Protein AF-0000000077108535 (afdb_homodimer)

InterPro domains:
  IPR032307 Putative PepSY TM-like protein [PF16357] (30-211)
  IPR032307 Putative PepSY TM-like protein [PTHR40115] (20-206)

Radius of gyration: 28.63 Å; Cα contacts (8 Å, |Δi|>4): 579; chains: 2; bounding box: 104×81×64 Å

Sequence (424 aa):
MTDNALTLVHRFRIPKLKKAVIYKFARAAHNYLSAFAFMALMFFSVTGLLLNHPEWLKTKATPISQEVSLPMESIEHVLAQDNPEEFLESALRKASNFSGEFANAEIFEDEAMLRFKGVKGDTTAHIDLNSGLARLETKRSNVSGFIRDLHRGKEAGKVWRFVIDVIAVFIMTLSLIGFFLFFTMRFRLVTSMKLVGASVVFFIGILTFFVSMTDNALTLVHRFRIPKLKKAVIYKFARAAHNYLSAFAFMALMFFSVTGLLLNHPEWLKTKATPISQEVSLPMESIEHVLAQDNPEEFLESALRKASNFSGEFANAEIFEDEAMLRFKGVKGDTTAHIDLNSGLARLETKRSNVSGFIRDLHRGKEAGKVWRFVIDVIAVFIMTLSLIGFFLFFTMRFRLVTSMKLVGASVVFFIGILTFFVS

Solvent-accessible surface area (backbone atoms only — not comparable to full-atom values): 22629 Å² total; per-residue (Å²): 134,82,75,70,77,67,78,80,71,74,71,83,68,72,53,69,67,58,46,53,52,50,48,53,50,44,50,48,51,48,65,68,51,40,52,46,47,31,54,51,45,42,52,49,23,51,42,51,42,46,66,70,37,52,78,80,37,71,56,94,66,75,67,49,76,48,77,45,76,42,62,55,75,50,48,62,50,23,68,70,40,97,55,33,64,60,48,48,49,53,52,47,57,73,68,45,90,75,54,44,41,87,69,51,70,50,78,57,95,56,35,34,39,39,34,20,47,31,42,71,8,35,24,41,35,42,30,33,63,81,73,22,43,28,40,36,39,35,35,57,41,36,62,49,48,36,46,46,19,68,69,63,15,79,50,25,41,71,65,40,35,50,51,50,42,52,49,23,53,49,48,35,52,48,31,51,45,49,53,52,48,54,54,65,39,81,62,53,56,63,58,44,49,50,48,41,50,50,34,50,51,50,53,50,47,49,48,56,69,43,56,102,135,80,74,73,80,66,79,79,72,75,71,84,68,72,54,71,68,57,47,52,52,50,48,53,50,44,51,48,52,48,66,68,51,41,54,47,47,31,52,51,45,41,53,48,23,52,44,51,43,46,66,70,38,52,80,82,38,71,55,94,66,73,65,48,75,48,77,45,75,42,62,53,74,51,47,63,49,24,70,70,40,97,55,31,62,61,49,50,50,52,51,46,57,73,69,44,90,74,56,44,41,87,68,51,69,48,77,56,95,56,36,34,39,40,36,20,46,32,42,70,8,36,24,42,35,41,31,33,62,82,73,22,43,27,42,35,38,35,35,57,40,35,64,51,49,35,46,46,18,66,68,62,16,78,51,26,40,72,64,40,37,49,50,50,45,52,49,23,53,50,47,34,51,49,30,52,42,49,52,52,45,52,56,64,37,81,57,53,54,64,58,45,48,52,47,41,48,50,33,49,51,50,53,51,47,48,49,55,69,42,55,101

pLDDT: mean 79.83, std 14.49, range [32.53, 96.44]

Structure (mmCIF, N/CA/C/O backbone):
data_AF-0000000077108535-model_v1
#
loop_
_entity.id
_entity.type
_entity.pdbx_description
1 polymer 'PepSY-associated TM helix domain protein'
#
loop_
_atom_site.group_PDB
_atom_site.id
_atom_site.type_symbol
_atom_site.label_atom_id
_atom_site.label_alt_id
_atom_site.label_comp_id
_atom_site.label_asym_id
_atom_site.label_entity_id
_atom_site.label_seq_id
_atom_site.pdbx_PDB_ins_code
_atom_site.Cartn_x
_atom_site.Cartn_y
_atom_site.Cartn_z
_atom_site.occupancy
_atom_site.B_iso_or_equiv
_atom_site.auth_seq_id
_atom_site.auth_comp_id
_atom_site.auth_asym_id
_atom_site.auth_atom_id
_atom_site.pdbx_PDB_model_num
ATOM 1 N N . MET A 1 1 ? -50.875 -22.188 -19.797 1 33.44 1 MET A N 1
ATOM 2 C CA . MET A 1 1 ? -49.781 -21.797 -20.703 1 33.44 1 MET A CA 1
ATOM 3 C C . MET A 1 1 ? -48.594 -21.297 -19.906 1 33.44 1 MET A C 1
ATOM 5 O O . MET A 1 1 ? -47.688 -20.688 -20.484 1 33.44 1 MET A O 1
ATOM 9 N N . THR A 1 2 ? -48.625 -21.328 -18.609 1 42.88 2 THR A N 1
ATOM 10 C CA . THR A 1 2 ? -47.75 -20.625 -17.688 1 42.88 2 THR A CA 1
ATOM 11 C C . THR A 1 2 ? -46.375 -21.281 -17.641 1 42.88 2 THR A C 1
ATOM 13 O O . THR A 1 2 ? -45.438 -20.75 -17.062 1 42.88 2 THR A O 1
ATOM 16 N N . ASP A 1 3 ? -46.25 -22.609 -17.922 1 40.69 3 ASP A N 1
ATOM 17 C CA . ASP A 1 3 ? -45.156 -23.453 -17.406 1 40.69 3 ASP A CA 1
ATOM 18 C C . ASP A 1 3 ? -43.844 -23.156 -18.125 1 40.69 3 ASP A C 1
ATOM 20 O O . ASP A 1 3 ? -42.781 -23.547 -17.656 1 40.69 3 ASP A O 1
ATOM 24 N N . ASN A 1 4 ? -43.844 -22.859 -19.422 1 41.59 4 ASN A N 1
ATOM 25 C CA . ASN A 1 4 ? -42.688 -23.203 -20.234 1 41.59 4 ASN A CA 1
ATOM 26 C C . ASN A 1 4 ? -41.531 -22.219 -20.031 1 41.59 4 ASN A C 1
ATOM 28 O O . ASN A 1 4 ? -40.625 -22.156 -20.859 1 41.59 4 ASN A O 1
ATOM 32 N N . ALA A 1 5 ? -41.688 -21.109 -19.328 1 41.31 5 ALA A N 1
ATOM 33 C CA . ALA A 1 5 ? -40.5 -20.266 -19.359 1 41.31 5 ALA A CA 1
ATOM 34 C C . ALA A 1 5 ? -39.281 -20.984 -18.75 1 41.31 5 ALA A C 1
ATOM 36 O O . ALA A 1 5 ? -39.094 -20.969 -17.531 1 41.31 5 ALA A O 1
ATOM 37 N N . LEU A 1 6 ? -39.125 -22.312 -19.047 1 40.59 6 LEU A N 1
ATOM 38 C CA . LEU A 1 6 ? -37.875 -22.922 -18.641 1 40.59 6 LEU A CA 1
ATOM 39 C C . LEU A 1 6 ? -36.688 -21.984 -18.938 1 40.59 6 LEU A C 1
ATOM 41 O O . LEU A 1 6 ? -36.594 -21.406 -20.016 1 40.59 6 LEU A O 1
ATOM 45 N N . THR A 1 7 ? -36.094 -21.359 -17.969 1 41.84 7 THR A N 1
ATOM 46 C CA . THR A 1 7 ? -34.906 -20.5 -17.859 1 41.84 7 THR A CA 1
ATOM 47 C C . THR A 1 7 ? -33.75 -21.078 -18.641 1 41.84 7 THR A C 1
ATOM 49 O O . THR A 1 7 ? -33.312 -22.203 -18.406 1 41.84 7 THR A O 1
ATOM 52 N N . LEU A 1 8 ? -33.594 -20.891 -19.953 1 38.62 8 LEU A N 1
ATOM 53 C CA . LEU A 1 8 ? -32.406 -21.125 -20.812 1 38.62 8 LEU A CA 1
ATOM 54 C C . LEU A 1 8 ? -31.141 -20.703 -20.094 1 38.62 8 LEU A C 1
ATOM 56 O O . LEU A 1 8 ? -30.781 -19.531 -20.078 1 38.62 8 LEU A O 1
ATOM 60 N N . VAL A 1 9 ? -30.859 -21.156 -18.906 1 38.28 9 VAL A N 1
ATOM 61 C CA . VAL A 1 9 ? -29.5 -20.969 -18.438 1 38.28 9 VAL A CA 1
ATOM 62 C C . VAL A 1 9 ? -28.516 -21.562 -19.453 1 38.28 9 VAL A C 1
ATOM 64 O O . VAL A 1 9 ? -28.438 -22.781 -19.609 1 38.28 9 VAL A O 1
ATOM 67 N N . HIS A 1 10 ? -28.359 -21.172 -20.672 1 40.94 10 HIS A N 1
ATOM 68 C CA . HIS A 1 10 ? -27.266 -21.547 -21.547 1 40.94 10 HIS A CA 1
ATOM 69 C C . HIS A 1 10 ? -25.938 -21.609 -20.797 1 40.94 10 HIS A C 1
ATOM 71 O O . HIS A 1 10 ? -25.469 -20.594 -20.281 1 40.94 10 HIS A O 1
ATOM 77 N N . ARG A 1 11 ? -25.719 -22.641 -20.078 1 46.88 11 ARG A N 1
ATOM 78 C CA . ARG A 1 11 ? -24.391 -22.906 -19.5 1 46.88 11 ARG A CA 1
ATOM 79 C C . ARG A 1 11 ? -23.297 -22.609 -20.5 1 46.88 11 ARG A C 1
ATOM 81 O O . ARG A 1 11 ? -23.281 -23.172 -21.609 1 46.88 11 ARG A O 1
ATOM 88 N N . PHE A 1 12 ? -22.797 -21.484 -20.609 1 47.44 12 PHE A N 1
ATOM 89 C CA . PHE A 1 12 ? -21.625 -21.141 -21.406 1 47.44 12 PHE A CA 1
ATOM 90 C C . PHE A 1 12 ? -20.578 -22.25 -21.312 1 47.44 12 PHE A C 1
ATOM 92 O O . PHE A 1 12 ? -19.828 -22.328 -20.344 1 47.44 12 PHE A O 1
ATOM 99 N N . ARG A 1 13 ? -20.891 -23.422 -21.75 1 51.03 13 ARG A N 1
ATOM 100 C CA . ARG A 1 13 ? -19.938 -24.531 -21.812 1 51.03 13 ARG A CA 1
ATOM 101 C C . ARG A 1 13 ? -18.844 -24.25 -22.844 1 51.03 13 ARG A C 1
ATOM 103 O O . ARG A 1 13 ? -19.109 -24.125 -24.031 1 51.03 13 ARG A O 1
ATOM 110 N N . ILE A 1 14 ? -17.766 -23.625 -22.422 1 57.06 14 ILE A N 1
ATOM 111 C CA . ILE A 1 14 ? -16.609 -23.547 -23.281 1 57.06 14 ILE A CA 1
ATOM 112 C C . ILE A 1 14 ? -16.266 -24.922 -23.828 1 57.06 14 ILE A C 1
ATOM 114 O O . ILE A 1 14 ? -16.125 -25.891 -23.062 1 57.06 14 ILE A O 1
ATOM 118 N N . PRO A 1 15 ? -16.312 -25.125 -25.141 1 65.5 15 PRO A N 1
ATOM 119 C CA . PRO A 1 15 ? -15.984 -26.438 -25.719 1 65.5 15 PRO A CA 1
ATOM 120 C C . PRO A 1 15 ? -14.648 -26.984 -25.203 1 65.5 15 PRO A C 1
ATOM 122 O O . PRO A 1 15 ? -13.742 -26.203 -24.906 1 65.5 15 PRO A O 1
ATOM 125 N N . LYS A 1 16 ? -14.539 -28.234 -24.922 1 65.62 16 LYS A N 1
ATOM 126 C CA . LYS A 1 16 ? -13.414 -28.969 -24.344 1 65.62 16 LYS A CA 1
ATOM 127 C C . LYS A 1 16 ? -12.094 -28.531 -24.969 1 65.62 16 LYS A C 1
ATOM 129 O O . LYS A 1 16 ? -11.094 -28.359 -24.266 1 65.62 16 LYS A O 1
ATOM 134 N N . LEU A 1 17 ? -12.055 -28.375 -26.266 1 69.69 17 LEU A N 1
ATOM 135 C CA . LEU A 1 17 ? -10.828 -28 -26.953 1 69.69 17 LEU A CA 1
ATOM 136 C C . LEU A 1 17 ? -10.398 -26.578 -26.562 1 69.69 17 LEU A C 1
ATOM 138 O O . LEU A 1 17 ? -9.211 -26.328 -26.375 1 69.69 17 LEU A O 1
ATOM 142 N N . LYS A 1 18 ? -11.359 -25.766 -26.453 1 75.19 18 LYS A N 1
ATOM 143 C CA . LYS A 1 18 ? -11.07 -24.375 -26.078 1 75.19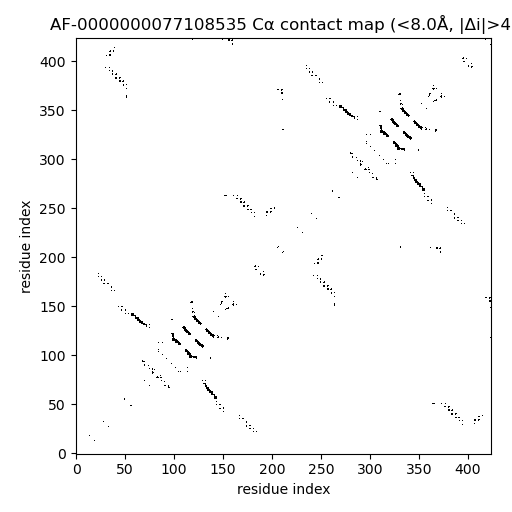 18 LYS A CA 1
ATOM 144 C C . LYS A 1 18 ? -10.578 -24.297 -24.625 1 75.19 18 LYS A C 1
ATOM 146 O O . LYS A 1 18 ? -9.664 -23.531 -24.328 1 75.19 18 LYS A O 1
ATOM 151 N N . LYS A 1 19 ? -11.055 -25.266 -23.938 1 78.75 19 LYS A N 1
ATOM 152 C CA . LYS A 1 19 ? -10.648 -25.281 -22.547 1 78.75 19 LYS A CA 1
ATOM 153 C C . LYS A 1 19 ? -9.188 -25.703 -22.406 1 78.75 19 LYS A C 1
ATOM 155 O O . LYS A 1 19 ? -8.445 -25.125 -21.594 1 78.75 19 LYS A O 1
ATOM 160 N N . ALA A 1 20 ? -8.852 -26.703 -23.25 1 85.81 20 ALA A N 1
ATOM 161 C CA . ALA A 1 20 ? -7.477 -27.188 -23.219 1 85.81 20 ALA A CA 1
ATOM 162 C C . ALA A 1 20 ? -6.496 -26.109 -23.672 1 85.81 20 ALA A C 1
ATOM 164 O O . ALA A 1 20 ? -5.414 -25.969 -23.094 1 85.81 20 ALA A O 1
ATOM 165 N N . VAL A 1 21 ? -6.875 -25.422 -24.656 1 86.62 21 VAL A N 1
ATOM 166 C CA . VAL A 1 21 ? -6.02 -24.359 -25.188 1 86.62 21 VAL A CA 1
ATOM 167 C C . VAL A 1 21 ? -5.902 -23.234 -24.172 1 86.62 21 VAL A C 1
ATOM 169 O O . VAL A 1 21 ? -4.809 -22.703 -23.922 1 86.62 21 VAL A O 1
ATOM 172 N N . ILE A 1 22 ? -6.957 -22.844 -23.547 1 87.62 22 ILE A N 1
ATOM 173 C CA . ILE A 1 22 ? -6.98 -21.781 -22.562 1 87.62 22 ILE A CA 1
ATOM 174 C C . ILE A 1 22 ? -6.121 -22.172 -21.359 1 87.62 22 ILE A C 1
ATOM 176 O O . ILE A 1 22 ? -5.371 -21.359 -20.828 1 87.62 22 ILE A O 1
ATOM 180 N N . TYR A 1 23 ? -6.199 -23.391 -20.984 1 88.44 23 TYR A N 1
ATOM 181 C CA . TYR A 1 23 ? -5.41 -23.891 -19.875 1 88.44 23 TYR A CA 1
ATOM 182 C C . TYR A 1 23 ? -3.92 -23.812 -20.172 1 88.44 23 TYR A C 1
ATOM 184 O O . TYR A 1 23 ? -3.133 -23.359 -19.344 1 88.44 23 TYR A O 1
ATOM 192 N N . LYS A 1 24 ? -3.615 -24.234 -21.359 1 89.5 24 LYS A N 1
ATOM 193 C CA . LYS A 1 24 ? -2.213 -24.219 -21.766 1 89.5 24 LYS A CA 1
ATOM 194 C C . LYS A 1 24 ? -1.669 -22.797 -21.781 1 89.5 24 LYS A C 1
ATOM 196 O O . LYS A 1 24 ? -0.544 -22.547 -21.344 1 89.5 24 LYS A O 1
ATOM 201 N N . PHE A 1 25 ? -2.471 -21.906 -22.25 1 89.75 25 PHE A N 1
ATOM 202 C CA . PHE A 1 25 ? -2.064 -20.5 -22.297 1 89.75 25 PHE A CA 1
ATOM 203 C C . PHE A 1 25 ? -1.948 -19.922 -20.891 1 89.75 25 PHE A C 1
ATOM 205 O O . PHE A 1 25 ? -0.993 -19.219 -20.594 1 89.75 25 PHE A O 1
ATOM 212 N N . ALA A 1 26 ? -2.898 -20.234 -20.109 1 91.31 26 ALA A N 1
ATOM 213 C CA . ALA A 1 26 ? -2.906 -19.75 -18.734 1 91.31 26 ALA A CA 1
ATOM 214 C C . ALA A 1 26 ? -1.688 -20.25 -17.953 1 91.31 26 ALA A C 1
ATOM 216 O O . ALA A 1 26 ? -1.039 -19.484 -17.25 1 91.31 26 ALA A O 1
ATOM 217 N N . ARG A 1 27 ? -1.409 -21.484 -18.172 1 89.75 27 ARG A N 1
ATOM 218 C CA . ARG A 1 27 ? -0.268 -22.078 -17.484 1 89.75 27 ARG A CA 1
ATOM 219 C C . ARG A 1 27 ? 1.042 -21.453 -17.953 1 89.75 27 ARG A C 1
ATOM 221 O O . ARG A 1 27 ? 1.922 -21.156 -17.141 1 89.75 27 ARG A O 1
ATOM 228 N N . ALA A 1 28 ? 1.134 -21.234 -19.203 1 88.31 28 ALA A N 1
ATOM 229 C CA . ALA A 1 28 ? 2.334 -20.625 -19.766 1 88.31 28 ALA A CA 1
ATOM 230 C C . ALA A 1 28 ? 2.502 -19.188 -19.266 1 88.31 28 ALA A C 1
ATOM 232 O O . ALA A 1 28 ? 3.598 -18.781 -18.875 1 88.31 28 ALA A O 1
ATOM 233 N N . ALA A 1 29 ? 1.419 -18.469 -19.344 1 90.19 29 ALA A N 1
ATOM 234 C CA . ALA A 1 29 ? 1.452 -17.078 -18.875 1 90.19 29 ALA A CA 1
ATOM 235 C C . ALA A 1 29 ? 1.844 -17 -17.406 1 90.19 29 ALA A C 1
ATOM 237 O O . ALA A 1 29 ? 2.701 -16.203 -17.031 1 90.19 29 ALA A O 1
ATOM 238 N N . HIS A 1 30 ? 1.247 -17.859 -16.656 1 92.25 30 HIS A N 1
ATOM 239 C CA . HIS A 1 30 ? 1.539 -17.859 -15.234 1 92.25 30 HIS A CA 1
ATOM 240 C C . HIS A 1 30 ? 2.982 -18.281 -14.961 1 92.25 30 HIS A C 1
ATOM 242 O O . HIS A 1 30 ? 3.678 -17.641 -14.172 1 92.25 30 HIS A O 1
ATOM 248 N N . ASN A 1 31 ? 3.422 -19.234 -15.688 1 86.38 31 ASN A N 1
ATOM 249 C CA . ASN A 1 31 ? 4.758 -19.766 -15.453 1 86.38 31 ASN A CA 1
ATOM 250 C C . ASN A 1 31 ? 5.84 -18.781 -15.883 1 86.38 31 ASN A C 1
ATOM 252 O O . ASN A 1 31 ? 6.855 -18.641 -15.203 1 86.38 31 ASN A O 1
ATOM 256 N N . TYR A 1 32 ? 5.629 -18.047 -16.938 1 84.94 32 TYR A N 1
ATOM 257 C CA . TYR A 1 32 ? 6.688 -17.234 -17.516 1 84.94 32 TYR A CA 1
ATOM 258 C C . TYR A 1 32 ? 6.664 -15.828 -16.938 1 84.94 32 TYR A C 1
ATOM 260 O O . TYR A 1 32 ? 7.703 -15.164 -16.859 1 84.94 32 TYR A O 1
ATOM 268 N N . LEU A 1 33 ? 5.562 -15.406 -16.547 1 88.69 33 LEU A N 1
ATOM 269 C CA . LEU A 1 33 ? 5.438 -14 -16.172 1 88.69 33 LEU A CA 1
ATOM 270 C C . LEU A 1 33 ? 5.559 -13.844 -14.656 1 88.69 33 LEU A C 1
ATOM 272 O O . LEU A 1 33 ? 5.781 -12.734 -14.164 1 88.69 33 LEU A O 1
ATOM 276 N N . SER A 1 34 ? 5.516 -14.922 -13.922 1 91.12 34 SER A N 1
ATOM 277 C CA . SER A 1 34 ? 5.41 -14.805 -12.477 1 91.12 34 SER A CA 1
ATOM 278 C C . SER A 1 34 ? 6.738 -14.383 -11.852 1 91.12 34 SER A C 1
ATOM 280 O O . SER A 1 34 ? 6.777 -13.891 -10.727 1 91.12 34 SER A O 1
ATOM 282 N N . ALA A 1 35 ? 7.859 -14.578 -12.594 1 86 35 ALA A N 1
ATOM 283 C CA . ALA A 1 35 ? 9.148 -14.172 -12.047 1 86 35 ALA A CA 1
ATOM 284 C C . ALA A 1 35 ? 9.164 -12.68 -11.734 1 86 35 ALA A C 1
ATOM 286 O O . ALA A 1 35 ? 9.641 -12.266 -10.68 1 86 35 ALA A O 1
ATOM 287 N N . PHE A 1 36 ? 8.68 -11.898 -12.57 1 86.94 36 PHE A N 1
ATOM 288 C CA . PHE A 1 36 ? 8.594 -10.453 -12.375 1 86.94 36 PHE A CA 1
ATOM 289 C C . PHE A 1 36 ? 7.66 -10.117 -11.219 1 86.94 36 PHE A C 1
ATOM 291 O O . PHE A 1 36 ? 7.977 -9.273 -10.383 1 86.94 36 PHE A O 1
ATOM 298 N N . ALA A 1 37 ? 6.562 -10.805 -11.195 1 92.19 37 ALA A N 1
ATOM 299 C CA . ALA A 1 37 ? 5.574 -10.547 -10.156 1 92.19 37 ALA A CA 1
ATOM 300 C C . ALA A 1 37 ? 6.125 -10.898 -8.773 1 92.19 37 ALA A C 1
ATOM 302 O O . ALA A 1 37 ? 5.852 -10.203 -7.793 1 92.19 37 ALA A O 1
ATOM 303 N N . PHE A 1 38 ? 6.914 -11.984 -8.734 1 92.81 38 PHE A N 1
ATOM 304 C CA . PHE A 1 38 ? 7.465 -12.398 -7.453 1 92.81 38 PHE A CA 1
ATOM 305 C C . PHE A 1 38 ? 8.398 -11.336 -6.891 1 92.81 38 PHE A C 1
ATOM 307 O O . PHE A 1 38 ? 8.359 -11.039 -5.691 1 92.81 38 PHE A O 1
ATOM 314 N N . MET A 1 39 ? 9.148 -10.742 -7.742 1 89.25 39 MET A N 1
ATOM 315 C CA . MET A 1 39 ? 10.047 -9.68 -7.297 1 89.25 39 MET A CA 1
ATOM 316 C C . MET A 1 39 ? 9.266 -8.492 -6.75 1 89.25 39 MET A C 1
ATOM 318 O O . MET A 1 39 ? 9.562 -7.988 -5.668 1 89.25 39 MET A O 1
ATOM 322 N N . ALA A 1 40 ? 8.336 -8.133 -7.484 1 92.5 40 ALA A N 1
ATOM 323 C CA . ALA A 1 40 ? 7.492 -7.023 -7.055 1 92.5 40 ALA A CA 1
ATOM 324 C C . ALA A 1 40 ? 6.766 -7.352 -5.754 1 92.5 40 ALA A C 1
ATOM 326 O O . ALA A 1 40 ? 6.703 -6.52 -4.844 1 92.5 40 ALA A O 1
ATOM 327 N N . LEU A 1 41 ? 6.223 -8.555 -5.707 1 96.44 41 LEU A N 1
ATOM 328 C CA . LEU A 1 41 ? 5.469 -8.969 -4.527 1 96.44 41 LEU A CA 1
ATOM 329 C C . LEU A 1 41 ? 6.367 -9.008 -3.297 1 96.44 41 LEU A C 1
ATOM 331 O O . LEU A 1 41 ? 5.945 -8.633 -2.201 1 96.44 41 LEU A O 1
ATOM 335 N N . MET A 1 42 ? 7.57 -9.5 -3.471 1 93.75 42 MET A N 1
ATOM 336 C CA . MET A 1 42 ? 8.508 -9.523 -2.348 1 93.75 42 MET A CA 1
ATOM 337 C C . MET A 1 42 ? 8.828 -8.102 -1.885 1 93.75 42 MET A C 1
ATOM 339 O O . MET A 1 42 ? 8.836 -7.824 -0.684 1 93.75 42 MET A O 1
ATOM 343 N N . PHE A 1 43 ? 9.062 -7.234 -2.842 1 93.25 43 PHE A N 1
ATOM 344 C CA . PHE A 1 43 ? 9.344 -5.836 -2.531 1 93.25 43 PHE A CA 1
ATOM 345 C C . PHE A 1 43 ? 8.164 -5.199 -1.797 1 93.25 43 PHE A C 1
ATOM 347 O O . PHE A 1 43 ? 8.336 -4.637 -0.714 1 93.25 43 PHE A O 1
ATOM 354 N N . PHE A 1 44 ? 6.949 -5.316 -2.236 1 96 44 PHE A N 1
ATOM 355 C CA . PHE A 1 44 ? 5.793 -4.609 -1.703 1 96 44 PHE A CA 1
ATOM 356 C C . PHE A 1 44 ? 5.293 -5.27 -0.424 1 96 44 PHE A C 1
ATOM 358 O O . PHE A 1 44 ? 4.766 -4.598 0.464 1 96 44 PHE A O 1
ATOM 365 N N . SER A 1 45 ? 5.43 -6.562 -0.307 1 96.31 45 SER A N 1
ATOM 366 C CA . SER A 1 45 ? 5.039 -7.211 0.942 1 96.31 45 SER A CA 1
ATOM 367 C C . SER A 1 45 ? 5.973 -6.816 2.082 1 96.31 45 SER A C 1
ATOM 369 O O . SER A 1 45 ? 5.52 -6.539 3.195 1 96.31 45 SER A O 1
ATOM 371 N N . VAL A 1 46 ? 7.258 -6.77 1.805 1 94.25 46 VAL A N 1
ATOM 372 C CA . VAL A 1 46 ? 8.219 -6.387 2.83 1 94.25 46 VAL A CA 1
ATOM 373 C C . VAL A 1 46 ? 8.016 -4.918 3.205 1 94.25 46 VAL A C 1
ATOM 375 O O . VAL A 1 46 ? 7.957 -4.578 4.387 1 94.25 46 VAL A O 1
ATOM 378 N N . THR A 1 47 ? 7.902 -4.07 2.25 1 95 47 THR A N 1
ATOM 379 C CA . THR A 1 47 ? 7.738 -2.65 2.549 1 95 47 THR A CA 1
ATOM 380 C C . THR A 1 47 ? 6.398 -2.395 3.23 1 95 47 THR A C 1
ATOM 382 O O . THR A 1 47 ? 6.301 -1.555 4.129 1 95 47 THR A O 1
ATOM 385 N N . GLY A 1 48 ? 5.332 -3.113 2.793 1 95.75 48 GLY A N 1
ATOM 386 C CA . GLY A 1 48 ? 4.059 -2.994 3.48 1 95.75 48 GLY A CA 1
ATOM 387 C C . GLY A 1 48 ? 4.125 -3.408 4.938 1 95.75 48 GLY A C 1
ATOM 388 O O . GLY A 1 48 ? 3.547 -2.748 5.805 1 95.75 48 GLY A O 1
ATOM 389 N N . LEU A 1 49 ? 4.824 -4.504 5.172 1 95.06 49 LEU A N 1
ATOM 390 C CA . LEU A 1 49 ? 5.02 -4.969 6.539 1 95.06 49 L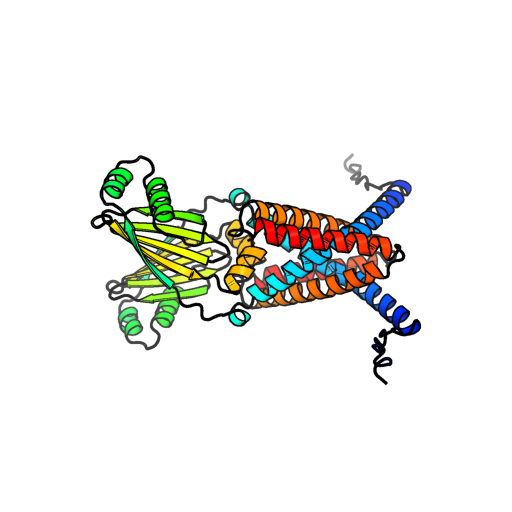EU A CA 1
ATOM 391 C C . LEU A 1 49 ? 5.77 -3.934 7.367 1 95.06 49 LEU A C 1
ATOM 393 O O . LEU A 1 49 ? 5.383 -3.641 8.5 1 95.06 49 LEU A O 1
ATOM 397 N N . LEU A 1 50 ? 6.801 -3.395 6.84 1 93.69 50 LEU A N 1
ATOM 398 C CA . LEU A 1 50 ? 7.602 -2.385 7.523 1 93.69 50 LEU A CA 1
ATOM 399 C C . LEU A 1 50 ? 6.773 -1.136 7.805 1 93.69 50 LEU A C 1
ATOM 401 O O . LEU A 1 50 ? 6.887 -0.544 8.883 1 93.69 50 LEU A O 1
ATOM 405 N N . LEU A 1 51 ? 5.953 -0.703 6.879 1 93.56 51 LEU A N 1
ATOM 406 C CA . LEU A 1 51 ? 5.152 0.507 7.023 1 93.56 51 LEU A CA 1
ATOM 407 C C . LEU A 1 51 ? 4.066 0.317 8.078 1 93.56 51 LEU A C 1
ATOM 409 O O . LEU A 1 51 ? 3.566 1.292 8.648 1 93.56 51 LEU A O 1
ATOM 413 N N . ASN A 1 52 ? 3.693 -0.947 8.258 1 91 52 ASN A N 1
ATOM 414 C CA . ASN A 1 52 ? 2.732 -1.26 9.305 1 91 52 ASN A CA 1
ATOM 415 C C . ASN A 1 52 ? 3.375 -1.198 10.688 1 91 52 ASN A C 1
ATOM 417 O O . ASN A 1 52 ? 2.674 -1.168 11.703 1 91 52 ASN A O 1
ATOM 421 N N . HIS A 1 53 ? 4.703 -1.166 10.734 1 89.19 53 HIS A N 1
ATOM 422 C CA . HIS A 1 53 ? 5.473 -1.105 11.969 1 89.19 53 HIS A CA 1
ATOM 423 C C . HIS A 1 53 ? 6.523 -0.005 11.914 1 89.19 53 HIS A C 1
ATOM 425 O O . HIS A 1 53 ? 7.727 -0.286 11.945 1 89.19 53 HIS A O 1
ATOM 431 N N . PRO A 1 54 ? 6.02 1.244 11.906 1 82.69 54 PRO A N 1
ATOM 432 C CA . PRO A 1 54 ? 6.965 2.354 11.758 1 82.69 54 PRO A CA 1
ATOM 433 C C . PRO A 1 54 ? 8.016 2.391 12.867 1 82.69 54 PRO A C 1
ATOM 435 O O . PRO A 1 54 ? 9.109 2.93 12.664 1 82.69 54 PRO A O 1
ATOM 438 N N . GLU A 1 55 ? 7.684 1.798 13.977 1 80.38 55 GLU A N 1
ATOM 439 C CA . GLU A 1 55 ? 8.609 1.783 15.109 1 80.38 55 GLU A CA 1
ATOM 440 C C . GLU A 1 55 ? 9.883 1.001 14.773 1 80.38 55 GLU A C 1
ATOM 442 O O . GLU A 1 55 ? 10.922 1.191 15.406 1 80.38 55 GLU A O 1
ATOM 447 N N . TRP A 1 56 ? 9.773 0.119 13.836 1 85.94 56 TRP A N 1
ATOM 448 C CA . TRP A 1 56 ? 10.945 -0.651 13.414 1 85.94 56 TRP A CA 1
ATOM 449 C C . TRP A 1 56 ? 11.906 0.216 12.609 1 85.94 56 TRP A C 1
ATOM 451 O O . TRP A 1 56 ? 13.078 -0.141 12.438 1 85.94 56 TRP A O 1
ATOM 461 N N . LEU A 1 57 ? 11.383 1.376 12.055 1 80.06 57 LEU A N 1
ATOM 462 C CA . LEU A 1 57 ? 12.133 2.176 11.094 1 80.06 57 LEU A CA 1
ATOM 463 C C . LEU A 1 57 ? 12.578 3.498 11.711 1 80.06 57 LEU A C 1
ATOM 465 O O . LEU A 1 57 ? 13.258 4.293 11.07 1 80.06 57 LEU A O 1
ATOM 469 N N . LYS A 1 58 ? 12.086 3.863 12.812 1 69.88 58 LYS A N 1
ATOM 470 C CA . LYS A 1 58 ? 12.375 5.133 13.469 1 69.88 58 LYS A CA 1
ATOM 471 C C . LYS A 1 58 ? 13.875 5.379 13.562 1 69.88 58 LYS A C 1
ATOM 473 O O . LYS A 1 58 ? 14.625 4.516 14.031 1 69.88 58 LYS A O 1
ATOM 478 N N . THR A 1 59 ? 14.211 6.316 12.578 1 65.38 59 THR A N 1
ATOM 479 C CA . THR A 1 59 ? 15.555 6.859 12.734 1 65.38 59 THR A CA 1
ATOM 480 C C . THR A 1 59 ? 15.5 8.297 13.242 1 65.38 59 THR A C 1
ATOM 482 O O . THR A 1 59 ? 14.547 9.023 12.961 1 65.38 59 THR A O 1
ATOM 485 N N . LYS A 1 60 ? 16.062 8.719 14.305 1 56 60 LYS A N 1
ATOM 486 C CA . LYS 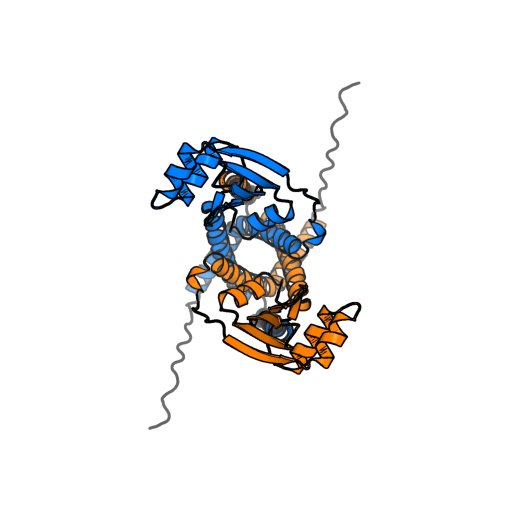A 1 60 ? 16.156 10.055 14.891 1 56 60 LYS A CA 1
ATOM 487 C C . LYS A 1 60 ? 16.703 11.062 13.883 1 56 60 LYS A C 1
ATOM 489 O O . LYS A 1 60 ? 17.922 11.18 13.719 1 56 60 LYS A O 1
ATOM 494 N N . ALA A 1 61 ? 15.945 11.406 12.727 1 61.12 61 ALA A N 1
ATOM 495 C CA . ALA A 1 61 ? 16.562 12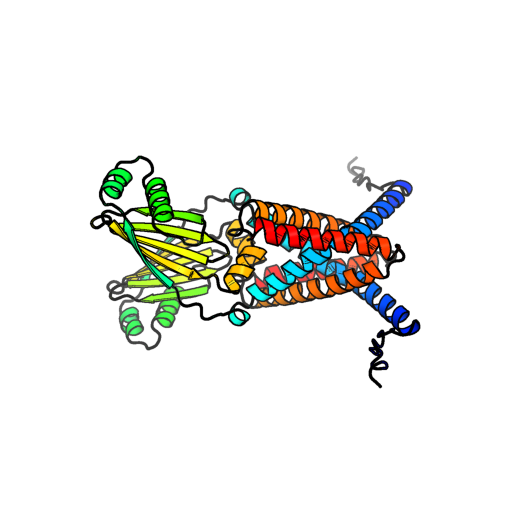.414 11.875 1 61.12 61 ALA A CA 1
ATOM 496 C C . ALA A 1 61 ? 16.281 13.82 12.398 1 61.12 61 ALA A C 1
ATOM 498 O O . ALA A 1 61 ? 15.141 14.18 12.656 1 61.12 61 ALA A O 1
ATOM 499 N N . THR A 1 62 ? 17.141 14.609 12.844 1 67.38 62 THR A N 1
ATOM 500 C CA . THR A 1 62 ? 17.062 16 13.266 1 67.38 62 THR A CA 1
ATOM 501 C C . THR A 1 62 ? 17.016 16.938 12.055 1 67.38 62 THR A C 1
ATOM 503 O O . THR A 1 62 ? 17.844 16.812 11.141 1 67.38 62 THR A O 1
ATOM 506 N N . PRO A 1 63 ? 15.867 17.766 11.953 1 78.19 63 PRO A N 1
ATOM 507 C CA . PRO A 1 63 ? 15.828 18.703 10.836 1 78.19 63 PRO A CA 1
ATOM 508 C C . PRO A 1 63 ? 17.047 19.609 10.781 1 78.19 63 PRO A C 1
ATOM 510 O O . PRO A 1 63 ? 17.578 20.016 11.828 1 78.19 63 PRO A O 1
ATOM 513 N N . ILE A 1 64 ? 17.594 19.844 9.477 1 81.56 64 ILE A N 1
ATOM 514 C CA . ILE A 1 64 ? 18.688 20.781 9.234 1 81.56 64 ILE A CA 1
ATOM 515 C C . ILE A 1 64 ? 18.109 22.125 8.789 1 81.56 64 ILE A C 1
ATOM 517 O O . ILE A 1 64 ? 17.25 22.188 7.91 1 81.56 64 ILE A O 1
ATOM 521 N N . SER A 1 65 ? 18.375 23.172 9.422 1 90.56 65 SER A N 1
ATOM 522 C CA . SER A 1 65 ? 17.891 24.516 9.094 1 90.56 65 SER A CA 1
ATOM 523 C C . SER A 1 65 ? 18.969 25.344 8.406 1 90.56 65 SER A C 1
ATOM 525 O O . SER A 1 65 ? 20.141 25.281 8.781 1 90.56 65 SER A O 1
ATOM 527 N N . GLN A 1 66 ? 18.625 25.984 7.227 1 91.56 66 GLN A N 1
ATOM 528 C CA . GLN A 1 66 ? 19.5 26.922 6.523 1 91.56 66 GLN A CA 1
ATOM 529 C C . GLN A 1 66 ? 18.781 28.25 6.254 1 91.56 66 GLN A C 1
ATOM 531 O O . GLN A 1 66 ? 17.578 28.266 6.031 1 91.56 66 GLN A O 1
ATOM 536 N N . GLU A 1 67 ? 19.516 29.344 6.336 1 94.12 67 GLU A N 1
ATOM 537 C CA . GLU A 1 67 ? 18.969 30.672 6.039 1 94.12 67 GLU A CA 1
ATOM 538 C C . GLU A 1 67 ? 19.594 31.25 4.773 1 94.12 67 GLU A C 1
ATOM 540 O O . GLU A 1 67 ? 20.797 31.156 4.57 1 94.12 67 GLU A O 1
ATOM 545 N N . VAL A 1 68 ? 18.734 31.719 3.939 1 92.81 68 VAL A N 1
ATOM 546 C CA . VAL A 1 68 ? 19.219 32.406 2.738 1 92.81 68 VAL A CA 1
ATOM 547 C C . VAL A 1 68 ? 18.5 33.75 2.586 1 92.81 68 VAL A C 1
ATOM 549 O O . VAL A 1 68 ? 17.406 33.938 3.113 1 92.81 68 VAL A O 1
ATOM 552 N N . SER A 1 69 ? 19.141 34.656 1.928 1 91.88 69 SER A N 1
ATOM 553 C CA . SER A 1 69 ? 18.547 35.969 1.665 1 91.88 69 SER A CA 1
ATOM 554 C C . SER A 1 69 ? 18.141 36.125 0.199 1 91.88 69 SER A C 1
ATOM 556 O O . SER A 1 69 ? 18.953 35.844 -0.696 1 91.88 69 SER A O 1
ATOM 558 N N . LEU A 1 70 ? 16.906 36.406 0.056 1 89.56 70 LEU A N 1
ATOM 559 C CA . LEU A 1 70 ? 16.406 36.688 -1.285 1 89.56 70 LEU A CA 1
ATOM 560 C C . LEU A 1 70 ? 16.438 38.188 -1.575 1 89.56 70 LEU A C 1
ATOM 562 O O . LEU A 1 70 ? 16.078 39 -0.719 1 89.56 70 LEU A O 1
ATOM 566 N N . PRO A 1 71 ? 16.891 38.5 -2.764 1 82 71 PRO A N 1
ATOM 567 C CA . PRO A 1 71 ? 16.906 39.938 -3.078 1 82 71 PRO A CA 1
ATOM 568 C C . PRO A 1 71 ? 15.508 40.562 -3.041 1 82 71 PRO A C 1
ATOM 570 O O . PRO A 1 71 ? 14.555 39.969 -3.582 1 82 71 PRO A O 1
ATOM 573 N N . MET A 1 72 ? 15.406 41.688 -2.336 1 72.5 72 MET A N 1
ATOM 574 C CA . MET A 1 72 ? 14.125 42.375 -2.125 1 72.5 72 MET A CA 1
ATOM 575 C C . MET A 1 72 ? 13.492 42.75 -3.455 1 72.5 72 MET A C 1
ATOM 577 O O . MET A 1 72 ? 12.266 42.719 -3.594 1 72.5 72 MET A O 1
ATOM 581 N N . GLU A 1 73 ? 14.211 43.156 -4.34 1 72.25 73 GLU A N 1
ATOM 582 C CA . GLU A 1 73 ? 13.703 43.5 -5.668 1 72.25 73 GLU A CA 1
ATOM 583 C C . GLU A 1 73 ? 12.93 42.312 -6.27 1 72.25 73 GLU A C 1
ATOM 585 O O . GLU A 1 73 ? 11.914 42.5 -6.93 1 72.25 73 GLU A O 1
ATOM 590 N N . SER A 1 74 ? 13.305 41.219 -5.781 1 66.06 74 SER A N 1
ATOM 591 C CA . SER A 1 74 ? 12.688 40 -6.289 1 66.06 74 SER A CA 1
ATOM 592 C C . SER A 1 74 ? 11.344 39.75 -5.617 1 66.06 74 SER A C 1
ATOM 594 O O . SER A 1 74 ? 10.383 39.344 -6.277 1 66.06 74 SER A O 1
ATOM 596 N N . ILE A 1 75 ? 11.266 40.094 -4.332 1 72.62 75 ILE A N 1
ATOM 597 C CA . ILE A 1 75 ? 10.047 39.781 -3.586 1 72.62 75 ILE A CA 1
ATOM 598 C C . ILE A 1 75 ? 8.922 40.719 -4.047 1 72.62 75 ILE A C 1
ATOM 600 O O . ILE A 1 75 ? 7.797 40.281 -4.277 1 72.62 75 ILE A O 1
ATOM 604 N N . GLU A 1 76 ? 9.266 42 -4.188 1 73.81 76 GLU A N 1
ATOM 605 C CA . GLU A 1 76 ? 8.273 42.969 -4.672 1 73.81 76 GLU A CA 1
ATOM 606 C C . GLU A 1 76 ? 7.77 42.562 -6.062 1 73.81 76 GLU A C 1
ATOM 608 O O . GLU A 1 76 ? 6.57 42.656 -6.34 1 73.81 76 GLU A O 1
ATOM 613 N N . HIS A 1 77 ? 8.695 42.156 -6.75 1 70.56 77 HIS A N 1
ATOM 614 C CA . HIS A 1 77 ? 8.367 41.75 -8.109 1 70.56 77 HIS A CA 1
ATOM 615 C C . HIS A 1 77 ? 7.508 40.469 -8.102 1 70.56 77 HIS A C 1
ATOM 617 O O . HIS A 1 77 ? 6.547 40.375 -8.859 1 70.56 77 HIS A O 1
ATOM 623 N N . VAL A 1 78 ? 7.879 39.594 -7.246 1 70.19 78 VAL A N 1
ATOM 624 C CA . VAL A 1 78 ? 7.234 38.281 -7.207 1 70.19 78 VAL A CA 1
ATOM 625 C C . VAL A 1 78 ? 5.781 38.438 -6.762 1 70.19 78 VAL A C 1
ATOM 627 O O . VAL A 1 78 ? 4.883 37.844 -7.34 1 70.19 78 VAL A O 1
ATOM 630 N N . LEU A 1 79 ? 5.57 39.406 -5.816 1 73.69 79 LEU A N 1
ATOM 631 C CA . LEU A 1 79 ? 4.227 39.562 -5.277 1 73.69 79 LEU A CA 1
ATOM 632 C C . LEU A 1 79 ? 3.311 40.25 -6.285 1 73.69 79 LEU A C 1
ATOM 634 O O . LEU A 1 79 ? 2.086 40.125 -6.199 1 73.69 79 LEU A O 1
ATOM 638 N N . ALA A 1 80 ? 3.977 40.875 -7.277 1 75.31 80 ALA A N 1
ATOM 639 C CA . ALA A 1 8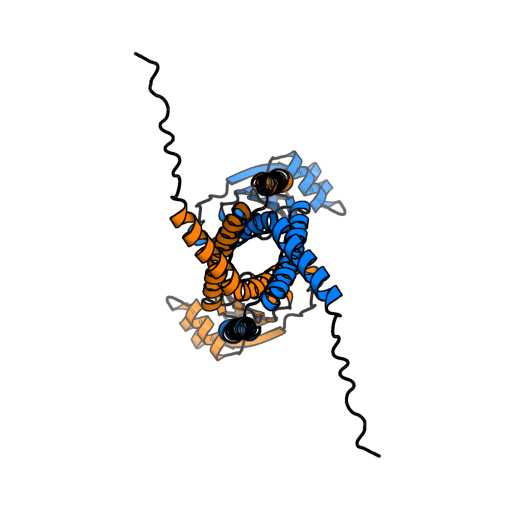0 ? 3.221 41.594 -8.312 1 75.31 80 ALA A CA 1
ATOM 640 C C . ALA A 1 80 ? 2.828 40.656 -9.445 1 75.31 80 ALA A C 1
ATOM 642 O O . ALA A 1 80 ? 2.002 41 -10.289 1 75.31 80 ALA A O 1
ATOM 643 N N . GLN A 1 81 ? 3.338 39.5 -9.328 1 73.69 81 GLN A N 1
ATOM 644 C CA . GLN A 1 81 ? 3.096 38.562 -10.406 1 73.69 81 GLN A CA 1
ATOM 645 C C . GLN A 1 81 ? 1.788 37.812 -10.18 1 73.69 81 GLN A C 1
ATOM 647 O O . GLN A 1 81 ? 1.271 37.75 -9.062 1 73.69 81 GLN A O 1
ATOM 652 N N . ASP A 1 82 ? 1.229 37.219 -11.297 1 74.62 82 ASP A N 1
ATOM 653 C CA . ASP A 1 82 ? -0.013 36.438 -11.242 1 74.62 82 ASP A CA 1
ATOM 654 C C . ASP A 1 82 ? 0.175 35.156 -10.453 1 74.62 82 ASP A C 1
ATOM 656 O O . ASP A 1 82 ? -0.746 34.688 -9.773 1 74.62 82 ASP A O 1
ATOM 660 N N . ASN A 1 83 ? 1.488 34.625 -10.555 1 80.81 83 ASN A N 1
ATOM 661 C CA . ASN A 1 83 ? 1.813 33.375 -9.867 1 80.81 83 ASN A CA 1
ATOM 662 C C . ASN A 1 83 ? 3.018 33.531 -8.945 1 80.81 83 ASN A C 1
ATOM 664 O O . ASN A 1 83 ? 4.086 33 -9.211 1 80.81 83 ASN A O 1
ATOM 668 N N . PRO A 1 84 ? 2.828 34.25 -7.93 1 84 84 PRO A N 1
ATOM 669 C CA . PRO A 1 84 ? 3.965 34.562 -7.055 1 84 84 PRO A CA 1
ATOM 670 C C . PRO A 1 84 ? 4.648 33.312 -6.523 1 84 84 PRO A C 1
ATOM 672 O O . PRO A 1 84 ? 5.859 33.312 -6.277 1 84 84 PRO A O 1
ATOM 675 N N . GLU A 1 85 ? 3.914 32.219 -6.379 1 86.19 85 GLU A N 1
ATOM 676 C CA . GLU A 1 85 ? 4.484 30.969 -5.84 1 86.19 85 GLU A CA 1
ATOM 677 C C . GLU A 1 85 ? 5.582 30.438 -6.75 1 86.19 85 GLU A C 1
ATOM 679 O O . GLU A 1 85 ? 6.605 29.938 -6.27 1 86.19 85 GLU A O 1
ATOM 684 N N . GLU A 1 86 ? 5.344 30.531 -8.031 1 84.06 86 GLU A N 1
ATOM 685 C CA . GLU A 1 86 ? 6.328 30.031 -8.984 1 84.06 86 GLU A CA 1
ATOM 686 C C . GLU A 1 86 ? 7.613 30.859 -8.93 1 84.06 86 GLU A C 1
ATOM 688 O O . GLU A 1 86 ? 8.711 30.297 -9 1 84.06 86 GLU A O 1
ATOM 693 N N . PHE A 1 87 ? 7.414 32.125 -8.859 1 81.38 87 PHE A N 1
ATOM 694 C CA . PHE A 1 87 ? 8.57 33 -8.836 1 81.38 87 PHE A CA 1
ATOM 695 C C . PHE A 1 87 ? 9.359 32.844 -7.543 1 81.38 87 PHE A C 1
ATOM 697 O O . PHE A 1 87 ? 10.586 32.875 -7.547 1 81.38 87 PHE A O 1
ATOM 704 N N . LEU A 1 88 ? 8.672 32.625 -6.449 1 89.31 88 LEU A N 1
ATOM 705 C CA . LEU A 1 88 ? 9.336 32.406 -5.172 1 89.31 88 LEU A CA 1
ATOM 706 C C . LEU A 1 88 ? 10.109 31.078 -5.203 1 89.31 88 LEU A C 1
ATOM 708 O O . LEU A 1 88 ? 11.227 31 -4.688 1 89.31 88 LEU A O 1
ATOM 712 N N . GLU A 1 89 ? 9.461 30.078 -5.73 1 90.62 89 GLU A N 1
ATOM 713 C CA . GLU A 1 89 ? 10.164 28.797 -5.867 1 90.62 89 GLU A CA 1
ATOM 714 C C . GLU A 1 89 ? 11.461 28.969 -6.652 1 90.62 89 GLU A C 1
ATOM 716 O O . GLU A 1 89 ? 12.516 28.484 -6.242 1 90.62 89 GLU A O 1
ATOM 721 N N . SER A 1 90 ? 11.344 29.625 -7.82 1 87.5 90 SER A N 1
ATOM 722 C CA . SER A 1 90 ? 12.516 29.844 -8.672 1 87.5 90 SER A CA 1
ATOM 723 C C . SER A 1 90 ? 13.609 30.609 -7.93 1 87.5 90 SER A C 1
ATOM 725 O O . SER A 1 90 ? 14.789 30.266 -8.031 1 87.5 90 SER A O 1
ATOM 727 N N . ALA A 1 91 ? 13.242 31.594 -7.234 1 86.75 91 ALA A N 1
ATOM 728 C CA . ALA A 1 91 ? 14.195 32.406 -6.469 1 86.75 91 ALA A CA 1
ATOM 729 C C . ALA A 1 91 ? 14.891 31.547 -5.406 1 86.75 91 ALA A C 1
ATOM 731 O O . ALA A 1 91 ? 16.109 31.672 -5.199 1 86.75 91 ALA A O 1
ATOM 732 N N . LEU A 1 92 ? 14.148 30.703 -4.734 1 91.69 92 LEU A N 1
ATOM 733 C CA . LEU A 1 92 ? 14.703 29.828 -3.703 1 91.69 92 LEU A CA 1
ATOM 734 C C . LEU A 1 92 ? 15.688 28.828 -4.305 1 91.69 92 LEU A C 1
ATOM 736 O O . LEU A 1 92 ? 16.766 28.594 -3.742 1 91.69 92 LEU A O 1
ATOM 740 N N . ARG A 1 93 ? 15.281 28.297 -5.387 1 90.94 93 ARG A N 1
ATOM 741 C CA . ARG A 1 93 ? 16.125 27.297 -6.031 1 90.94 93 ARG A CA 1
ATOM 742 C C . ARG A 1 93 ? 17.438 27.906 -6.508 1 90.94 93 ARG A C 1
ATOM 744 O O . ARG A 1 93 ? 18.469 27.234 -6.523 1 90.94 93 ARG A O 1
ATOM 751 N N . LYS A 1 94 ? 17.344 29.172 -6.879 1 87.94 94 LYS A N 1
ATOM 752 C CA . LYS A 1 94 ? 18.547 29.891 -7.281 1 87.94 94 LYS A CA 1
ATOM 753 C C . LYS A 1 94 ? 19.438 30.188 -6.078 1 87.94 94 LYS A C 1
ATOM 755 O O . LYS A 1 94 ? 20.656 30.203 -6.188 1 87.94 94 LYS A O 1
ATOM 760 N N . ALA A 1 95 ? 18.859 30.375 -4.977 1 88.62 95 ALA A N 1
ATOM 761 C CA . ALA A 1 95 ? 19.578 30.844 -3.795 1 88.62 95 ALA A CA 1
ATOM 762 C C . ALA A 1 95 ? 20.141 29.672 -2.994 1 88.62 95 ALA A C 1
ATOM 764 O O . ALA A 1 95 ? 21.062 29.844 -2.193 1 88.62 95 ALA A O 1
ATOM 765 N N . SER A 1 96 ? 19.562 28.438 -3.111 1 90.19 96 SER A N 1
ATOM 766 C CA . SER A 1 96 ? 19.984 27.328 -2.262 1 90.19 96 SER A CA 1
ATOM 767 C C . SER A 1 96 ? 19.656 25.984 -2.9 1 90.19 96 SER A C 1
ATOM 769 O O . SER A 1 96 ? 18.734 25.891 -3.721 1 90.19 96 SER A O 1
ATOM 771 N N . ASN A 1 97 ? 20.469 25 -2.49 1 88.31 97 ASN A N 1
ATOM 772 C CA . ASN A 1 97 ? 20.188 23.625 -2.857 1 88.31 97 ASN A CA 1
ATOM 773 C C . ASN A 1 97 ? 19.453 22.891 -1.742 1 88.31 97 ASN A C 1
ATOM 775 O O . ASN A 1 97 ? 19.891 22.891 -0.591 1 88.31 97 ASN A O 1
ATOM 779 N N . PHE A 1 98 ? 18.297 22.5 -2.076 1 86.69 98 PHE A N 1
ATOM 780 C CA . PHE A 1 98 ? 17.516 21.75 -1.094 1 86.69 98 PHE A CA 1
ATOM 781 C C . PHE A 1 98 ? 16.688 20.672 -1.772 1 86.69 98 PHE A C 1
ATOM 783 O O . PHE A 1 98 ? 16.531 20.672 -2.994 1 86.69 98 PHE A O 1
ATOM 790 N N . SER A 1 99 ? 16.219 19.672 -1.06 1 80.94 99 SER A N 1
ATOM 791 C CA . SER A 1 99 ? 15.523 18.5 -1.581 1 80.94 99 SER A CA 1
ATOM 792 C C . SER A 1 99 ? 14.031 18.781 -1.713 1 80.94 99 SER A C 1
ATOM 794 O O . SER A 1 99 ? 13.484 19.625 -1.017 1 80.94 99 SER A O 1
ATOM 796 N N . GLY A 1 100 ? 13.414 17.984 -2.697 1 81.25 100 GLY A N 1
ATOM 797 C CA . GLY A 1 100 ? 11.961 17.969 -2.797 1 81.25 100 GLY A CA 1
ATOM 798 C C . GLY A 1 100 ? 11.438 18.75 -3.992 1 81.25 100 GLY A C 1
ATOM 799 O O . GLY A 1 100 ? 12.109 19.641 -4.504 1 81.25 100 GLY A O 1
ATOM 800 N N . GLU A 1 101 ? 10.336 18.312 -4.391 1 81 101 GLU A N 1
ATOM 801 C CA . GLU A 1 101 ? 9.602 19.031 -5.434 1 81 101 GLU A CA 1
ATOM 802 C C . GLU A 1 101 ? 8.516 19.922 -4.832 1 81 101 GLU A C 1
ATOM 804 O O . GLU A 1 101 ? 7.965 19.609 -3.773 1 81 101 GLU A O 1
ATOM 809 N N . PHE A 1 102 ? 8.25 21.062 -5.594 1 86.44 102 PHE A N 1
ATOM 810 C CA . PHE A 1 102 ? 7.242 22 -5.109 1 86.44 102 PHE A CA 1
ATOM 811 C C . PHE A 1 102 ? 5.914 21.297 -4.871 1 86.44 102 PHE A C 1
ATOM 813 O O . PHE A 1 102 ? 5.406 20.594 -5.754 1 86.44 102 PHE A O 1
ATOM 820 N N . ALA A 1 103 ? 5.422 21.391 -3.725 1 83.38 103 ALA A N 1
ATOM 821 C CA . ALA A 1 103 ? 4.145 20.781 -3.361 1 83.38 103 ALA A CA 1
ATOM 822 C C . ALA A 1 103 ? 3.039 21.828 -3.289 1 83.38 103 ALA A C 1
ATOM 824 O O . ALA A 1 103 ? 2.047 21.75 -4.016 1 83.38 103 ALA A O 1
ATOM 825 N N . ASN A 1 104 ? 3.223 22.766 -2.41 1 84.06 104 ASN A N 1
ATOM 826 C CA . ASN A 1 104 ? 2.277 23.875 -2.277 1 84.06 104 ASN A CA 1
ATOM 827 C C . ASN A 1 104 ? 2.916 25.078 -1.604 1 84.06 104 ASN A C 1
ATOM 829 O O . ASN A 1 104 ? 4.066 25.016 -1.167 1 84.06 104 ASN A O 1
ATOM 833 N N . ALA A 1 105 ? 2.068 26.25 -1.723 1 88.81 105 ALA A N 1
ATOM 834 C CA . ALA A 1 105 ? 2.527 27.5 -1.109 1 88.81 105 ALA A CA 1
ATOM 835 C C . ALA A 1 105 ? 1.368 28.25 -0.457 1 88.81 105 ALA A C 1
ATOM 837 O O . ALA A 1 105 ? 0.223 28.141 -0.902 1 88.81 105 ALA A O 1
ATOM 838 N N . GLU A 1 106 ? 1.64 28.797 0.669 1 87.19 106 GLU A N 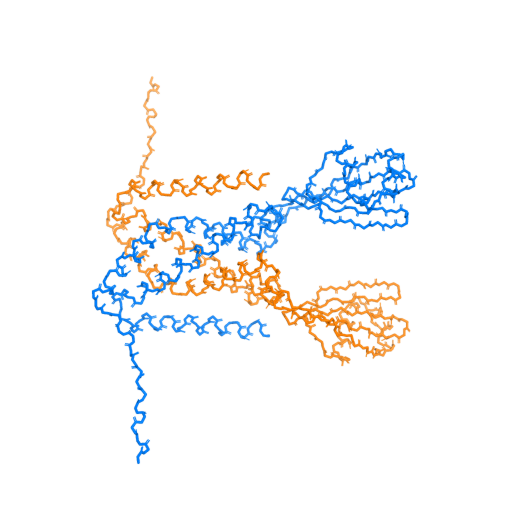1
ATOM 839 C CA . GLU A 1 106 ? 0.731 29.734 1.322 1 87.19 106 GLU A CA 1
ATOM 840 C C . GLU A 1 106 ? 1.371 31.109 1.469 1 87.19 106 GLU A C 1
ATOM 842 O O . GLU A 1 106 ? 2.438 31.25 2.07 1 87.19 106 GLU A O 1
ATOM 847 N N . ILE A 1 107 ? 0.698 32.062 0.848 1 84.69 107 ILE A N 1
ATOM 848 C CA . ILE A 1 107 ? 1.224 33.438 0.913 1 84.69 107 ILE A CA 1
ATOM 849 C C . ILE A 1 107 ? 0.336 34.281 1.816 1 84.69 107 ILE A C 1
ATOM 851 O O . ILE A 1 107 ? -0.871 34.375 1.589 1 84.69 107 ILE A O 1
ATOM 855 N N . PHE A 1 108 ? 0.994 34.719 2.82 1 82.75 108 PHE A N 1
ATOM 856 C CA . PHE A 1 108 ? 0.329 35.625 3.738 1 82.75 108 PHE A CA 1
ATOM 857 C C . PHE A 1 108 ? 0.79 37.062 3.502 1 82.75 108 PHE A C 1
ATOM 859 O O . PHE A 1 108 ? 1.474 37.344 2.516 1 82.75 108 PHE A O 1
ATOM 866 N N . GLU A 1 109 ? 0.331 38.031 4.34 1 82.5 109 GLU A N 1
ATOM 867 C CA . GLU A 1 109 ? 0.654 39.438 4.176 1 82.5 109 GLU A CA 1
ATOM 868 C C . GLU A 1 109 ? 2.156 39.688 4.301 1 82.5 109 GLU A C 1
ATOM 870 O O . GLU A 1 109 ? 2.754 40.344 3.457 1 82.5 109 GLU A O 1
ATOM 875 N N . ASP A 1 110 ? 2.73 39.031 5.273 1 88.19 110 ASP A N 1
ATOM 876 C CA . ASP A 1 110 ? 4.125 39.375 5.539 1 88.19 110 ASP A CA 1
ATOM 877 C C . ASP A 1 110 ? 5.023 38.125 5.402 1 88.19 110 ASP A C 1
ATOM 879 O O . ASP A 1 110 ? 6.234 38.219 5.617 1 88.19 110 ASP A O 1
ATOM 883 N N . GLU A 1 111 ? 4.383 36.969 5.102 1 91.06 111 GLU A N 1
ATOM 884 C CA . GLU A 1 111 ? 5.18 35.75 5.055 1 91.06 111 GLU A CA 1
ATOM 885 C C . GLU A 1 111 ? 4.656 34.781 3.994 1 91.06 111 GLU A C 1
ATOM 887 O O . GLU A 1 111 ? 3.463 34.781 3.689 1 91.06 111 GLU A O 1
ATOM 892 N N . ALA A 1 112 ? 5.586 34.156 3.391 1 92.88 112 ALA A N 1
ATOM 893 C CA . ALA A 1 112 ? 5.223 33.062 2.48 1 92.88 112 ALA A CA 1
ATOM 894 C C . ALA A 1 112 ? 5.812 31.75 2.947 1 92.88 112 ALA A C 1
ATOM 896 O O . ALA A 1 112 ? 6.949 31.703 3.426 1 92.88 112 ALA A O 1
ATOM 897 N N . MET A 1 113 ? 4.969 30.75 2.887 1 94 113 MET A N 1
ATOM 898 C CA . MET A 1 113 ? 5.41 29.391 3.207 1 94 113 MET A CA 1
ATOM 899 C C . MET A 1 113 ? 5.309 28.484 1.986 1 94 113 MET A C 1
ATOM 901 O O . MET A 1 113 ? 4.238 28.359 1.394 1 94 113 MET A O 1
ATOM 905 N N . LEU A 1 114 ? 6.441 27.953 1.585 1 92.94 114 LEU A N 1
ATOM 906 C CA . LEU A 1 114 ? 6.465 26.984 0.491 1 92.94 114 LEU A CA 1
ATOM 907 C C . LEU A 1 114 ? 6.867 25.609 0.994 1 92.94 114 LEU A C 1
ATOM 909 O O . LEU A 1 114 ? 7.777 25.484 1.816 1 92.94 114 LEU A O 1
ATOM 913 N N . ARG A 1 115 ? 6.188 24.609 0.483 1 92.06 115 ARG A N 1
ATOM 914 C CA . ARG A 1 115 ? 6.477 23.234 0.861 1 92.06 115 ARG A CA 1
ATOM 915 C C . ARG A 1 115 ? 6.949 22.422 -0.342 1 92.06 115 ARG A C 1
ATOM 917 O O . ARG A 1 115 ? 6.375 22.531 -1.428 1 92.06 115 ARG A O 1
ATOM 924 N N . PHE A 1 116 ? 8.062 21.719 -0.119 1 86.12 116 PHE A N 1
ATOM 925 C CA . PHE A 1 116 ? 8.648 20.812 -1.104 1 86.12 116 PHE A CA 1
ATOM 926 C C . PHE A 1 116 ? 8.656 19.375 -0.579 1 86.12 116 PHE A C 1
ATOM 928 O O . PHE A 1 116 ? 9.055 19.141 0.563 1 86.12 116 PHE A O 1
ATOM 935 N N . LYS A 1 117 ? 8.148 18.469 -1.363 1 81.69 117 LYS A N 1
ATOM 936 C CA . LYS A 1 117 ? 8.094 17.062 -0.955 1 81.69 117 LYS A CA 1
ATOM 937 C C . LYS A 1 117 ? 8.914 16.188 -1.892 1 81.69 117 LYS A C 1
ATOM 939 O O . LYS A 1 117 ? 8.938 16.406 -3.104 1 81.69 117 LYS A O 1
ATOM 944 N N . GLY A 1 118 ? 9.656 15.219 -1.269 1 74.81 118 GLY A N 1
ATOM 945 C CA . GLY A 1 118 ? 10.461 14.312 -2.074 1 74.81 118 GLY A CA 1
ATOM 946 C C . GLY A 1 118 ? 10.883 13.062 -1.33 1 74.81 118 GLY A C 1
ATOM 947 O O . GLY A 1 118 ? 10.734 12.977 -0.109 1 74.81 118 GLY A O 1
ATOM 948 N N . VAL A 1 119 ? 11.438 12.148 -1.964 1 69.81 119 VAL A N 1
ATOM 949 C CA . VAL A 1 119 ? 11.875 10.859 -1.436 1 69.81 119 VAL A CA 1
ATOM 950 C C . VAL A 1 119 ? 13.078 11.062 -0.519 1 69.81 119 VAL A C 1
ATOM 952 O O . VAL A 1 119 ? 13.195 10.398 0.516 1 69.81 119 VAL A O 1
ATOM 955 N N . LYS A 1 120 ? 13.82 12.047 -0.945 1 72 120 LYS A N 1
ATOM 956 C CA . LYS A 1 120 ? 15.047 12.273 -0.192 1 72 120 LYS A CA 1
ATOM 957 C C . LYS A 1 120 ? 14.789 13.125 1.047 1 72 120 LYS A C 1
ATOM 959 O O . LYS A 1 120 ? 15.617 13.18 1.956 1 72 120 LYS A O 1
ATOM 964 N N . GLY A 1 121 ? 13.672 13.766 1.03 1 77.5 121 GLY A N 1
ATOM 965 C CA . GLY A 1 121 ? 13.359 14.625 2.162 1 77.5 121 GLY A CA 1
ATOM 966 C C . GLY A 1 121 ? 12.383 15.727 1.82 1 77.5 121 GLY A C 1
ATOM 967 O O . GLY A 1 121 ? 12.133 16 0.645 1 77.5 121 GLY A O 1
ATOM 968 N N . ASP A 1 122 ? 11.812 16.219 2.918 1 83.94 122 ASP A N 1
ATOM 969 C CA . ASP A 1 122 ? 10.891 17.359 2.807 1 83.94 122 ASP A CA 1
ATOM 970 C C . ASP A 1 122 ? 11.562 18.656 3.244 1 83.94 122 ASP A C 1
ATOM 972 O O . ASP A 1 122 ? 12.344 18.656 4.195 1 83.94 122 ASP A O 1
ATOM 976 N N . THR A 1 123 ? 11.234 19.703 2.424 1 88.81 123 THR A N 1
ATOM 977 C CA . THR A 1 123 ? 11.758 21.016 2.795 1 88.81 123 THR A CA 1
ATOM 978 C C . THR A 1 123 ? 10.617 22.031 2.955 1 88.81 123 THR A C 1
ATOM 980 O O . THR A 1 123 ? 9.703 22.078 2.131 1 88.81 123 THR A O 1
ATOM 983 N N . THR A 1 124 ? 10.602 22.703 4.105 1 93.25 124 THR A N 1
ATOM 984 C CA . THR A 1 124 ? 9.695 23.828 4.305 1 93.25 124 THR A CA 1
ATOM 985 C C . THR A 1 124 ? 10.461 25.141 4.328 1 93.25 124 THR A C 1
ATOM 987 O O . THR A 1 124 ? 11.406 25.312 5.105 1 93.25 124 THR A O 1
ATOM 990 N N . ALA A 1 125 ? 10.016 26.078 3.449 1 94.5 125 ALA A N 1
ATOM 991 C CA . ALA A 1 125 ? 10.648 27.391 3.393 1 94.5 125 ALA A CA 1
ATOM 992 C C . ALA A 1 125 ? 9.734 28.469 3.979 1 94.5 125 ALA A C 1
ATOM 994 O O . ALA A 1 125 ? 8.594 28.625 3.547 1 94.5 125 ALA A O 1
ATOM 995 N N . HIS A 1 126 ? 10.258 29.156 4.902 1 95 126 HIS A N 1
ATOM 996 C CA . HIS A 1 126 ? 9.602 30.344 5.441 1 95 126 HIS A CA 1
ATOM 997 C C . HIS A 1 126 ? 10.281 31.625 4.969 1 95 126 HIS A C 1
ATOM 999 O O . HIS A 1 126 ? 11.445 31.859 5.297 1 95 126 HIS A O 1
ATOM 1005 N N . ILE A 1 127 ? 9.477 32.406 4.25 1 92.94 127 ILE A N 1
ATOM 1006 C CA . ILE A 1 127 ? 10.062 33.594 3.668 1 92.94 127 ILE A CA 1
ATOM 1007 C C . ILE A 1 127 ? 9.445 34.844 4.312 1 92.94 127 ILE A C 1
ATOM 1009 O O . ILE A 1 127 ? 8.227 35.031 4.27 1 92.94 127 ILE A O 1
ATOM 1013 N N . ASP A 1 128 ? 10.234 35.656 4.863 1 93.06 128 ASP A N 1
ATOM 1014 C CA . ASP A 1 128 ? 9.812 36.969 5.281 1 93.06 128 ASP A CA 1
ATOM 1015 C C . ASP A 1 128 ? 9.75 37.938 4.09 1 93.06 128 ASP A C 1
ATOM 1017 O O . ASP A 1 128 ? 10.781 38.281 3.514 1 93.06 128 ASP A O 1
ATOM 1021 N N . LEU A 1 129 ? 8.578 38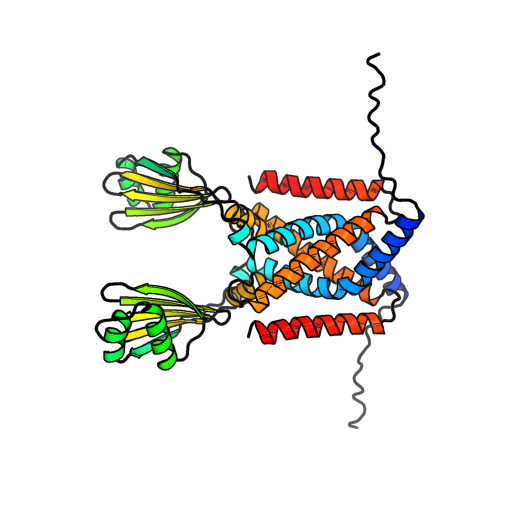.406 3.852 1 89.31 129 LEU A N 1
ATOM 1022 C CA . LEU A 1 129 ? 8.383 39.156 2.631 1 89.31 129 LEU A CA 1
ATOM 1023 C C . LEU A 1 129 ? 8.859 40.594 2.811 1 89.31 129 LEU A C 1
ATOM 1025 O O . LEU A 1 129 ? 9.023 41.344 1.832 1 89.31 129 LEU A O 1
ATOM 1029 N N . ASN A 1 130 ? 9.109 40.969 3.971 1 87.56 130 ASN A N 1
ATOM 1030 C CA . ASN A 1 130 ? 9.586 42.312 4.234 1 87.56 130 ASN A CA 1
ATOM 1031 C C . ASN A 1 130 ? 11.109 42.406 4.16 1 87.56 130 ASN A C 1
ATOM 1033 O O . ASN A 1 130 ? 11.656 43.406 3.707 1 87.56 130 ASN A O 1
ATOM 1037 N N . SER A 1 131 ? 11.797 41.406 4.551 1 88.56 131 SER A N 1
ATOM 1038 C CA . SER A 1 131 ? 13.258 41.438 4.617 1 88.56 131 SER A CA 1
ATOM 1039 C C . SER A 1 131 ? 13.883 40.625 3.5 1 88.56 131 SER A C 1
ATOM 1041 O O . SER A 1 131 ? 15.055 40.781 3.172 1 88.56 131 SER A O 1
ATOM 1043 N N . GLY A 1 132 ? 13.133 39.594 3.043 1 89.5 132 GLY A N 1
ATOM 1044 C CA . GLY A 1 132 ? 13.672 38.688 2.049 1 89.5 132 GLY A CA 1
ATOM 1045 C C . GLY A 1 132 ? 14.406 37.5 2.658 1 89.5 132 GLY A C 1
ATOM 1046 O O . GLY A 1 132 ? 14.953 36.688 1.937 1 89.5 132 GLY A O 1
ATOM 1047 N N . LEU A 1 133 ? 14.375 37.469 3.975 1 93 133 LEU A N 1
ATOM 1048 C CA . LEU A 1 133 ? 15.023 36.344 4.656 1 93 133 LEU A CA 1
ATOM 1049 C C . LEU A 1 133 ? 14.18 35.094 4.547 1 93 133 LEU A C 1
ATOM 1051 O O . LEU A 1 133 ? 12.977 35.094 4.816 1 93 133 LEU A O 1
ATOM 1055 N N . ALA A 1 134 ? 14.859 34.062 4.066 1 94.62 134 ALA A N 1
ATOM 1056 C CA . ALA A 1 134 ? 14.188 32.75 3.932 1 94.62 134 ALA A CA 1
ATOM 1057 C C . ALA A 1 134 ? 14.852 31.703 4.805 1 94.62 134 ALA A C 1
ATOM 1059 O O . ALA A 1 134 ? 16.078 31.516 4.746 1 94.62 134 ALA A O 1
ATOM 1060 N N . ARG A 1 135 ? 14.07 31.062 5.637 1 95.44 135 ARG A N 1
ATOM 1061 C CA . ARG A 1 135 ? 14.531 29.953 6.453 1 95.44 135 ARG A CA 1
ATOM 1062 C C . ARG A 1 135 ? 14.047 28.625 5.883 1 95.44 135 ARG A C 1
ATOM 1064 O O . ARG A 1 135 ? 12.844 28.359 5.836 1 95.44 135 ARG A O 1
ATOM 1071 N N . LEU A 1 136 ? 15.039 27.797 5.461 1 94.19 136 LEU A N 1
ATOM 1072 C CA . LEU A 1 136 ? 14.734 26.484 4.91 1 94.19 136 LEU A CA 1
ATOM 1073 C C . LEU A 1 136 ? 14.953 25.391 5.957 1 94.19 136 LEU A C 1
ATOM 1075 O O . LEU A 1 136 ? 16.047 25.266 6.504 1 94.19 136 LEU A O 1
ATOM 1079 N N . GLU A 1 137 ? 13.977 24.703 6.289 1 91.62 137 GLU A N 1
ATOM 1080 C CA . GLU A 1 137 ? 14.062 23.531 7.168 1 91.62 137 GLU A CA 1
ATOM 1081 C C . GLU A 1 137 ? 13.875 22.234 6.387 1 91.62 137 GLU A C 1
ATOM 1083 O O . GLU A 1 137 ? 12.797 21.969 5.863 1 91.62 137 GLU A O 1
ATOM 1088 N N . THR A 1 138 ? 15.047 21.547 6.328 1 86.25 138 THR A N 1
ATOM 1089 C CA . THR A 1 138 ? 15.008 20.297 5.586 1 86.25 138 THR A CA 1
ATOM 1090 C C . THR A 1 138 ? 15.031 19.094 6.539 1 86.25 138 THR A C 1
ATOM 1092 O O . THR A 1 138 ? 15.891 19.016 7.414 1 86.25 138 THR A O 1
ATOM 1095 N N . LYS A 1 139 ? 13.984 18.375 6.473 1 79.06 139 LYS A N 1
ATOM 1096 C CA . LYS A 1 139 ? 13.922 17.109 7.199 1 79.06 139 LYS A CA 1
ATOM 1097 C C . LYS A 1 139 ? 14.234 15.93 6.281 1 79.06 139 LYS A C 1
ATOM 1099 O O . LYS A 1 139 ? 13.453 15.609 5.383 1 79.06 139 LYS A O 1
ATOM 1104 N N . ARG A 1 140 ? 15.508 15.414 6.379 1 73 140 ARG A N 1
ATOM 1105 C CA . ARG A 1 140 ? 15.891 14.258 5.578 1 73 140 ARG A CA 1
ATOM 1106 C C . ARG A 1 140 ? 14.93 13.094 5.801 1 73 140 ARG A C 1
ATOM 1108 O O . ARG A 1 140 ? 14.453 12.883 6.918 1 73 140 ARG A O 1
ATOM 1115 N N . SER A 1 141 ? 14.539 12.633 4.629 1 67.81 141 SER A N 1
ATOM 1116 C CA . SER A 1 141 ? 13.68 11.469 4.766 1 67.81 141 SER A CA 1
ATOM 1117 C C . SER A 1 141 ? 14.359 10.375 5.582 1 67.81 141 SER A C 1
ATOM 1119 O O . SER A 1 141 ? 15.555 10.125 5.422 1 67.81 141 SER A O 1
ATOM 1121 N N . ASN A 1 142 ? 13.703 10.047 6.539 1 75.38 142 ASN A N 1
ATOM 1122 C CA . ASN A 1 142 ? 14.188 8.875 7.27 1 75.38 142 ASN A CA 1
ATOM 1123 C C . ASN A 1 142 ? 13.797 7.578 6.566 1 75.38 142 ASN A C 1
ATOM 1125 O O . ASN A 1 142 ? 13.164 7.602 5.508 1 75.38 142 ASN A O 1
ATOM 1129 N N . VAL A 1 143 ? 14.273 6.562 6.902 1 78.62 143 VAL A N 1
ATOM 1130 C CA . VAL A 1 143 ? 14.078 5.242 6.312 1 78.62 143 VAL A CA 1
ATOM 1131 C C . VAL A 1 143 ? 12.586 4.977 6.129 1 78.62 143 VAL A C 1
ATOM 1133 O O . VAL A 1 143 ? 12.164 4.465 5.086 1 78.62 143 VAL A O 1
ATOM 1136 N N . SER A 1 144 ? 11.828 5.508 7.016 1 82.56 144 SER A N 1
ATOM 1137 C CA . SER A 1 144 ? 10.391 5.305 6.949 1 82.56 144 SER A CA 1
ATOM 1138 C C . SER A 1 144 ? 9.773 6.062 5.777 1 82.56 144 SER A C 1
ATOM 1140 O O . SER A 1 144 ? 8.93 5.527 5.062 1 82.56 144 SER A O 1
ATOM 1142 N N . GLY A 1 145 ? 10.203 7.289 5.629 1 81.25 145 GLY A N 1
ATOM 1143 C CA . GLY A 1 145 ? 9.711 8.086 4.516 1 81.25 145 GLY A CA 1
ATOM 1144 C C . GLY A 1 145 ? 10.102 7.527 3.162 1 81.25 145 GLY A C 1
ATOM 1145 O O . GLY A 1 145 ? 9.297 7.516 2.232 1 81.25 145 GLY A O 1
ATOM 1146 N N . PHE A 1 146 ? 11.344 7.078 3.131 1 81.31 146 PHE A N 1
ATOM 1147 C CA . PHE A 1 146 ? 11.844 6.504 1.887 1 81.31 146 PHE A CA 1
ATOM 1148 C C . PHE A 1 146 ? 11.047 5.266 1.501 1 81.31 146 PHE A C 1
ATOM 1150 O O . PHE A 1 146 ? 10.609 5.133 0.354 1 81.31 146 PHE A O 1
ATOM 1157 N N . ILE A 1 147 ? 10.773 4.383 2.439 1 87.38 147 ILE A N 1
ATOM 1158 C CA . ILE A 1 147 ? 10.016 3.154 2.219 1 87.38 147 ILE A CA 1
ATOM 1159 C C . ILE A 1 147 ? 8.578 3.494 1.844 1 87.38 147 ILE A C 1
ATOM 1161 O O . ILE A 1 147 ? 8 2.877 0.945 1 87.38 147 ILE A O 1
ATOM 1165 N N . ARG A 1 148 ? 8.117 4.461 2.498 1 89.19 148 ARG A N 1
ATOM 1166 C CA . ARG A 1 148 ? 6.758 4.918 2.227 1 89.19 148 ARG A CA 1
ATOM 1167 C C . ARG A 1 148 ? 6.625 5.422 0.794 1 89.19 148 ARG A C 1
ATOM 1169 O O . ARG A 1 148 ? 5.68 5.062 0.088 1 89.19 148 ARG A O 1
ATOM 1176 N N . ASP A 1 149 ? 7.531 6.195 0.401 1 83.62 149 ASP A N 1
ATOM 1177 C CA . ASP A 1 149 ? 7.484 6.777 -0.938 1 83.62 149 ASP A CA 1
ATOM 1178 C C . ASP A 1 149 ? 7.625 5.695 -2.008 1 83.62 149 ASP A C 1
ATOM 1180 O O . ASP A 1 149 ? 6.984 5.77 -3.061 1 83.62 149 ASP A O 1
ATOM 1184 N N . LEU A 1 150 ? 8.391 4.734 -1.744 1 86.38 150 LEU A N 1
ATOM 1185 C CA . LEU A 1 150 ? 8.578 3.643 -2.693 1 86.38 150 LEU A CA 1
ATOM 1186 C C . LEU A 1 150 ? 7.336 2.766 -2.77 1 86.38 150 LEU A C 1
ATOM 1188 O O . LEU A 1 150 ? 6.934 2.348 -3.857 1 86.38 150 LEU A O 1
ATOM 1192 N N . HIS A 1 151 ? 6.785 2.564 -1.639 1 93.19 151 HIS A N 1
ATOM 1193 C CA . HIS A 1 151 ? 5.625 1.681 -1.592 1 93.19 151 HIS A CA 1
ATOM 1194 C C . HIS A 1 151 ? 4.391 2.361 -2.172 1 93.19 151 HIS A C 1
ATOM 1196 O O . HIS A 1 151 ? 3.65 1.755 -2.949 1 93.19 151 HIS A O 1
ATOM 1202 N N . ARG A 1 152 ? 4.215 3.596 -1.868 1 90.75 152 ARG A N 1
ATOM 1203 C CA . ARG A 1 152 ? 2.99 4.293 -2.24 1 90.75 152 ARG A CA 1
ATOM 1204 C C . ARG A 1 152 ? 3.154 5.012 -3.576 1 90.75 152 ARG A C 1
ATOM 1206 O O . ARG A 1 152 ? 2.17 5.27 -4.273 1 90.75 152 ARG A O 1
ATOM 1213 N N . GLY A 1 153 ? 4.301 5.484 -3.797 1 81.94 153 GLY A N 1
ATOM 1214 C CA . GLY A 1 153 ? 4.617 6.105 -5.074 1 81.94 153 GLY A CA 1
ATOM 1215 C C . GLY A 1 153 ? 4.203 7.562 -5.148 1 81.94 153 GLY A C 1
ATOM 1216 O O . GLY A 1 153 ? 4.531 8.258 -6.113 1 81.94 153 GLY A O 1
ATOM 1217 N N . LYS A 1 154 ? 3.521 8.062 -4.156 1 77.62 154 LYS A N 1
ATOM 1218 C CA . LYS A 1 154 ? 2.928 9.398 -4.223 1 77.62 154 LYS A CA 1
ATOM 1219 C C . LYS A 1 154 ? 4.004 10.469 -4.352 1 77.62 154 LYS A C 1
ATOM 1221 O O . LYS A 1 154 ? 3.861 11.406 -5.145 1 77.62 154 LYS A O 1
ATOM 1226 N N . GLU A 1 155 ? 5.043 10.359 -3.59 1 72.94 155 GLU A N 1
ATOM 1227 C CA . GLU A 1 155 ? 6.086 11.375 -3.568 1 72.94 155 GLU A CA 1
ATOM 1228 C C . GLU A 1 155 ? 7.309 10.938 -4.371 1 72.94 155 GLU A C 1
ATOM 1230 O O . GLU A 1 155 ? 8.352 11.602 -4.344 1 72.94 155 GLU A O 1
ATOM 1235 N N . ALA A 1 156 ? 7.238 9.742 -5.016 1 70.81 156 ALA A N 1
ATOM 1236 C CA . ALA A 1 156 ? 8.391 9.172 -5.703 1 70.81 156 ALA A CA 1
ATOM 1237 C C . ALA A 1 156 ? 8.43 9.609 -7.168 1 70.81 156 ALA A C 1
ATOM 1239 O O . ALA A 1 156 ? 9.336 9.227 -7.91 1 70.81 156 ALA A O 1
ATOM 1240 N N . GLY A 1 157 ? 7.441 10.438 -7.605 1 70.62 157 GLY A N 1
ATOM 1241 C CA . GLY A 1 157 ? 7.441 10.922 -8.977 1 70.62 157 GLY A CA 1
ATOM 1242 C C . GLY A 1 157 ? 6.398 10.25 -9.852 1 70.62 157 GLY A C 1
ATOM 1243 O O . GLY A 1 157 ? 5.863 9.203 -9.484 1 70.62 157 GLY A O 1
ATOM 1244 N N . LYS A 1 158 ? 6.273 10.805 -11.039 1 75.75 158 LYS A N 1
ATOM 1245 C CA . LYS A 1 158 ? 5.215 10.344 -11.938 1 75.75 158 LYS A CA 1
ATOM 1246 C C . LYS A 1 158 ? 5.562 9 -12.562 1 75.75 158 LYS A C 1
ATOM 1248 O O . LYS A 1 158 ? 4.684 8.156 -12.758 1 75.75 158 LYS A O 1
ATOM 1253 N N . VAL A 1 159 ? 6.719 8.789 -12.906 1 78.69 159 VAL A N 1
ATOM 1254 C CA . VAL A 1 159 ? 7.148 7.555 -13.555 1 78.69 159 VAL A CA 1
ATOM 1255 C C . VAL A 1 159 ? 6.977 6.379 -12.594 1 78.69 159 VAL A C 1
ATOM 1257 O O . VAL A 1 159 ? 6.426 5.34 -12.969 1 78.69 159 VAL A O 1
ATOM 1260 N N . TRP A 1 160 ? 7.441 6.57 -11.367 1 84.88 160 TRP A N 1
ATOM 1261 C CA . TRP A 1 160 ? 7.309 5.492 -10.391 1 84.88 160 TRP A CA 1
ATOM 1262 C C . TRP A 1 160 ? 5.84 5.191 -10.109 1 84.88 160 TRP A C 1
ATOM 1264 O O . TRP A 1 160 ? 5.457 4.027 -9.961 1 84.88 160 TRP A O 1
ATOM 1274 N N . ARG A 1 161 ? 5.102 6.176 -10.125 1 85.31 161 ARG A N 1
ATOM 1275 C CA . ARG A 1 161 ? 3.666 5.98 -9.953 1 85.31 161 ARG A CA 1
ATOM 1276 C C . ARG A 1 161 ? 3.084 5.145 -11.086 1 85.31 161 ARG A C 1
ATOM 1278 O O . ARG A 1 161 ? 2.236 4.277 -10.852 1 85.31 161 ARG A O 1
ATOM 1285 N N . PHE A 1 162 ? 3.498 5.438 -12.234 1 86.88 162 PHE A N 1
ATOM 1286 C CA . PHE A 1 162 ? 3.062 4.68 -13.398 1 86.88 162 PHE A CA 1
ATOM 1287 C C . PHE A 1 162 ? 3.52 3.229 -13.305 1 86.88 162 PHE A C 1
ATOM 1289 O O . PHE A 1 162 ? 2.764 2.311 -13.625 1 86.88 162 PHE A O 1
ATOM 1296 N N . VAL A 1 163 ? 4.77 3.039 -12.859 1 89.06 163 VAL A N 1
ATOM 1297 C CA . VAL A 1 163 ? 5.305 1.694 -12.68 1 89.06 163 VAL A CA 1
ATOM 1298 C C . VAL A 1 163 ? 4.445 0.917 -11.688 1 89.06 163 VAL A C 1
ATOM 1300 O O . VAL A 1 163 ? 4.117 -0.249 -11.922 1 89.06 163 VAL A O 1
ATOM 1303 N N . ILE A 1 164 ? 4.07 1.564 -10.633 1 92.94 164 ILE A N 1
ATOM 1304 C CA . ILE A 1 164 ? 3.246 0.918 -9.617 1 92.94 164 ILE A CA 1
ATOM 1305 C C . ILE A 1 164 ? 1.893 0.541 -10.211 1 92.94 164 ILE A C 1
ATOM 1307 O O . ILE A 1 164 ? 1.359 -0.534 -9.922 1 92.94 164 ILE A O 1
ATOM 1311 N N . ASP A 1 165 ? 1.347 1.374 -11.062 1 92.44 165 ASP A N 1
ATOM 1312 C CA . ASP A 1 165 ? 0.096 1.058 -11.75 1 92.44 165 ASP A CA 1
ATOM 1313 C C . ASP A 1 165 ? 0.232 -0.212 -12.586 1 92.44 165 ASP A C 1
ATOM 1315 O O . ASP A 1 165 ? -0.638 -1.085 -12.547 1 92.44 165 ASP A O 1
ATOM 1319 N N . VAL A 1 166 ? 1.255 -0.292 -13.32 1 93 166 VAL A N 1
ATOM 1320 C CA . VAL A 1 166 ? 1.504 -1.44 -14.188 1 93 166 VAL A CA 1
ATOM 1321 C C . VAL A 1 166 ? 1.646 -2.703 -13.336 1 93 166 VAL A C 1
ATOM 1323 O O . VAL A 1 166 ? 1.086 -3.75 -13.672 1 93 166 VAL A O 1
ATOM 1326 N N . ILE A 1 167 ? 2.398 -2.566 -12.25 1 94.44 167 ILE A N 1
ATOM 1327 C CA . ILE A 1 167 ? 2.604 -3.695 -11.344 1 94.44 167 ILE A CA 1
ATOM 1328 C C . ILE A 1 167 ? 1.263 -4.145 -10.773 1 94.44 167 ILE A C 1
ATOM 1330 O O . ILE A 1 167 ? 0.98 -5.344 -10.703 1 94.44 167 ILE A O 1
ATOM 1334 N N . ALA A 1 168 ? 0.441 -3.197 -10.359 1 96.38 168 ALA A N 1
ATOM 1335 C CA . ALA A 1 168 ? -0.859 -3.531 -9.789 1 96.38 168 ALA A CA 1
ATOM 1336 C C . ALA A 1 168 ? -1.72 -4.297 -10.789 1 96.38 168 ALA A C 1
ATOM 1338 O O . ALA A 1 168 ? -2.318 -5.32 -10.445 1 96.38 168 ALA A O 1
ATOM 1339 N N . VAL A 1 169 ? -1.802 -3.852 -12.008 1 95 169 VAL A N 1
ATOM 1340 C CA . VAL A 1 169 ? -2.586 -4.504 -13.047 1 95 169 VAL A CA 1
ATOM 1341 C C . VAL A 1 169 ? -2.002 -5.883 -13.352 1 95 169 VAL A C 1
ATOM 1343 O O . VAL A 1 169 ? -2.742 -6.852 -13.539 1 95 169 VAL A O 1
ATOM 1346 N N . PHE A 1 170 ? -0.697 -5.902 -13.375 1 95.06 170 PHE A N 1
ATOM 1347 C CA . PHE A 1 170 ? 0.022 -7.141 -13.648 1 95.06 170 PHE A CA 1
ATOM 1348 C C . PHE A 1 170 ? -0.286 -8.188 -12.586 1 95.06 170 PHE A C 1
ATOM 1350 O O . PHE A 1 170 ? -0.636 -9.328 -12.906 1 95.06 170 PHE A O 1
ATOM 1357 N N . ILE A 1 171 ? -0.198 -7.789 -11.328 1 96.19 171 ILE A N 1
ATOM 1358 C CA . ILE A 1 171 ? -0.464 -8.695 -10.219 1 96.19 171 ILE A CA 1
ATOM 1359 C C . ILE A 1 171 ? -1.934 -9.109 -10.234 1 96.19 171 ILE A C 1
ATOM 1361 O O . ILE A 1 171 ? -2.258 -10.273 -9.992 1 96.19 171 ILE A O 1
ATOM 1365 N N . MET A 1 172 ? -2.803 -8.234 -10.516 1 95.25 172 MET A N 1
ATOM 1366 C CA . MET A 1 172 ? -4.227 -8.539 -10.617 1 95.25 172 MET A CA 1
ATOM 1367 C C . MET A 1 172 ? -4.48 -9.594 -11.688 1 95.25 172 MET A C 1
ATOM 1369 O O . MET A 1 172 ? -5.18 -10.578 -11.438 1 95.25 172 MET A O 1
ATOM 1373 N N . THR A 1 173 ? -3.902 -9.422 -12.836 1 95.12 173 THR A N 1
ATOM 1374 C CA . THR A 1 173 ? -4.086 -10.336 -13.961 1 95.12 173 THR A CA 1
ATOM 1375 C C . THR A 1 173 ? -3.535 -11.719 -13.633 1 95.12 173 THR A C 1
ATOM 1377 O O . THR A 1 173 ? -4.219 -12.727 -13.828 1 95.12 173 THR A O 1
ATOM 1380 N N . LEU A 1 174 ? -2.328 -11.75 -13.094 1 95.88 174 LEU A N 1
ATOM 1381 C CA . LEU A 1 174 ? -1.708 -13.039 -12.789 1 95.88 174 LEU A CA 1
ATOM 1382 C C . LEU A 1 174 ? -2.439 -13.734 -11.648 1 95.88 174 LEU A C 1
ATOM 1384 O O . LEU A 1 174 ? -2.496 -14.969 -11.602 1 95.88 174 LEU A O 1
ATOM 1388 N N . SER A 1 175 ? -3 -12.93 -10.734 1 94.44 175 SER A N 1
ATOM 1389 C CA . SER A 1 175 ? -3.805 -13.516 -9.664 1 94.44 175 SER A CA 1
ATOM 1390 C C . SER A 1 175 ? -5.078 -14.148 -10.219 1 94.44 175 SER A C 1
ATOM 1392 O O . SER A 1 175 ? -5.484 -15.219 -9.773 1 94.44 175 SER A O 1
ATOM 1394 N N . LEU A 1 176 ? -5.688 -13.508 -11.164 1 93.25 176 LEU A N 1
ATOM 1395 C CA . LEU A 1 176 ? -6.867 -14.055 -11.82 1 93.25 176 LEU A CA 1
ATOM 1396 C C . LEU A 1 176 ? -6.52 -15.336 -12.578 1 93.25 176 LEU A C 1
ATOM 1398 O O . LEU A 1 176 ? -7.258 -16.312 -12.523 1 93.25 176 LEU A O 1
ATOM 1402 N N . ILE A 1 177 ? -5.441 -15.312 -13.289 1 93.5 177 ILE A N 1
ATOM 1403 C CA . ILE A 1 177 ? -4.969 -16.484 -14.031 1 93.5 177 ILE A CA 1
ATOM 1404 C C . ILE A 1 177 ? -4.672 -17.625 -13.055 1 93.5 177 ILE A C 1
ATOM 1406 O O . ILE A 1 177 ? -5.09 -18.766 -13.281 1 93.5 177 ILE A O 1
ATOM 1410 N N . GLY A 1 178 ? -3.916 -17.297 -11.977 1 91 178 GLY A N 1
ATOM 1411 C CA . GLY A 1 178 ? -3.643 -18.297 -10.953 1 91 178 GLY A CA 1
ATOM 1412 C C . GLY A 1 178 ? -4.902 -18.875 -10.344 1 91 178 GLY A C 1
ATOM 1413 O O . GLY A 1 178 ? -4.977 -20.078 -10.094 1 91 178 GLY A O 1
ATOM 1414 N N . PHE A 1 179 ? -5.793 -17.969 -10.062 1 87.5 179 PHE A N 1
ATOM 1415 C CA . PHE A 1 179 ? -7.066 -18.406 -9.5 1 87.5 179 PHE A CA 1
ATOM 1416 C C . PHE A 1 179 ? -7.789 -19.344 -10.469 1 87.5 179 PHE A C 1
ATOM 1418 O O . PHE A 1 179 ? -8.359 -20.344 -10.047 1 87.5 179 PHE A O 1
ATOM 1425 N N . PHE A 1 180 ? -7.824 -19.109 -11.742 1 88.62 180 PHE A N 1
ATOM 1426 C CA . PHE A 1 180 ? -8.391 -19.969 -12.773 1 88.62 180 PHE A CA 1
ATOM 1427 C C . PHE A 1 180 ? -7.695 -21.328 -12.781 1 88.62 180 PHE A C 1
ATOM 1429 O O . PHE A 1 180 ? -8.359 -22.359 -12.805 1 88.62 180 PHE A O 1
ATOM 1436 N N . LEU A 1 181 ? -6.367 -21.297 -12.789 1 89.25 181 LEU A N 1
ATOM 1437 C CA . LEU A 1 181 ? -5.602 -22.547 -12.805 1 89.25 181 LEU A CA 1
ATOM 1438 C C . LEU A 1 181 ? -5.879 -23.375 -11.555 1 89.25 181 LEU A C 1
ATOM 1440 O O . LEU A 1 181 ? -5.871 -24.609 -11.602 1 89.25 181 LEU A O 1
ATOM 1444 N N . PHE A 1 182 ? -6.043 -22.672 -10.5 1 85.19 182 PHE A N 1
ATOM 1445 C CA . PHE A 1 182 ? -6.352 -23.328 -9.234 1 85.19 182 PHE A CA 1
ATOM 1446 C C . PHE A 1 182 ? -7.609 -24.172 -9.352 1 85.19 182 PHE A C 1
ATOM 1448 O O . PHE A 1 182 ? -7.691 -25.25 -8.766 1 85.19 182 PHE A O 1
ATOM 1455 N N . PHE A 1 183 ? -8.539 -23.781 -10.117 1 80.06 183 PHE A N 1
ATOM 1456 C CA . PHE A 1 183 ? -9.812 -24.484 -10.258 1 80.06 183 PHE A CA 1
ATOM 1457 C C . PHE A 1 183 ? -9.695 -25.609 -11.281 1 80.06 183 PHE A C 1
ATOM 1459 O O . PHE A 1 183 ? -10.516 -26.531 -11.289 1 80.06 183 PHE A O 1
ATOM 1466 N N . THR A 1 184 ? -8.719 -25.469 -12.164 1 73.94 184 THR A N 1
ATOM 1467 C CA . THR A 1 184 ? -8.641 -26.453 -13.234 1 73.94 184 THR A CA 1
ATOM 1468 C C . THR A 1 184 ? -7.719 -27.609 -12.844 1 73.94 184 THR A C 1
ATOM 1470 O O . THR A 1 184 ? -7.695 -28.641 -13.508 1 73.94 184 THR A O 1
ATOM 1473 N N . MET A 1 185 ? -6.766 -27.156 -11.859 1 61.28 185 MET A N 1
ATOM 1474 C CA . MET A 1 185 ? -5.875 -28.234 -11.461 1 61.28 185 MET A CA 1
ATOM 1475 C C . MET A 1 185 ? -6.676 -29.438 -10.969 1 61.28 185 MET A C 1
ATOM 1477 O O . MET A 1 185 ? -7.816 -29.297 -10.531 1 61.28 185 MET A O 1
ATOM 1481 N N . ARG A 1 186 ? -6.188 -30.531 -11.367 1 53.47 186 ARG A N 1
ATOM 1482 C CA . ARG A 1 186 ? -6.801 -31.828 -11.062 1 53.47 186 ARG A CA 1
ATOM 1483 C C . ARG A 1 186 ? -7.246 -31.891 -9.602 1 53.47 186 ARG A C 1
ATOM 1485 O O . ARG A 1 186 ? -7.711 -32.938 -9.141 1 53.47 186 ARG A O 1
ATOM 1492 N N . PHE A 1 187 ? -6.766 -31.172 -8.734 1 52.12 187 PHE A N 1
ATOM 1493 C CA . PHE A 1 187 ? -7.461 -31.531 -7.504 1 52.12 187 PHE A CA 1
ATOM 1494 C C . PHE A 1 187 ? -8.969 -31.391 -7.672 1 52.12 187 PHE A C 1
ATOM 1496 O O . PHE A 1 187 ? -9.438 -30.688 -8.57 1 52.12 187 PHE A O 1
ATOM 1503 N N . ARG A 1 188 ? -9.664 -32.219 -6.98 1 59.53 188 ARG A N 1
ATOM 1504 C CA . ARG A 1 188 ? -11.117 -32.281 -6.949 1 59.53 188 ARG A CA 1
ATOM 1505 C C . ARG A 1 188 ? -11.727 -30.906 -6.715 1 59.53 188 ARG A C 1
ATOM 1507 O O . ARG A 1 188 ? -11.328 -30.203 -5.789 1 59.53 188 ARG A O 1
ATOM 1514 N N . LEU A 1 189 ? -12.219 -30.344 -7.797 1 62.09 189 LEU A N 1
ATOM 1515 C CA . LEU A 1 189 ? -13.047 -29.141 -7.781 1 62.09 189 LEU A CA 1
ATOM 1516 C C . LEU A 1 189 ? -13.609 -28.875 -6.383 1 62.09 189 LEU A C 1
ATOM 1518 O O . LEU A 1 189 ? -13.648 -27.734 -5.93 1 62.09 189 LEU A O 1
ATOM 1522 N N . VAL A 1 190 ? -13.781 -30.031 -5.812 1 63.75 190 VAL A N 1
ATOM 1523 C CA . VAL A 1 190 ? -14.422 -29.922 -4.508 1 63.75 190 VAL A CA 1
ATOM 1524 C C . VAL A 1 190 ? -13.438 -29.344 -3.496 1 63.75 190 VAL A C 1
ATOM 1526 O O . VAL A 1 190 ? -13.805 -28.469 -2.697 1 63.75 190 VAL A O 1
ATOM 1529 N N . THR A 1 191 ? -12.195 -29.797 -3.592 1 68.38 191 THR A N 1
ATOM 1530 C CA . THR A 1 191 ? -11.203 -29.297 -2.645 1 68.38 191 THR A CA 1
ATOM 1531 C C . THR A 1 191 ? -10.906 -27.828 -2.898 1 68.38 191 THR A C 1
ATOM 1533 O O . THR A 1 191 ? -10.828 -27.031 -1.959 1 68.38 191 THR A O 1
ATOM 1536 N N . SER A 1 192 ? -10.711 -27.531 -4.23 1 69.56 192 SER A N 1
ATOM 1537 C CA . SER A 1 192 ? -10.469 -26.141 -4.578 1 69.56 192 SER A CA 1
ATOM 1538 C C . SER A 1 192 ? -11.602 -25.234 -4.105 1 69.56 192 SER A C 1
ATOM 1540 O O . SER A 1 192 ? -11.367 -24.156 -3.549 1 69.56 192 SER A O 1
ATOM 1542 N N . MET A 1 193 ? -12.797 -25.688 -4.25 1 68.88 193 MET A N 1
ATOM 1543 C CA . MET A 1 193 ? -13.969 -24.891 -3.879 1 68.88 193 MET A CA 1
ATOM 1544 C C . MET A 1 193 ? -14.047 -24.719 -2.367 1 68.88 193 MET A C 1
ATOM 1546 O O . MET A 1 193 ? -14.406 -23.641 -1.884 1 68.88 193 MET A O 1
ATOM 1550 N N . LYS A 1 194 ? -13.719 -25.703 -1.695 1 69.31 194 LYS A N 1
ATOM 1551 C CA . LYS A 1 194 ? -13.727 -25.609 -0.239 1 69.31 194 LYS A CA 1
ATOM 1552 C C . LYS A 1 194 ? -12.688 -24.594 0.248 1 69.31 194 LYS A C 1
ATOM 1554 O O . LYS A 1 194 ? -12.961 -23.797 1.155 1 69.31 194 LYS A O 1
ATOM 1559 N N . LEU A 1 195 ? -11.617 -24.625 -0.406 1 71.12 195 LEU A N 1
ATOM 1560 C CA . LEU A 1 195 ? -10.547 -23.719 0.021 1 71.12 195 LEU A CA 1
ATOM 1561 C C . LEU A 1 195 ? -10.867 -22.281 -0.34 1 71.12 195 LEU A C 1
ATOM 1563 O O . LEU A 1 195 ? -10.641 -21.375 0.461 1 71.12 195 LEU A O 1
ATOM 1567 N N . VAL A 1 196 ? -11.359 -22.109 -1.523 1 70.81 196 VAL A N 1
ATOM 1568 C CA . VAL A 1 196 ? -11.75 -20.766 -1.942 1 70.81 196 VAL A CA 1
ATOM 1569 C C . VAL A 1 196 ? -12.867 -20.25 -1.045 1 70.81 196 VAL A C 1
ATOM 1571 O O . VAL A 1 196 ? -12.836 -19.109 -0.597 1 70.81 196 VAL A O 1
ATOM 1574 N N . GLY A 1 197 ? -13.867 -21.094 -0.882 1 70.88 197 GLY A N 1
ATOM 1575 C CA . GLY A 1 197 ? -14.945 -20.703 0.015 1 70.88 197 GLY A CA 1
ATOM 1576 C C . GLY A 1 197 ? -14.461 -20.328 1.399 1 70.88 197 GLY A C 1
ATOM 1577 O O . GLY A 1 197 ? -14.898 -19.312 1.952 1 70.88 197 GLY A O 1
ATOM 1578 N N . ALA A 1 198 ? -13.633 -21.047 1.874 1 71.69 198 ALA A N 1
ATOM 1579 C CA . ALA A 1 198 ? -13.062 -20.75 3.186 1 71.69 198 ALA A CA 1
ATOM 1580 C C . ALA A 1 198 ? -12.312 -19.422 3.17 1 71.69 198 ALA A C 1
ATOM 1582 O O . ALA A 1 198 ? -12.414 -18.641 4.113 1 71.69 198 ALA A O 1
ATOM 1583 N N . SER A 1 199 ? -11.633 -19.188 2.086 1 72.88 199 SER A N 1
ATOM 1584 C CA . SER A 1 199 ? -10.859 -17.953 1.974 1 72.88 199 SER A CA 1
ATOM 1585 C C . SER A 1 199 ? -11.773 -16.734 1.895 1 72.88 199 SER A C 1
ATOM 1587 O O . SER A 1 199 ? -11.508 -15.719 2.535 1 72.88 199 SER A O 1
ATOM 1589 N N . VAL A 1 200 ? -12.781 -16.906 1.144 1 72.81 200 VAL A N 1
ATOM 1590 C CA . VAL A 1 200 ? -13.719 -15.805 0.967 1 72.81 200 VAL A CA 1
ATOM 1591 C C . VAL A 1 200 ? -14.422 -15.5 2.291 1 72.81 200 VAL A C 1
ATOM 1593 O O . VAL A 1 200 ? -14.508 -14.344 2.703 1 72.81 200 VAL A O 1
ATOM 1596 N N . VAL A 1 201 ? -14.891 -16.516 2.902 1 69.88 201 VAL A N 1
ATOM 1597 C CA . VAL A 1 201 ? -15.57 -16.359 4.184 1 69.88 201 VAL A CA 1
ATOM 1598 C C . VAL A 1 201 ? -14.617 -15.734 5.199 1 69.88 201 VAL A C 1
ATOM 1600 O O . VAL A 1 201 ? -15.008 -14.844 5.953 1 69.88 201 VAL A O 1
ATOM 1603 N N . PHE A 1 202 ? -13.516 -16.203 5.184 1 70.56 202 PHE A N 1
ATOM 1604 C CA . PHE A 1 202 ? -12.5 -15.688 6.098 1 70.56 202 PHE A CA 1
ATOM 1605 C C . PHE A 1 202 ? -12.234 -14.211 5.832 1 70.56 202 PHE A C 1
ATOM 1607 O O . PHE A 1 202 ? -12.258 -13.398 6.754 1 70.56 202 PHE A O 1
ATOM 1614 N N . PHE A 1 203 ? -12.047 -13.867 4.57 1 69 203 PHE A N 1
ATOM 1615 C CA . PHE A 1 203 ? -11.711 -12.492 4.199 1 69 203 PHE A CA 1
ATOM 1616 C C . PHE A 1 203 ? -12.883 -11.555 4.473 1 69 203 PHE A C 1
ATOM 1618 O O . PHE A 1 203 ? -12.703 -10.484 5.051 1 69 203 PHE A O 1
ATOM 1625 N N . ILE A 1 204 ? -14.055 -11.961 4.094 1 67.38 204 ILE A N 1
ATOM 1626 C CA . ILE A 1 204 ? -15.242 -11.141 4.316 1 67.38 204 ILE A CA 1
ATOM 1627 C C . ILE A 1 204 ? -15.523 -11.039 5.812 1 67.38 204 ILE A C 1
ATOM 1629 O O . ILE A 1 204 ? -15.898 -9.977 6.309 1 67.38 204 ILE A O 1
ATOM 1633 N N . GLY A 1 205 ? -15.391 -12.172 6.484 1 69.44 205 GLY A N 1
ATOM 1634 C CA . GLY A 1 205 ? -15.586 -12.164 7.926 1 69.44 205 GLY A CA 1
ATOM 1635 C C . GLY A 1 205 ? -14.672 -11.18 8.641 1 69.44 205 GLY A C 1
ATOM 1636 O O . GLY A 1 205 ? -15.133 -10.406 9.492 1 69.44 205 GLY A O 1
ATOM 1637 N N . ILE A 1 206 ? -13.508 -11.18 8.273 1 69.88 206 ILE A N 1
ATOM 1638 C CA . ILE A 1 206 ? -12.531 -10.305 8.906 1 69.88 206 ILE A CA 1
ATOM 1639 C C . ILE A 1 206 ? -12.852 -8.852 8.57 1 69.88 206 ILE A C 1
ATOM 1641 O O . ILE A 1 206 ? -12.789 -7.977 9.438 1 69.88 206 ILE A O 1
ATOM 1645 N N . LEU A 1 207 ? -13.234 -8.586 7.316 1 66.75 207 LEU A N 1
ATOM 1646 C CA . LEU A 1 207 ? -13.555 -7.234 6.883 1 66.75 207 LEU A CA 1
ATOM 1647 C C . LEU A 1 207 ? -14.789 -6.707 7.617 1 66.75 207 LEU A C 1
ATOM 1649 O O . LEU A 1 207 ? -14.805 -5.551 8.055 1 66.75 207 LEU A O 1
ATOM 1653 N N . THR A 1 208 ? -15.773 -7.52 7.77 1 63.69 208 THR A N 1
ATOM 1654 C CA . THR A 1 208 ? -17.031 -7.102 8.391 1 63.69 208 THR A CA 1
ATOM 1655 C C . THR A 1 208 ? -16.875 -6.957 9.898 1 63.69 208 THR A C 1
ATOM 1657 O O . THR A 1 208 ? -17.391 -6.02 10.5 1 63.69 208 THR A O 1
ATOM 1660 N N . PHE A 1 209 ? -16.141 -7.855 10.484 1 63.16 209 PHE A N 1
ATOM 1661 C CA . PHE A 1 209 ? -16.062 -7.879 11.938 1 63.16 209 PHE A CA 1
ATOM 1662 C C . PHE A 1 209 ? -15.039 -6.871 12.445 1 63.16 209 PHE A C 1
ATOM 1664 O O . PHE A 1 209 ? -15.211 -6.297 13.523 1 63.16 209 PHE A O 1
ATOM 1671 N N . PHE A 1 210 ? -14.031 -6.652 11.656 1 59.09 210 PHE A N 1
ATOM 1672 C CA . PHE A 1 210 ? -12.953 -5.883 12.266 1 59.09 210 PHE A CA 1
ATOM 1673 C C . PHE A 1 210 ? -12.828 -4.512 11.617 1 59.09 210 PHE A C 1
ATOM 1675 O O . PHE A 1 210 ? -12.133 -3.635 12.125 1 59.09 210 PHE A O 1
ATOM 1682 N N . VAL A 1 211 ? -13.352 -4.258 10.453 1 57.25 211 VAL A N 1
ATOM 1683 C CA . VAL A 1 211 ? -13.281 -2.945 9.82 1 57.25 211 VAL A CA 1
ATOM 1684 C C . VAL A 1 211 ? -14.602 -2.207 10 1 57.25 211 VAL A C 1
ATOM 1686 O O . VAL A 1 211 ? -14.633 -0.976 10.062 1 57.25 211 VAL A O 1
ATOM 1689 N N . SER A 1 212 ? -15.773 -2.824 10.391 1 48.69 212 SER A N 1
ATOM 1690 C CA . SER A 1 212 ? -17.047 -2.135 10.594 1 48.69 212 SER A CA 1
ATOM 1691 C C . SER A 1 212 ? -17.031 -1.31 11.875 1 48.69 212 SER A C 1
ATOM 1693 O O . SER A 1 212 ? -16.359 -1.663 12.836 1 48.69 212 SER A O 1
ATOM 1695 N N . MET B 1 1 ? 55.031 -22.672 -1.174 1 32.53 1 MET B N 1
ATOM 1696 C CA . MET B 1 1 ? 53.938 -23.5 -0.725 1 32.53 1 MET B CA 1
ATOM 1697 C C . MET B 1 1 ? 52.594 -22.75 -0.819 1 32.53 1 MET B C 1
ATOM 1699 O O . MET B 1 1 ? 51.688 -23 -0.044 1 32.53 1 MET B O 1
ATOM 1703 N N . THR B 1 2 ? 52.531 -21.719 -1.649 1 41.5 2 THR B N 1
ATOM 1704 C CA . THR B 1 2 ? 51.562 -20.656 -1.751 1 41.5 2 THR B CA 1
ATOM 1705 C C . THR B 1 2 ? 50.25 -21.172 -2.348 1 41.5 2 THR B C 1
ATOM 1707 O O . THR B 1 2 ? 49.219 -20.5 -2.301 1 41.5 2 THR B O 1
ATOM 1710 N N . ASP B 1 3 ? 50.281 -22.25 -3.207 1 37.81 3 ASP B N 1
ATOM 1711 C CA . ASP B 1 3 ? 49.281 -22.438 -4.238 1 37.81 3 ASP B CA 1
ATOM 1712 C C . ASP B 1 3 ? 47.969 -22.922 -3.633 1 37.81 3 ASP B C 1
ATOM 1714 O O . ASP B 1 3 ? 46.906 -22.719 -4.203 1 37.81 3 ASP B O 1
ATOM 1718 N N . ASN B 1 4 ? 47.938 -23.875 -2.65 1 33.44 4 ASN B N 1
ATOM 1719 C CA . ASN B 1 4 ? 46.812 -24.781 -2.492 1 33.44 4 ASN B CA 1
ATOM 1720 C C . ASN B 1 4 ? 45.656 -24.109 -1.743 1 33.44 4 ASN B C 1
ATOM 1722 O O . ASN B 1 4 ? 44.812 -24.797 -1.163 1 33.44 4 ASN B O 1
ATOM 1726 N N . ALA B 1 5 ? 45.688 -22.828 -1.326 1 41.69 5 ALA B N 1
ATOM 1727 C CA . ALA B 1 5 ? 44.469 -22.359 -0.69 1 41.69 5 ALA B CA 1
ATOM 1728 C C . ALA B 1 5 ? 43.281 -22.484 -1.641 1 41.69 5 ALA B C 1
ATOM 1730 O O . ALA B 1 5 ? 42.969 -21.547 -2.373 1 41.69 5 ALA B O 1
ATOM 1731 N N . LEU B 1 6 ? 43.312 -23.562 -2.541 1 37 6 LEU B N 1
ATOM 1732 C CA . LEU B 1 6 ? 42.094 -23.734 -3.354 1 37 6 LEU B CA 1
ATOM 1733 C C . LEU B 1 6 ? 40.844 -23.641 -2.494 1 37 6 LEU B C 1
ATOM 1735 O O . LEU B 1 6 ? 40.812 -24.156 -1.378 1 37 6 LEU B O 1
ATOM 1739 N N . THR B 1 7 ? 39.969 -22.672 -2.676 1 41.5 7 THR B N 1
ATOM 1740 C CA . THR B 1 7 ? 38.688 -22.203 -2.141 1 41.5 7 THR B CA 1
ATOM 1741 C C . THR B 1 7 ? 37.688 -23.359 -2.094 1 41.5 7 THR B C 1
ATOM 1743 O O . THR B 1 7 ? 37.375 -23.969 -3.123 1 41.5 7 THR B O 1
ATOM 1746 N N . LEU B 1 8 ? 37.625 -24.219 -1.126 1 38.72 8 LEU B N 1
ATOM 1747 C CA . LEU B 1 8 ? 36.594 -25.188 -0.779 1 38.72 8 LEU B CA 1
ATOM 1748 C C . LEU B 1 8 ? 35.219 -24.562 -0.879 1 38.72 8 LEU B C 1
ATOM 1750 O O . LEU B 1 8 ? 34.75 -23.906 0.058 1 38.72 8 LEU B O 1
ATOM 1754 N N . VAL B 1 9 ? 34.844 -23.953 -1.968 1 38.62 9 VAL B N 1
ATOM 1755 C CA . VAL B 1 9 ? 33.438 -23.672 -2.115 1 38.62 9 VAL B CA 1
ATOM 1756 C C . VAL B 1 9 ? 32.625 -24.953 -1.965 1 38.62 9 VAL B C 1
ATOM 1758 O O . VAL B 1 9 ? 32.656 -25.828 -2.832 1 38.62 9 VAL B O 1
ATOM 1761 N N . HIS B 1 10 ? 32.531 -25.672 -0.897 1 41.66 10 HIS B N 1
ATOM 1762 C CA . HIS B 1 10 ? 31.578 -26.75 -0.653 1 41.66 10 HIS B CA 1
ATOM 1763 C C . HIS B 1 10 ? 30.203 -26.391 -1.196 1 41.66 10 HIS B C 1
ATOM 1765 O O . HIS B 1 10 ? 29.578 -25.422 -0.736 1 41.66 10 HIS B O 1
ATOM 1771 N N . ARG B 1 11 ? 29.969 -26.562 -2.453 1 46.94 11 ARG B N 1
ATOM 1772 C CA . ARG B 1 11 ? 28.641 -26.469 -3.055 1 46.94 11 ARG B CA 1
ATOM 1773 C C . ARG B 1 11 ? 27.594 -27.203 -2.205 1 46.94 11 ARG B C 1
ATOM 1775 O O . ARG B 1 11 ? 27.75 -28.391 -1.922 1 46.94 11 ARG B O 1
ATOM 1782 N N . PHE B 1 12 ? 26.984 -26.609 -1.271 1 46.91 12 PHE B N 1
ATOM 1783 C CA . PHE B 1 12 ? 25.859 -27.172 -0.54 1 46.91 12 PHE B CA 1
ATOM 1784 C C . PHE B 1 12 ? 24.922 -27.922 -1.479 1 46.91 12 PHE B C 1
ATOM 1786 O O . PHE B 1 12 ? 24.109 -27.312 -2.184 1 46.91 12 PHE B O 1
ATOM 1793 N N . ARG B 1 13 ? 25.375 -28.969 -2.084 1 51.78 13 ARG B N 1
ATOM 1794 C CA . ARG B 1 13 ? 24.547 -29.828 -2.926 1 51.78 13 ARG B CA 1
ATOM 1795 C C . ARG B 1 13 ? 23.484 -30.547 -2.096 1 51.78 13 ARG B C 1
ATOM 1797 O O . ARG B 1 13 ? 23.812 -31.359 -1.222 1 51.78 13 ARG B O 1
ATOM 1804 N N . ILE B 1 14 ? 22.328 -29.969 -1.922 1 57.84 14 ILE B N 1
ATOM 1805 C CA . ILE B 1 14 ? 21.219 -30.719 -1.337 1 57.84 14 ILE B CA 1
ATOM 1806 C C . ILE B 1 14 ? 21.078 -32.062 -2.037 1 57.84 14 ILE B C 1
ATOM 1808 O O . ILE B 1 14 ? 21.016 -32.125 -3.268 1 57.84 14 ILE B O 1
ATOM 1812 N N . PRO B 1 15 ? 21.219 -33.188 -1.303 1 66.44 15 PRO B N 1
ATOM 1813 C CA . PRO B 1 15 ? 21.094 -34.5 -1.931 1 66.44 15 PRO B CA 1
ATOM 1814 C C . PRO B 1 15 ? 19.812 -34.625 -2.752 1 66.44 15 PRO B C 1
ATOM 1816 O O . PRO B 1 15 ? 18.797 -34 -2.424 1 66.44 15 PRO B O 1
ATOM 1819 N N . LYS B 1 16 ? 19.828 -35.281 -3.871 1 67.31 16 LYS B N 1
ATOM 1820 C CA . LYS B 1 16 ? 18.766 -35.438 -4.863 1 67.31 16 LYS B CA 1
ATOM 1821 C C . LYS B 1 16 ? 17.438 -35.812 -4.195 1 67.31 16 LYS B C 1
ATOM 1823 O O . LYS B 1 16 ? 16.391 -35.281 -4.578 1 67.31 16 LYS B O 1
ATOM 1828 N N . LEU B 1 17 ? 17.453 -36.688 -3.234 1 70.38 17 LEU B N 1
ATOM 1829 C CA . LEU B 1 17 ? 16.219 -37.094 -2.562 1 70.38 17 LEU B CA 1
ATOM 1830 C C . LEU B 1 17 ? 15.609 -35.969 -1.773 1 70.38 17 LEU B C 1
ATOM 1832 O O . LEU B 1 17 ? 14.391 -35.781 -1.769 1 70.38 17 LEU B O 1
ATOM 1836 N N . LYS B 1 18 ? 16.438 -35.219 -1.136 1 75.38 18 LYS B N 1
ATOM 1837 C CA . LYS B 1 18 ? 15.969 -34.062 -0.365 1 75.38 18 LYS B CA 1
ATOM 1838 C C . LYS B 1 18 ? 15.391 -33 -1.279 1 75.38 18 LYS B C 1
ATOM 1840 O O . LYS B 1 18 ? 14.375 -32.375 -0.955 1 75.38 18 LYS B O 1
ATOM 1845 N N . LYS B 1 19 ? 15.977 -33.031 -2.42 1 78.88 19 LYS B N 1
ATOM 1846 C CA . LYS B 1 19 ? 15.492 -32.031 -3.381 1 78.88 19 LYS B CA 1
ATOM 1847 C C . LYS B 1 19 ? 14.094 -32.375 -3.879 1 78.88 19 LYS B C 1
ATOM 1849 O O . LYS B 1 19 ? 13.242 -31.5 -4.023 1 78.88 19 LYS B O 1
ATOM 1854 N N . ALA B 1 20 ? 13.93 -33.719 -4.094 1 85.94 20 ALA B N 1
ATOM 1855 C CA . ALA B 1 20 ? 12.633 -34.156 -4.566 1 85.94 20 ALA B CA 1
ATOM 1856 C C . ALA B 1 20 ? 11.547 -33.938 -3.514 1 85.94 20 ALA B C 1
ATOM 1858 O O . ALA B 1 20 ? 10.422 -33.562 -3.844 1 85.94 20 ALA B O 1
ATOM 1859 N N . VAL B 1 21 ? 11.891 -34.188 -2.318 1 86.56 21 VAL B N 1
ATOM 1860 C CA . VAL B 1 21 ? 10.938 -34.031 -1.225 1 86.56 21 VAL B CA 1
ATOM 1861 C C . VAL B 1 21 ? 10.617 -32.531 -1.042 1 86.56 21 VAL B C 1
ATOM 1863 O O . VAL B 1 21 ? 9.453 -32.156 -0.871 1 86.56 21 VAL B O 1
ATOM 1866 N N . ILE B 1 22 ? 11.562 -31.688 -1.086 1 87.62 22 ILE B N 1
ATOM 1867 C CA . ILE B 1 22 ? 11.391 -30.25 -0.934 1 87.62 22 ILE B CA 1
ATOM 1868 C C . ILE B 1 22 ? 10.523 -29.719 -2.068 1 87.62 22 ILE B C 1
ATOM 1870 O O . ILE B 1 22 ? 9.641 -28.875 -1.845 1 87.62 22 ILE B O 1
ATOM 1874 N N . TYR B 1 23 ? 10.734 -30.219 -3.225 1 88.5 23 TYR B N 1
ATOM 1875 C CA . TYR B 1 23 ? 9.953 -29.797 -4.383 1 88.5 23 TYR B CA 1
ATOM 1876 C C . TYR B 1 23 ? 8.484 -30.172 -4.207 1 88.5 23 TYR B C 1
ATOM 1878 O O . TYR B 1 23 ? 7.594 -29.344 -4.465 1 88.5 23 TYR B O 1
ATOM 1886 N N . LYS B 1 24 ? 8.312 -31.375 -3.779 1 89.44 24 LYS B N 1
ATOM 1887 C CA . LYS B 1 24 ? 6.945 -31.844 -3.578 1 89.44 24 LYS B CA 1
ATOM 1888 C C . LYS B 1 24 ? 6.219 -31.016 -2.525 1 89.44 24 LYS B C 1
ATOM 1890 O O . LYS B 1 24 ? 5.051 -30.672 -2.697 1 89.44 24 LYS B O 1
ATOM 1895 N N . PHE B 1 25 ? 6.918 -30.688 -1.503 1 89.75 25 PHE B N 1
ATOM 1896 C CA . PHE B 1 25 ? 6.332 -29.875 -0.442 1 89.75 25 PHE B CA 1
ATOM 1897 C C . PHE B 1 25 ? 6.062 -28.469 -0.929 1 89.75 25 PHE B C 1
ATOM 1899 O O . PHE B 1 25 ? 5.008 -27.891 -0.643 1 89.75 25 PHE B O 1
ATOM 1906 N N . ALA B 1 26 ? 7 -27.938 -1.619 1 91.31 26 ALA B N 1
ATOM 1907 C CA . ALA B 1 26 ? 6.863 -26.578 -2.145 1 91.31 26 ALA B CA 1
ATOM 1908 C C . ALA B 1 26 ? 5.676 -26.484 -3.1 1 91.31 26 ALA B C 1
ATOM 1910 O O . ALA B 1 26 ? 4.891 -25.531 -3.029 1 91.31 26 ALA B O 1
ATOM 1911 N N . ARG B 1 27 ? 5.574 -27.469 -3.914 1 89.62 27 ARG B N 1
ATOM 1912 C CA . ARG B 1 27 ? 4.484 -27.484 -4.887 1 89.62 27 ARG B CA 1
ATOM 1913 C C . ARG B 1 27 ? 3.135 -27.609 -4.191 1 89.62 27 ARG B C 1
ATOM 1915 O O . ARG B 1 27 ? 2.178 -26.922 -4.555 1 89.62 27 ARG B O 1
ATOM 1922 N N . ALA B 1 28 ? 3.094 -28.422 -3.209 1 88.38 28 ALA B N 1
ATOM 1923 C CA . ALA B 1 28 ? 1.857 -28.609 -2.455 1 88.38 28 ALA B CA 1
ATOM 1924 C C . ALA B 1 28 ? 1.473 -27.328 -1.708 1 88.38 28 ALA B C 1
ATOM 1926 O O . ALA B 1 28 ? 0.313 -26.906 -1.736 1 88.38 28 ALA B O 1
ATOM 1927 N N . ALA B 1 29 ? 2.445 -26.781 -1.051 1 90.31 29 ALA B N 1
ATOM 1928 C CA . ALA B 1 29 ? 2.201 -25.547 -0.31 1 90.31 29 ALA B CA 1
ATOM 1929 C C . ALA B 1 29 ? 1.718 -24.438 -1.238 1 90.31 29 ALA B C 1
ATOM 1931 O O . ALA B 1 29 ? 0.744 -23.734 -0.934 1 90.31 29 ALA B O 1
ATOM 1932 N N . HIS B 1 30 ? 2.375 -24.359 -2.346 1 92.25 30 HIS B N 1
ATOM 1933 C CA . HIS B 1 30 ? 2.002 -23.312 -3.303 1 92.25 30 HIS B CA 1
ATOM 1934 C C . HIS B 1 30 ? 0.612 -23.562 -3.875 1 92.25 30 HIS B C 1
ATOM 1936 O O . HIS B 1 30 ? -0.205 -22.641 -3.957 1 92.25 30 HIS B O 1
ATOM 1942 N N . ASN B 1 31 ? 0.343 -24.781 -4.148 1 86.25 31 ASN B N 1
ATOM 1943 C CA . ASN B 1 31 ? -0.922 -25.125 -4.789 1 86.25 31 ASN B CA 1
ATOM 1944 C C . ASN B 1 31 ? -2.098 -24.953 -3.83 1 86.25 31 ASN B C 1
ATOM 1946 O O . ASN B 1 31 ? -3.168 -24.484 -4.227 1 86.25 31 ASN B O 1
ATOM 1950 N N . TYR B 1 32 ? -1.929 -25.25 -2.576 1 84.94 32 TYR B N 1
ATOM 1951 C CA . TYR B 1 32 ? -3.053 -25.297 -1.648 1 84.94 32 TYR B CA 1
ATOM 1952 C C . TYR B 1 32 ? -3.244 -23.953 -0.951 1 84.94 32 TYR B C 1
ATOM 1954 O O . TYR B 1 32 ? -4.363 -23.594 -0.577 1 84.94 32 TYR B O 1
ATOM 1962 N N . LEU B 1 33 ? -2.23 -23.25 -0.826 1 88.75 33 LEU B N 1
ATOM 1963 C CA . LEU B 1 33 ? -2.312 -22.047 -0.011 1 88.75 33 LEU B CA 1
ATOM 1964 C C . LEU B 1 33 ? -2.537 -20.812 -0.884 1 88.75 33 LEU B C 1
ATOM 1966 O O . LEU B 1 33 ? -2.928 -19.75 -0.385 1 88.75 33 LEU B O 1
ATOM 1970 N N . SER B 1 34 ? -2.396 -20.953 -2.17 1 91.12 34 SER B N 1
ATOM 1971 C CA . SER B 1 34 ? -2.389 -19.766 -3.025 1 91.12 34 SER B CA 1
ATOM 1972 C C . SER B 1 34 ? -3.795 -19.203 -3.195 1 91.12 34 SER B C 1
ATOM 1974 O O . SER B 1 34 ? -3.957 -18.031 -3.561 1 91.12 34 SER B O 1
ATOM 1976 N N . ALA B 1 35 ? -4.848 -20.016 -2.936 1 86 35 ALA B N 1
ATOM 1977 C CA . ALA B 1 35 ? -6.211 -19.5 -3.062 1 86 35 ALA B CA 1
ATOM 1978 C C . ALA B 1 35 ? -6.434 -18.312 -2.139 1 86 35 ALA B C 1
ATOM 1980 O O . ALA B 1 35 ? -7.016 -17.297 -2.547 1 86 35 ALA B O 1
ATOM 1981 N N . PHE B 1 36 ? -6.004 -18.375 -0.966 1 86.94 36 PHE B N 1
ATOM 1982 C CA . PHE B 1 36 ? -6.113 -17.281 0 1 86.94 36 PHE B CA 1
ATOM 1983 C C . PHE B 1 36 ? -5.297 -16.078 -0.446 1 86.94 36 PHE B C 1
ATOM 1985 O O . PHE B 1 36 ? -5.77 -14.945 -0.375 1 86.94 36 PHE B O 1
ATOM 1992 N N . ALA B 1 37 ? -4.129 -16.375 -0.917 1 92.12 37 ALA B N 1
ATOM 1993 C CA . ALA B 1 37 ? -3.244 -15.289 -1.351 1 92.12 37 ALA B CA 1
ATOM 1994 C C . ALA B 1 37 ? -3.828 -14.547 -2.551 1 92.12 37 ALA B C 1
ATOM 1996 O O . ALA B 1 37 ? -3.709 -13.328 -2.652 1 92.12 37 ALA B O 1
ATOM 1997 N N . PHE B 1 38 ? -4.469 -15.312 -3.438 1 92.69 38 PHE B N 1
ATOM 1998 C CA . PHE B 1 38 ? -5.043 -14.688 -4.625 1 92.69 38 PHE B CA 1
ATOM 1999 C C . PHE B 1 38 ? -6.137 -13.703 -4.242 1 92.69 38 PHE B C 1
ATOM 2001 O O . PHE B 1 38 ? -6.215 -12.602 -4.797 1 92.69 38 PHE B O 1
ATOM 2008 N N . MET B 1 39 ? -6.91 -14.055 -3.287 1 89.19 39 MET B N 1
ATOM 2009 C CA . MET B 1 39 ? -7.965 -13.156 -2.832 1 89.19 39 MET B CA 1
ATOM 2010 C C . MET B 1 39 ? -7.375 -11.883 -2.244 1 89.19 39 MET B C 1
ATOM 2012 O O . MET B 1 39 ? -7.805 -10.781 -2.584 1 89.19 39 MET B O 1
ATOM 2016 N N . ALA B 1 40 ? -6.453 -12.078 -1.438 1 92.44 40 ALA B N 1
ATOM 2017 C CA . ALA B 1 40 ? -5.789 -10.93 -0.826 1 92.44 40 ALA B CA 1
ATOM 2018 C C . ALA B 1 40 ? -5.109 -10.062 -1.882 1 92.44 40 ALA B C 1
ATOM 2020 O O . ALA B 1 40 ? -5.211 -8.836 -1.845 1 92.44 40 ALA B O 1
ATOM 2021 N N . LEU B 1 41 ? -4.418 -10.734 -2.793 1 96.38 41 LEU B N 1
ATOM 2022 C CA . LEU B 1 41 ? -3.693 -10.008 -3.826 1 96.38 41 LEU B CA 1
ATOM 2023 C C . LEU B 1 41 ? -4.656 -9.227 -4.719 1 96.38 41 LEU B C 1
ATOM 2025 O O . LEU B 1 41 ? -4.355 -8.102 -5.133 1 96.38 41 LEU B O 1
ATOM 2029 N N . MET B 1 42 ? -5.777 -9.828 -5.051 1 93.62 42 MET B N 1
ATOM 2030 C CA . MET B 1 42 ? -6.77 -9.117 -5.852 1 93.62 42 MET B CA 1
ATOM 2031 C C . MET B 1 42 ? -7.297 -7.895 -5.105 1 93.62 42 MET B C 1
ATOM 2033 O O . MET B 1 42 ? -7.422 -6.816 -5.688 1 93.62 42 MET B O 1
ATOM 2037 N N . PHE B 1 43 ? -7.578 -8.086 -3.842 1 93 43 PHE B N 1
ATOM 2038 C CA . PHE B 1 43 ? -8.055 -6.988 -3.01 1 93 43 PHE B CA 1
ATOM 2039 C C . PHE B 1 43 ? -7.016 -5.875 -2.939 1 93 43 PHE B C 1
ATOM 2041 O O . PHE B 1 43 ? -7.32 -4.715 -3.234 1 93 43 PHE B O 1
ATOM 2048 N N . PHE B 1 44 ? -5.773 -6.121 -2.658 1 95.94 44 PHE B N 1
ATOM 2049 C CA . PHE B 1 44 ? -4.75 -5.113 -2.406 1 95.94 44 PHE B CA 1
ATOM 2050 C C . PHE B 1 44 ? -4.246 -4.512 -3.713 1 95.94 44 PHE B C 1
ATOM 2052 O O . PHE B 1 44 ? -3.859 -3.342 -3.756 1 95.94 44 PHE B O 1
ATOM 2059 N N . SER B 1 45 ? -4.23 -5.277 -4.773 1 96.25 45 SER B N 1
ATOM 2060 C CA . SER B 1 45 ? -3.834 -4.703 -6.059 1 96.25 45 SER B CA 1
ATOM 2061 C C . SER B 1 45 ? -4.875 -3.709 -6.562 1 96.25 45 SER B C 1
ATOM 2063 O O . SER B 1 45 ? -4.527 -2.635 -7.051 1 96.25 45 SER B O 1
ATOM 2065 N N . VAL B 1 46 ? -6.137 -4.055 -6.418 1 94.12 46 VAL B N 1
ATOM 2066 C CA . VAL B 1 46 ? -7.199 -3.156 -6.855 1 94.12 46 VAL B CA 1
ATOM 2067 C C . VAL B 1 46 ? -7.211 -1.902 -5.984 1 94.12 46 VAL B C 1
ATOM 2069 O O . VAL B 1 46 ? -7.266 -0.782 -6.496 1 94.12 46 VAL B O 1
ATOM 2072 N N . THR B 1 47 ? -7.145 -2.061 -4.715 1 94.81 47 THR B N 1
ATOM 2073 C CA . THR B 1 47 ? -7.184 -0.899 -3.83 1 94.81 47 THR B CA 1
ATOM 2074 C C . THR B 1 47 ? -5.93 -0.046 -4.008 1 94.81 47 THR B C 1
ATOM 2076 O O . THR B 1 47 ? -5.996 1.184 -3.953 1 94.81 47 THR B O 1
ATOM 2079 N N . GLY B 1 48 ? -4.762 -0.693 -4.195 1 95.62 48 GLY B N 1
ATOM 2080 C CA . GLY B 1 48 ? -3.557 0.067 -4.484 1 95.62 48 GLY B CA 1
ATOM 2081 C C . GLY B 1 48 ? -3.658 0.89 -5.754 1 95.62 48 GLY B C 1
ATOM 2082 O O . GLY B 1 48 ? -3.225 2.043 -5.793 1 95.62 48 GLY B O 1
ATOM 2083 N N . LEU B 1 49 ? -4.223 0.266 -6.77 1 94.94 49 LEU B N 1
ATOM 2084 C CA . LEU B 1 49 ? -4.438 0.968 -8.031 1 94.94 49 LEU B CA 1
ATOM 2085 C C . LEU B 1 49 ? -5.363 2.164 -7.836 1 94.94 49 LEU B C 1
ATOM 2087 O O . LEU B 1 49 ? -5.09 3.256 -8.336 1 94.94 49 LEU B O 1
ATOM 2091 N N . LEU B 1 50 ? -6.414 1.973 -7.137 1 93.5 50 LEU B N 1
ATOM 2092 C CA . LEU B 1 50 ? -7.379 3.035 -6.871 1 93.5 50 LEU B CA 1
ATOM 2093 C C . LEU B 1 50 ? -6.738 4.164 -6.07 1 93.5 50 LEU B C 1
ATOM 2095 O O . LEU B 1 50 ? -6.992 5.34 -6.336 1 93.5 50 LEU B O 1
ATOM 2099 N N . LEU B 1 51 ? -5.93 3.854 -5.094 1 93.44 51 LEU B N 1
ATOM 2100 C CA . LEU B 1 51 ? -5.301 4.848 -4.23 1 93.44 51 LEU B CA 1
ATOM 2101 C C . LEU B 1 51 ? -4.27 5.664 -5.004 1 93.44 51 LEU B C 1
ATOM 2103 O O . LEU B 1 51 ? -3.936 6.785 -4.609 1 93.44 51 LEU B O 1
ATOM 2107 N N . ASN B 1 52 ? -3.752 5.031 -6.047 1 91.06 52 ASN B N 1
ATOM 2108 C CA . ASN B 1 52 ? -2.824 5.75 -6.918 1 91.06 52 ASN B CA 1
ATOM 2109 C C . ASN B 1 52 ? -3.555 6.746 -7.812 1 91.06 52 ASN B C 1
ATOM 2111 O O . ASN B 1 52 ? -2.928 7.625 -8.414 1 91.06 52 ASN B O 1
ATOM 2115 N N . HIS B 1 53 ? -4.875 6.613 -7.898 1 89.19 53 HIS B N 1
ATOM 2116 C CA . HIS B 1 53 ? -5.719 7.48 -8.711 1 89.19 53 HIS B CA 1
ATOM 2117 C C . HIS B 1 53 ? -6.898 8.016 -7.91 1 89.19 53 HIS B C 1
ATOM 2119 O O . HIS B 1 53 ? -8.055 7.695 -8.211 1 89.19 53 HIS B O 1
ATOM 2125 N N . PRO B 1 54 ? -6.555 8.883 -6.938 1 82.81 54 PRO B N 1
ATOM 2126 C CA . PRO B 1 54 ? -7.621 9.359 -6.059 1 82.81 54 PRO B CA 1
ATOM 2127 C C . PRO B 1 54 ? -8.734 10.086 -6.816 1 82.81 54 PRO B C 1
ATOM 2129 O O . PRO B 1 54 ? -9.875 10.141 -6.344 1 82.81 54 PRO B O 1
ATOM 2132 N N . GLU B 1 55 ? -8.391 10.586 -7.965 1 80.38 55 GLU B N 1
ATOM 2133 C CA . GLU B 1 55 ? -9.375 11.312 -8.766 1 80.38 55 GLU B CA 1
ATOM 2134 C C . GLU B 1 55 ? -10.508 10.391 -9.211 1 80.38 55 GLU B C 1
ATOM 2136 O O . GLU B 1 55 ? -11.602 10.859 -9.539 1 80.38 55 GLU B O 1
ATOM 2141 N N . TRP B 1 56 ? -10.242 9.117 -9.266 1 85.81 56 TRP B N 1
ATOM 2142 C CA . TRP B 1 56 ? -11.273 8.156 -9.641 1 85.81 56 TRP B CA 1
ATOM 2143 C C . TRP B 1 56 ? -12.289 7.988 -8.516 1 85.81 56 TRP B C 1
ATOM 2145 O O . TRP B 1 56 ? -13.391 7.48 -8.742 1 85.81 56 TRP B O 1
ATOM 2155 N N . LEU B 1 57 ? -11.883 8.375 -7.25 1 79.81 57 LEU B N 1
ATOM 2156 C CA . LEU B 1 57 ? -12.672 8.078 -6.062 1 79.81 57 LEU B CA 1
ATOM 2157 C C . LEU B 1 57 ? -13.32 9.336 -5.504 1 79.81 57 LEU B C 1
ATOM 2159 O O . LEU B 1 57 ? -14.07 9.281 -4.523 1 79.81 57 LEU B O 1
ATOM 2163 N N . LYS B 1 58 ? -12.953 10.461 -5.926 1 69.75 58 LYS B N 1
ATOM 2164 C CA . LYS B 1 58 ? -13.438 11.742 -5.422 1 69.75 58 LYS B CA 1
ATOM 2165 C C . LYS B 1 58 ? -14.969 11.773 -5.383 1 69.75 58 LYS B C 1
ATOM 2167 O O . LYS B 1 58 ? -15.625 11.469 -6.379 1 69.75 58 LYS B O 1
ATOM 2172 N N . THR B 1 59 ? -15.352 11.57 -4.055 1 65.19 59 THR B N 1
ATOM 2173 C CA . THR B 1 59 ? -16.766 11.859 -3.824 1 65.19 59 THR B CA 1
ATOM 2174 C C . THR B 1 59 ? -16.938 13.172 -3.074 1 65.19 59 THR B C 1
ATOM 2176 O O . THR B 1 59 ? -16.062 13.562 -2.285 1 65.19 59 THR B O 1
ATOM 2179 N N . LYS B 1 60 ? -17.594 14.195 -3.504 1 56.31 60 LYS B N 1
ATOM 2180 C CA . LYS B 1 60 ? -17.891 15.484 -2.885 1 56.31 60 LYS B CA 1
ATOM 2181 C C . LYS B 1 60 ? -18.516 15.297 -1.506 1 56.31 60 LYS B C 1
ATOM 2183 O O . LYS B 1 60 ? -19.734 15.094 -1.391 1 56.31 60 LYS B O 1
ATOM 2188 N N . ALA B 1 61 ? -17.75 14.734 -0.463 1 60.69 61 ALA B N 1
ATOM 2189 C CA . ALA B 1 61 ? -18.453 14.648 0.814 1 60.69 61 ALA B CA 1
ATOM 2190 C C . ALA B 1 61 ? -18.406 15.977 1.558 1 60.69 61 ALA B C 1
ATOM 2192 O O . ALA B 1 61 ? -17.344 16.562 1.737 1 60.69 61 ALA B O 1
ATOM 2193 N N . THR B 1 62 ? -19.391 16.719 1.79 1 67.31 62 THR B N 1
ATOM 2194 C CA . THR B 1 62 ? -19.531 17.953 2.576 1 67.31 62 THR B CA 1
ATOM 2195 C C . THR B 1 62 ? -19.547 17.625 4.066 1 67.31 62 THR B C 1
ATOM 2197 O O . THR B 1 62 ? -20.281 16.75 4.516 1 67.31 62 THR B O 1
ATOM 2200 N N . PRO B 1 63 ? -18.516 18.219 4.832 1 77.44 63 PRO B N 1
ATOM 2201 C CA . PRO B 1 63 ? -18.531 17.984 6.277 1 77.44 63 PRO B CA 1
ATOM 2202 C C . PRO B 1 63 ? -19.859 18.375 6.914 1 77.44 63 PRO B C 1
ATOM 2204 O O . PRO B 1 63 ? -20.5 19.344 6.5 1 77.44 63 PRO B O 1
ATOM 2207 N N . ILE B 1 64 ? -20.359 17.469 7.898 1 81.19 64 ILE B N 1
ATOM 2208 C CA . ILE B 1 64 ? -21.547 17.75 8.695 1 81.19 64 ILE B CA 1
ATOM 2209 C C . ILE B 1 64 ? -21.141 18.375 10.031 1 81.19 64 ILE B C 1
ATOM 2211 O O . ILE B 1 64 ? -20.234 17.875 10.703 1 81.19 64 ILE B O 1
ATOM 2215 N N . SER B 1 65 ? -21.562 19.5 10.383 1 90.12 65 SER B N 1
ATOM 2216 C CA . SER B 1 65 ? -21.25 20.188 11.625 1 90.12 65 SER B CA 1
ATOM 2217 C C . SER B 1 65 ? -22.391 20.062 12.633 1 90.12 65 SER B C 1
ATOM 2219 O O . SER B 1 65 ? -23.562 20.141 12.273 1 90.12 65 SER B O 1
ATOM 2221 N N . GLN B 1 66 ? -22.062 19.641 13.914 1 91.31 66 GLN B N 1
ATOM 2222 C CA . GLN B 1 66 ? -23.016 19.594 15.023 1 91.31 66 GLN B CA 1
ATOM 2223 C C . GLN B 1 66 ? -22.469 20.344 16.234 1 91.31 66 GLN B C 1
ATOM 2225 O O . GLN B 1 66 ? -21.25 20.359 16.469 1 91.31 66 GLN B O 1
ATOM 2230 N N . GLU B 1 67 ? -23.359 21.031 16.953 1 93.94 67 GLU B N 1
ATOM 2231 C CA . GLU B 1 67 ? -22.969 21.734 18.172 1 93.94 67 GLU B CA 1
ATOM 2232 C C . GLU B 1 67 ? -23.578 21.078 19.406 1 93.94 67 GLU B C 1
ATOM 2234 O O . GLU B 1 67 ? -24.75 20.703 19.391 1 93.94 67 GLU B O 1
ATOM 2239 N N . VAL B 1 68 ? -22.766 20.875 20.344 1 92.56 68 VAL B N 1
ATOM 2240 C CA . VAL B 1 68 ? -23.25 20.359 21.625 1 92.56 68 VAL B CA 1
ATOM 2241 C C . VAL B 1 68 ? -22.703 21.203 22.766 1 92.56 68 VAL B C 1
ATOM 2243 O O . VAL B 1 68 ? -21.672 21.859 22.625 1 92.56 68 VAL B O 1
ATOM 2246 N N . SER B 1 69 ? -23.438 21.234 23.844 1 91.62 69 SER B N 1
ATOM 2247 C CA . SER B 1 69 ? -23.016 21.969 25.047 1 91.62 69 SER B CA 1
ATOM 2248 C C . SER B 1 69 ? -22.547 21.016 26.141 1 91.62 69 SER B C 1
ATOM 2250 O O . SER B 1 69 ? -23.25 20.062 26.484 1 91.62 69 SER B O 1
ATOM 2252 N N . LEU B 1 70 ? -21.359 21.266 26.516 1 89.25 70 LEU B N 1
ATOM 2253 C CA . LEU B 1 70 ? -20.812 20.5 27.641 1 89.25 70 LEU B CA 1
ATOM 2254 C C . LEU B 1 70 ? -21.031 21.234 28.953 1 89.25 70 LEU B C 1
ATOM 2256 O O . LEU B 1 70 ? -20.844 22.453 29.016 1 89.25 70 LEU B O 1
ATOM 2260 N N . PRO B 1 71 ? -21.469 20.5 29.938 1 81.75 71 PRO B N 1
ATOM 2261 C CA . PRO B 1 71 ? -21.656 21.172 31.219 1 81.75 71 PRO B CA 1
ATOM 2262 C C . PRO B 1 71 ? -20.359 21.797 31.75 1 81.75 71 PRO B C 1
ATOM 2264 O O . PRO B 1 71 ? -19.312 21.156 31.734 1 81.75 71 PRO B O 1
ATOM 2267 N N . MET B 1 72 ? -20.453 23.078 32.125 1 71.75 72 MET B N 1
ATOM 2268 C CA . MET B 1 72 ? -19.297 23.859 32.562 1 71.75 72 MET B CA 1
ATOM 2269 C C . MET B 1 72 ? -18.641 23.219 33.781 1 71.75 72 MET B C 1
ATOM 2271 O O . MET B 1 72 ? -17.422 23.266 33.938 1 71.75 72 MET B O 1
ATOM 2275 N N . GLU B 1 73 ? -19.359 22.719 34.625 1 71.38 73 GLU B N 1
ATOM 2276 C CA . GLU B 1 73 ? -18.812 22.016 35.781 1 71.38 73 GLU B CA 1
ATOM 2277 C C . GLU B 1 73 ? -17.844 20.922 35.375 1 71.38 73 GLU B C 1
ATOM 2279 O O . GLU B 1 73 ? -16.812 20.703 36 1 71.38 73 GLU B O 1
ATOM 2284 N N . SER B 1 74 ? -18.062 20.531 34.188 1 65.31 74 SER B N 1
ATOM 2285 C CA . SER B 1 74 ? -17.266 19.438 33.656 1 65.31 74 SER B CA 1
ATOM 2286 C C . SER B 1 74 ? -15.938 19.953 33.094 1 65.31 74 SER B C 1
ATOM 2288 O O . SER B 1 74 ? -14.891 19.328 33.281 1 65.31 74 SER B O 1
ATOM 2290 N N . ILE B 1 75 ? -15.992 21.156 32.531 1 72.12 75 ILE B N 1
ATOM 2291 C CA . ILE B 1 75 ? -14.789 21.688 31.875 1 72.12 75 ILE B CA 1
ATOM 2292 C C . ILE B 1 75 ? -13.773 22.094 32.938 1 72.12 75 ILE B C 1
ATOM 2294 O O . ILE B 1 75 ? -12.586 21.781 32.812 1 72.12 75 ILE B O 1
ATOM 2298 N N . GLU B 1 76 ? -14.266 22.797 33.969 1 73.25 76 GLU B N 1
ATOM 2299 C CA . GLU B 1 76 ? -13.383 23.188 35.062 1 73.25 76 GLU B CA 1
ATOM 2300 C C . GLU B 1 76 ? -12.75 21.969 35.75 1 73.25 76 GLU B C 1
ATOM 2302 O O . GLU B 1 76 ? -11.555 21.969 36.062 1 73.25 76 GLU B O 1
ATOM 2307 N N . HIS B 1 77 ? -13.555 21.062 35.812 1 70.12 77 HIS B N 1
ATOM 2308 C CA . HIS B 1 77 ? -13.094 19.812 36.438 1 70.12 77 HIS B CA 1
ATOM 2309 C C . HIS B 1 77 ? -12.086 19.109 35.531 1 70.12 77 HIS B C 1
ATOM 2311 O O . HIS B 1 77 ? -11.07 18.594 36 1 70.12 77 HIS B O 1
ATOM 2317 N N . VAL B 1 78 ? -12.398 19.125 34.281 1 69.81 78 VAL B N 1
ATOM 2318 C CA . VAL B 1 78 ? -11.594 18.375 33.312 1 69.81 78 VAL B CA 1
ATOM 2319 C C . VAL B 1 78 ? -10.203 19 33.219 1 69.81 78 VAL B C 1
ATOM 2321 O O . VAL B 1 78 ? -9.203 18.281 33.188 1 69.81 78 VAL B O 1
ATOM 2324 N N . LEU B 1 79 ? -10.172 20.359 33.344 1 73.31 79 LEU B N 1
ATOM 2325 C CA . LEU B 1 79 ? -8.891 21.047 33.156 1 73.31 79 LEU B CA 1
ATOM 2326 C C . LEU B 1 79 ? -8.016 20.859 34.406 1 73.31 79 LEU B C 1
ATOM 2328 O O . LEU B 1 79 ? -6.793 20.984 34.312 1 73.31 79 LEU B O 1
ATOM 2332 N N . ALA B 1 80 ? -8.68 20.422 35.5 1 75 80 ALA B N 1
ATOM 2333 C CA . ALA B 1 80 ? -7.965 20.219 36.75 1 75 80 ALA B CA 1
ATOM 2334 C C . ALA B 1 80 ? -7.391 18.797 36.812 1 75 80 ALA B C 1
ATOM 2336 O O . ALA B 1 80 ? -6.566 18.5 37.688 1 75 80 ALA B O 1
ATOM 2337 N N . GLN B 1 81 ? -7.766 18.094 35.844 1 73.81 81 GLN B N 1
ATOM 2338 C CA . GLN B 1 81 ? -7.344 16.688 35.875 1 73.81 81 GLN B CA 1
ATOM 2339 C C . GLN B 1 81 ? -5.965 16.531 35.219 1 73.81 81 GLN B C 1
ATOM 2341 O O . GLN B 1 81 ? -5.512 17.406 34.5 1 73.81 81 GLN B O 1
ATOM 2346 N N . ASP B 1 82 ? -5.266 15.383 35.562 1 74.31 82 ASP B N 1
ATOM 2347 C CA . ASP B 1 82 ? -3.939 15.086 35.031 1 74.31 82 ASP B CA 1
ATOM 2348 C C . ASP B 1 82 ? -4 14.805 33.531 1 74.31 82 ASP B C 1
ATOM 2350 O O . ASP B 1 82 ? -3.068 15.141 32.812 1 74.31 82 ASP B O 1
ATOM 2354 N N . ASN B 1 83 ? -5.238 14.227 33.125 1 80.75 83 ASN B N 1
ATOM 2355 C CA . ASN B 1 83 ? -5.434 13.883 31.734 1 80.75 83 ASN B CA 1
ATOM 2356 C C . ASN B 1 83 ? -6.699 14.516 31.172 1 80.75 83 ASN B C 1
ATOM 2358 O O . ASN B 1 83 ? -7.668 13.82 30.875 1 80.75 83 ASN B O 1
ATOM 2362 N N . PRO B 1 84 ? -6.664 15.781 31.047 1 83.88 84 PRO B N 1
ATOM 2363 C CA . PRO B 1 84 ? -7.879 16.484 30.625 1 83.88 84 PRO B CA 1
ATOM 2364 C C . PRO B 1 84 ? -8.422 15.977 29.297 1 83.88 84 PRO B C 1
ATOM 2366 O O . PRO B 1 84 ? -9.633 16 29.062 1 83.88 84 PRO B O 1
ATOM 2369 N N . GLU B 1 85 ? -7.551 15.461 28.422 1 85.88 85 GLU B N 1
ATOM 2370 C CA . GLU B 1 85 ? -7.984 14.992 27.109 1 85.88 85 GLU B CA 1
ATOM 2371 C C . GLU B 1 85 ? -8.945 13.812 27.234 1 85.88 85 GLU B C 1
ATOM 2373 O O . GLU B 1 85 ? -9.922 13.719 26.484 1 85.88 85 GLU B O 1
ATOM 2378 N N . GLU B 1 86 ? -8.656 12.953 28.172 1 83.81 86 GLU B N 1
ATOM 2379 C CA . GLU B 1 86 ? -9.5 11.781 28.359 1 83.81 86 GLU B CA 1
ATOM 2380 C C . GLU B 1 86 ? -10.891 12.18 28.859 1 83.81 86 GLU B C 1
ATOM 2382 O O . GLU B 1 86 ? -11.898 11.617 28.438 1 83.81 86 GLU B O 1
ATOM 2387 N N . PHE B 1 87 ? -10.859 13.086 29.781 1 81.25 87 PHE B N 1
ATOM 2388 C CA . PHE B 1 87 ? -12.125 13.523 30.359 1 81.25 87 PHE B CA 1
ATOM 2389 C C . PHE B 1 87 ? -12.961 14.281 29.328 1 81.25 87 PHE B C 1
ATOM 2391 O O . PHE B 1 87 ? -14.18 14.125 29.266 1 81.25 87 PHE B O 1
ATOM 2398 N N . LEU B 1 88 ? -12.32 15.055 28.5 1 89.19 88 LEU B N 1
ATOM 2399 C CA . LEU B 1 88 ? -13.023 15.766 27.438 1 89.19 88 LEU B CA 1
ATOM 2400 C C . LEU B 1 88 ? -13.609 14.789 26.422 1 89.19 88 LEU B C 1
ATOM 2402 O O . LEU B 1 88 ? -14.734 14.969 25.953 1 89.19 88 LEU B O 1
ATOM 2406 N N . GLU B 1 89 ? -12.797 13.82 26.047 1 90.5 89 GLU B N 1
ATOM 2407 C CA . GLU B 1 89 ? -13.312 12.797 25.156 1 90.5 89 GLU B CA 1
ATOM 2408 C C . GLU B 1 89 ? -14.578 12.141 25.719 1 90.5 89 GLU B C 1
ATOM 2410 O O . GLU B 1 89 ? -15.57 11.992 25.016 1 90.5 89 GLU B O 1
ATOM 2415 N N . SER B 1 90 ? -14.477 11.711 26.984 1 87.31 90 SER B N 1
ATOM 2416 C CA . SER B 1 90 ? -15.609 11.055 27.625 1 87.31 90 SER B CA 1
ATOM 2417 C C . SER B 1 90 ? -16.844 11.953 27.641 1 87.31 90 SER B C 1
ATOM 2419 O O . SER B 1 90 ? -17.953 11.5 27.375 1 87.31 90 SER B O 1
ATOM 2421 N N . ALA B 1 91 ? -16.641 13.172 27.938 1 86.56 91 ALA B N 1
ATOM 2422 C CA . ALA B 1 91 ? -17.75 14.133 27.969 1 86.56 91 ALA B CA 1
ATOM 2423 C C . ALA B 1 91 ? -18.375 14.281 26.594 1 86.56 91 ALA B C 1
ATOM 2425 O O . ALA B 1 91 ? -19.609 14.352 26.469 1 86.56 91 ALA B O 1
ATOM 2426 N N . LEU B 1 92 ? -17.578 14.336 25.562 1 91.56 92 LEU B N 1
ATOM 2427 C CA . LEU B 1 92 ? -18.062 14.469 24.203 1 91.56 92 LEU B CA 1
ATOM 2428 C C . LEU B 1 92 ? -18.875 13.234 23.797 1 91.56 92 LEU B C 1
ATOM 2430 O O . LEU B 1 92 ? -19.938 13.359 23.172 1 91.56 92 LEU B O 1
ATOM 2434 N N . ARG B 1 93 ? -18.328 12.125 24.141 1 90.81 93 ARG B N 1
ATOM 2435 C CA . ARG B 1 93 ? -18.984 10.875 23.766 1 90.81 93 ARG B CA 1
ATOM 2436 C C . ARG B 1 93 ? -20.328 10.742 24.453 1 90.81 93 ARG B C 1
ATOM 2438 O O . ARG B 1 93 ? -21.266 10.156 23.891 1 90.81 93 ARG B O 1
ATOM 2445 N N . LYS B 1 94 ? -20.391 11.312 25.641 1 87.88 94 LYS B N 1
ATOM 2446 C CA . LYS B 1 94 ? -21.656 11.312 26.359 1 87.88 94 LYS B CA 1
ATOM 2447 C C . LYS B 1 94 ? -22.656 12.289 25.75 1 87.88 94 LYS B C 1
ATOM 2449 O O . LYS B 1 94 ? -23.859 12.047 25.75 1 87.88 94 LYS B O 1
ATOM 2454 N N . ALA B 1 95 ? -22.156 13.312 25.188 1 88.5 95 ALA B N 1
ATOM 2455 C CA . ALA B 1 95 ? -23 14.398 24.719 1 88.5 95 ALA B CA 1
ATOM 2456 C C . ALA B 1 95 ? -23.438 14.164 23.281 1 88.5 95 ALA B C 1
ATOM 2458 O O . ALA B 1 95 ? -24.422 14.758 22.812 1 88.5 95 ALA B O 1
ATOM 2459 N N . SER B 1 96 ? -22.703 13.359 22.469 1 89.94 96 SER B N 1
ATOM 2460 C CA . SER B 1 96 ? -23.031 13.219 21.047 1 89.94 96 SER B CA 1
ATOM 2461 C C . SER B 1 96 ? -22.484 11.914 20.484 1 89.94 96 SER B C 1
ATOM 2463 O O . SER B 1 96 ? -21.516 11.352 21.016 1 89.94 96 SER B O 1
ATOM 2465 N N . ASN B 1 97 ? -23.172 11.477 19.438 1 88.06 97 ASN B N 1
ATOM 2466 C CA . ASN B 1 97 ? -22.688 10.344 18.656 1 88.06 97 ASN B CA 1
ATOM 2467 C C . ASN B 1 97 ? -21.922 10.797 17.422 1 88.06 97 ASN B C 1
ATOM 2469 O O . ASN B 1 97 ? -22.438 11.602 16.641 1 88.06 97 ASN B O 1
ATOM 2473 N N . PHE B 1 98 ? -20.703 10.461 17.438 1 86.62 98 PHE B N 1
ATOM 2474 C CA . PHE B 1 98 ? -19.891 10.82 16.281 1 86.62 98 PHE B CA 1
ATOM 2475 C C . PHE B 1 98 ? -18.891 9.719 15.961 1 86.62 98 PHE B C 1
ATOM 2477 O O . PHE B 1 98 ? -18.656 8.828 16.781 1 86.62 98 PHE B O 1
ATOM 2484 N N . SER B 1 99 ? -18.359 9.672 14.758 1 80.81 99 SER B N 1
ATOM 2485 C CA . SER B 1 99 ? -17.469 8.617 14.266 1 80.81 99 SER B CA 1
ATOM 2486 C C . SER B 1 99 ? -16.016 8.883 14.648 1 80.81 99 SER B C 1
ATOM 2488 O O . SER B 1 99 ? -15.633 10.039 14.867 1 80.81 99 SER B O 1
ATOM 2490 N N . GLY B 1 100 ? -15.242 7.727 14.766 1 81.06 100 GLY B N 1
ATOM 2491 C CA . GLY B 1 100 ? -13.797 7.836 14.906 1 81.06 100 GLY B CA 1
ATOM 2492 C C . GLY B 1 100 ? -13.312 7.512 16.312 1 81.06 100 GLY B C 1
ATOM 2493 O O . GLY B 1 100 ? -14.062 7.629 17.281 1 81.06 100 GLY B O 1
ATOM 2494 N N . GLU B 1 101 ? -12.141 7.07 16.312 1 81.25 101 GLU B N 1
ATOM 2495 C CA . GLU B 1 101 ? -11.445 6.852 17.578 1 81.25 101 GLU B CA 1
ATOM 2496 C C . GLU B 1 101 ? -10.523 8.023 17.922 1 81.25 101 GLU B C 1
ATOM 2498 O O . GLU B 1 101 ? -10.008 8.688 17.016 1 81.25 101 GLU B O 1
ATOM 2503 N N . PHE B 1 102 ? -10.367 8.242 19.312 1 86.31 102 PHE B N 1
ATOM 2504 C CA . PHE B 1 102 ? -9.523 9.344 19.75 1 86.31 102 PHE B CA 1
ATOM 2505 C C . PHE B 1 102 ? -8.125 9.242 19.141 1 86.31 102 PHE B C 1
ATOM 2507 O O . PHE B 1 102 ? -7.48 8.195 19.234 1 86.31 102 PHE B O 1
ATOM 2514 N N . ALA B 1 103 ? -7.727 10.234 18.484 1 83.44 103 ALA B N 1
ATOM 2515 C CA . ALA B 1 103 ? -6.402 10.281 17.875 1 83.44 103 ALA B CA 1
ATOM 2516 C C . ALA B 1 103 ? -5.453 11.164 18.672 1 83.44 103 ALA B C 1
ATOM 2518 O O . ALA B 1 103 ? -4.414 10.703 19.156 1 83.44 103 ALA B O 1
ATOM 2519 N N . ASN B 1 104 ? -5.82 12.406 18.781 1 83.94 104 ASN B N 1
ATOM 2520 C CA . ASN B 1 104 ? -5.039 13.352 19.562 1 83.94 104 ASN B CA 1
ATOM 2521 C C . ASN B 1 104 ? -5.875 14.555 20 1 83.94 104 ASN B C 1
ATOM 2523 O O . ASN B 1 104 ? -7.027 14.688 19.578 1 83.94 104 ASN B O 1
ATOM 2527 N N . ALA B 1 105 ? -5.195 15.328 20.984 1 88.75 105 ALA B N 1
ATOM 2528 C CA . ALA B 1 105 ? -5.855 16.531 21.484 1 88.75 105 ALA B CA 1
ATOM 2529 C C . ALA B 1 105 ? -4.852 17.656 21.688 1 88.75 105 ALA B C 1
ATOM 2531 O O . ALA B 1 105 ? -3.676 17.422 21.969 1 88.75 105 ALA B O 1
ATOM 2532 N N . GLU B 1 106 ? -5.273 18.844 21.344 1 87.25 106 GLU B N 1
ATOM 2533 C CA . GLU B 1 106 ? -4.539 20.062 21.656 1 87.25 106 GLU B CA 1
ATOM 2534 C C . GLU B 1 106 ? -5.367 20.984 22.562 1 87.25 106 GLU B C 1
ATOM 2536 O O . GLU B 1 106 ? -6.477 21.375 22.188 1 87.25 106 GLU B O 1
ATOM 2541 N N . ILE B 1 107 ? -4.793 21.234 23.734 1 84.81 107 ILE B N 1
ATOM 2542 C CA . ILE B 1 107 ? -5.5 22.094 24.672 1 84.81 107 ILE B CA 1
ATOM 2543 C C . ILE B 1 107 ? -4.789 23.438 24.766 1 84.81 107 ILE B C 1
ATOM 2545 O O . ILE B 1 107 ? -3.598 23.5 25.062 1 84.81 107 ILE B O 1
ATOM 2549 N N . PHE B 1 108 ? -5.559 24.391 24.391 1 82.69 108 PHE B N 1
ATOM 2550 C CA . PHE B 1 108 ? -5.078 25.766 24.5 1 82.69 108 PHE B CA 1
ATOM 2551 C C . PHE B 1 108 ? -5.711 26.453 25.703 1 82.69 108 PHE B C 1
ATOM 2553 O O . PHE B 1 108 ? -6.367 25.812 26.531 1 82.69 108 PHE B O 1
ATOM 2560 N N . GLU B 1 109 ? -5.445 27.75 25.891 1 82.44 109 GLU B N 1
ATOM 2561 C CA . GLU B 1 109 ? -5.945 28.516 27.031 1 82.44 109 GLU B CA 1
ATOM 2562 C C . GLU B 1 109 ? -7.473 28.562 27.047 1 82.44 109 GLU B C 1
ATOM 2564 O O . GLU B 1 109 ? -8.102 28.297 28.062 1 82.44 109 GLU B O 1
ATOM 2569 N N . ASP B 1 110 ? -8.016 28.781 25.875 1 88.12 110 ASP B N 1
ATOM 2570 C CA . ASP B 1 110 ? -9.453 29 25.875 1 88.12 110 ASP B CA 1
ATOM 2571 C C . ASP B 1 110 ? -10.172 27.984 24.984 1 88.12 110 ASP B C 1
ATOM 2573 O O . ASP B 1 110 ? -11.391 28.047 24.828 1 88.12 110 ASP B O 1
ATOM 2577 N N . GLU B 1 111 ? -9.367 27.094 24.359 1 91 111 GLU B N 1
ATOM 2578 C CA . GLU B 1 111 ? -9.984 26.156 23.438 1 91 111 GLU B CA 1
ATOM 2579 C C . GLU B 1 111 ? -9.273 24.812 23.438 1 91 111 GLU B C 1
ATOM 2581 O O . GLU B 1 111 ? -8.07 24.734 23.703 1 91 111 GLU B O 1
ATOM 2586 N N . ALA B 1 112 ? -10.07 23.812 23.312 1 92.75 112 ALA B N 1
ATOM 2587 C CA . ALA B 1 112 ? -9.508 22.484 23.125 1 92.75 112 ALA B CA 1
ATOM 2588 C C . ALA B 1 112 ? -9.938 21.891 21.797 1 92.75 112 ALA B C 1
ATOM 2590 O O . ALA B 1 112 ? -11.086 22.062 21.375 1 92.75 112 ALA B O 1
ATOM 2591 N N . MET B 1 113 ? -8.961 21.297 21.141 1 93.94 113 MET B N 1
ATOM 2592 C CA . MET B 1 113 ? -9.242 20.594 19.891 1 93.94 113 MET B CA 1
ATOM 2593 C C . MET B 1 113 ? -8.938 19.109 20.016 1 93.94 113 MET B C 1
ATOM 2595 O O . MET B 1 113 ? -7.824 18.734 20.375 1 93.94 113 MET B O 1
ATOM 2599 N N . LEU B 1 114 ? -9.953 18.312 19.828 1 92.88 114 LEU B N 1
ATOM 2600 C CA . LEU B 1 114 ? -9.781 16.859 19.828 1 92.88 114 LEU B CA 1
ATOM 2601 C C . LEU B 1 114 ? -10.023 16.281 18.438 1 92.88 114 LEU B C 1
ATOM 2603 O O . LEU B 1 114 ? -10.961 16.703 17.75 1 92.88 114 LEU B O 1
ATOM 2607 N N . ARG B 1 115 ? -9.18 15.359 18.078 1 91.81 115 ARG B N 1
ATOM 2608 C CA . ARG B 1 115 ? -9.305 14.711 16.781 1 91.81 115 ARG B CA 1
ATOM 2609 C C . ARG B 1 115 ? -9.586 13.219 16.938 1 91.81 115 ARG B C 1
ATOM 2611 O O . ARG B 1 115 ? -8.969 12.547 17.766 1 91.81 115 ARG B O 1
ATOM 2618 N N . PHE B 1 116 ? -10.602 12.773 16.188 1 86 116 PHE B N 1
ATOM 2619 C CA . PHE B 1 116 ? -10.992 11.367 16.109 1 86 116 PHE B CA 1
ATOM 2620 C C . PHE B 1 116 ? -10.852 10.828 14.695 1 86 116 PHE B C 1
ATOM 2622 O O . PHE B 1 116 ? -11.266 11.477 13.734 1 86 116 PHE B O 1
ATOM 2629 N N . LYS B 1 117 ? -10.18 9.727 14.555 1 81.25 117 LYS B N 1
ATOM 2630 C CA . LYS B 1 117 ? -9.961 9.125 13.242 1 81.25 117 LYS B CA 1
ATOM 2631 C C . LYS B 1 117 ? -10.602 7.746 13.148 1 81.25 117 LYS B C 1
ATOM 2633 O O . LYS B 1 117 ? -10.57 6.977 14.109 1 81.25 117 LYS B O 1
ATOM 2638 N N . GLY B 1 118 ? -11.242 7.488 11.984 1 74.25 118 GLY B N 1
ATOM 2639 C CA . GLY B 1 118 ? -11.867 6.191 11.781 1 74.25 118 GLY B CA 1
ATOM 2640 C C . GLY B 1 118 ? -12.164 5.887 10.328 1 74.25 118 GLY B C 1
ATOM 2641 O O . GLY B 1 118 ? -12.078 6.773 9.477 1 74.25 118 GLY B O 1
ATOM 2642 N N . VAL B 1 119 ? -12.547 4.738 10.016 1 69.19 119 VAL B N 1
ATOM 2643 C CA . VAL B 1 119 ? -12.844 4.242 8.68 1 69.19 119 VAL B CA 1
ATOM 2644 C C . VAL B 1 119 ? -14.117 4.902 8.156 1 69.19 119 VAL B C 1
ATOM 2646 O O . VAL B 1 119 ? -14.219 5.234 6.973 1 69.19 119 VAL B O 1
ATOM 2649 N N . LYS B 1 120 ? -14.953 5.133 9.133 1 71.62 120 LYS B N 1
ATOM 2650 C CA . LYS B 1 120 ? -16.25 5.676 8.734 1 71.62 120 LYS B CA 1
ATOM 2651 C C . LYS B 1 120 ? -16.172 7.191 8.57 1 71.62 120 LYS B C 1
ATOM 2653 O O . LYS B 1 120 ? -17.062 7.797 7.957 1 71.62 120 LYS B O 1
ATOM 2658 N N . GLY B 1 121 ? -15.164 7.75 9.125 1 77.31 121 GLY B N 1
ATOM 2659 C CA . GLY B 1 121 ? -15.039 9.195 9.039 1 77.31 121 GLY B CA 1
ATOM 2660 C C . GLY B 1 121 ? -14.188 9.789 10.156 1 77.31 121 GLY B C 1
ATOM 2661 O O . GLY B 1 121 ? -13.914 9.125 11.148 1 77.31 121 GLY B O 1
ATOM 2662 N N . ASP B 1 122 ? -13.758 11.008 9.836 1 83.38 122 ASP B N 1
ATOM 2663 C CA . ASP B 1 122 ? -12.984 11.781 10.805 1 83.38 122 ASP B CA 1
ATOM 2664 C C . ASP B 1 122 ? -13.852 12.867 11.453 1 83.38 122 ASP B C 1
ATOM 2666 O O . ASP B 1 122 ? -14.688 13.477 10.789 1 83.38 122 ASP B O 1
ATOM 2670 N N . THR B 1 123 ? -13.633 12.977 12.805 1 88.75 123 THR B N 1
ATOM 2671 C CA . THR B 1 123 ? -14.344 14.031 13.508 1 88.75 123 THR B CA 1
ATOM 2672 C C . THR B 1 123 ? -13.367 14.961 14.227 1 88.75 123 THR B C 1
ATOM 2674 O O . THR B 1 123 ? -12.414 14.492 14.859 1 88.75 123 THR B O 1
ATOM 2677 N N . THR B 1 124 ? -13.516 16.25 13.984 1 93.06 124 THR B N 1
ATOM 2678 C CA . THR B 1 124 ? -12.781 17.25 14.75 1 93.06 124 THR B CA 1
ATOM 2679 C C . THR B 1 124 ? -13.719 18.016 15.672 1 93.06 124 THR B C 1
ATOM 2681 O O . THR B 1 124 ? -14.727 18.578 15.227 1 93.06 124 THR B O 1
ATOM 2684 N N . ALA B 1 125 ? -13.352 18.016 16.984 1 94.44 125 ALA B N 1
ATOM 2685 C CA . ALA B 1 125 ? -14.148 18.75 17.969 1 94.44 125 ALA B CA 1
ATOM 2686 C C . ALA B 1 125 ? -13.43 20.016 18.438 1 94.44 125 ALA B C 1
ATOM 2688 O O . ALA B 1 125 ? -12.289 19.938 18.906 1 94.44 125 ALA B O 1
ATOM 2689 N N . HIS B 1 126 ? -14.094 21.078 18.312 1 94.94 126 HIS B N 1
ATOM 2690 C CA . HIS B 1 126 ? -13.633 22.344 18.875 1 94.94 126 HIS B CA 1
ATOM 2691 C C . HIS B 1 126 ? -14.453 22.734 20.109 1 94.94 126 HIS B C 1
ATOM 2693 O O . HIS B 1 126 ? -15.656 22.984 20 1 94.94 126 HIS B O 1
ATOM 2699 N N . ILE B 1 127 ? -13.727 22.812 21.203 1 92.75 127 ILE B N 1
ATOM 2700 C CA . ILE B 1 127 ? -14.43 23.078 22.453 1 92.75 127 ILE B CA 1
ATOM 2701 C C . ILE B 1 127 ? -14.031 24.438 23 1 92.75 127 ILE B C 1
ATOM 2703 O O . ILE B 1 127 ? -12.844 24.703 23.234 1 92.75 127 ILE B O 1
ATOM 2707 N N . ASP B 1 128 ? -14.953 25.266 23.188 1 93 128 ASP B N 1
ATOM 2708 C CA . ASP B 1 128 ? -14.734 26.5 23.938 1 93 128 ASP B CA 1
ATOM 2709 C C . ASP B 1 128 ? -14.727 26.234 25.438 1 93 128 ASP B C 1
ATOM 2711 O O . ASP B 1 128 ? -15.758 25.906 26.016 1 93 128 ASP B O 1
ATOM 2715 N N . LEU B 1 129 ? -13.609 26.531 26 1 89.12 129 LEU B N 1
ATOM 2716 C CA . LEU B 1 129 ? -13.438 26.156 27.391 1 89.12 129 LEU B CA 1
ATOM 2717 C C . LEU B 1 129 ? -14.117 27.156 28.328 1 89.12 129 LEU B C 1
ATOM 2719 O O . LEU B 1 129 ? -14.312 26.875 29.516 1 89.12 129 LEU B O 1
ATOM 2723 N N . ASN B 1 130 ? -14.5 28.219 27.812 1 87.38 130 ASN B N 1
ATOM 2724 C CA . ASN B 1 130 ? -15.172 29.234 28.609 1 87.38 130 ASN B CA 1
ATOM 2725 C C . ASN B 1 130 ? -16.688 29.016 28.641 1 87.38 130 ASN B C 1
ATOM 2727 O O . ASN B 1 130 ? -17.328 29.25 29.656 1 87.38 130 ASN B O 1
ATOM 2731 N N . SER B 1 131 ? -17.266 28.562 27.594 1 88.31 131 SER B N 1
ATOM 2732 C CA . SER B 1 131 ? -18.719 28.438 27.5 1 88.31 131 SER B CA 1
ATOM 2733 C C . SER B 1 131 ? -19.141 26.984 27.578 1 88.31 131 SER B C 1
ATOM 2735 O O . SER B 1 131 ? -20.312 26.688 27.859 1 88.31 131 SER B O 1
ATOM 2737 N N . GLY B 1 132 ? -18.234 26.094 27.172 1 89.31 132 GLY B N 1
ATOM 2738 C CA . GLY B 1 132 ? -18.578 24.672 27.109 1 89.31 132 GLY B CA 1
ATOM 2739 C C . GLY B 1 132 ? -19.188 24.266 25.781 1 89.31 132 GLY B C 1
ATOM 2740 O O . GLY B 1 132 ? -19.562 23.109 25.594 1 89.31 132 GLY B O 1
ATOM 2741 N N . LEU B 1 133 ? -19.25 25.219 24.875 1 92.88 133 LEU B N 1
ATOM 2742 C CA . LEU B 1 133 ? -19.766 24.922 23.547 1 92.88 133 LEU B CA 1
ATOM 2743 C C . LEU B 1 133 ? -18.766 24.125 22.719 1 92.88 133 LEU B C 1
ATOM 2745 O O . LEU B 1 133 ? -17.594 24.5 22.641 1 92.88 133 LEU B O 1
ATOM 2749 N N . ALA B 1 134 ? -19.25 23 22.234 1 94.5 134 ALA B N 1
ATOM 2750 C CA . ALA B 1 134 ? -18.406 22.156 21.391 1 94.5 134 ALA B CA 1
ATOM 2751 C C . ALA B 1 134 ? -18.969 22.031 19.984 1 94.5 134 ALA B C 1
ATOM 2753 O O . ALA B 1 134 ? -20.156 21.719 19.812 1 94.5 134 ALA B O 1
ATOM 2754 N N . ARG B 1 135 ? -18.172 22.359 19.016 1 95.12 135 ARG B N 1
ATOM 2755 C CA . ARG B 1 135 ? -18.531 22.172 17.609 1 95.12 135 ARG B CA 1
ATOM 2756 C C . ARG B 1 135 ? -17.844 20.938 17.016 1 95.12 135 ARG B C 1
ATOM 2758 O O . ARG B 1 135 ? -16.609 20.906 16.922 1 95.12 135 ARG B O 1
ATOM 2765 N N . LEU B 1 136 ? -18.672 19.953 16.641 1 93.94 136 LEU B N 1
ATOM 2766 C CA . LEU B 1 136 ? -18.156 18.734 16.031 1 93.94 136 LEU B CA 1
ATOM 2767 C C . LEU B 1 136 ? -18.297 18.781 14.516 1 93.94 136 LEU B C 1
ATOM 2769 O O . LEU B 1 136 ? -19.391 18.953 13.984 1 93.94 136 LEU B O 1
ATOM 2773 N N . GLU B 1 137 ? -17.25 18.719 13.828 1 91.31 137 GLU B N 1
ATOM 2774 C CA . GLU B 1 137 ? -17.219 18.609 12.375 1 91.31 137 GLU B CA 1
ATOM 2775 C C . GLU B 1 137 ? -16.828 17.203 11.93 1 91.31 137 GLU B C 1
ATOM 2777 O O . GLU B 1 137 ? -15.688 16.781 12.148 1 91.31 137 GLU B O 1
ATOM 2782 N N . THR B 1 138 ? -17.875 16.547 11.391 1 85.81 138 THR B N 1
ATOM 2783 C CA . THR B 1 138 ? -17.625 15.188 10.945 1 85.81 138 THR B CA 1
ATOM 2784 C C . THR B 1 138 ? -17.531 15.125 9.422 1 85.81 138 THR B C 1
ATOM 2786 O O . THR B 1 138 ? -18.438 15.602 8.727 1 85.81 138 THR B O 1
ATOM 2789 N N . LYS B 1 139 ? -16.406 14.766 8.984 1 78.19 139 LYS B N 1
ATOM 2790 C CA . LYS B 1 139 ? -16.219 14.492 7.562 1 78.19 139 LYS B CA 1
ATOM 2791 C C . LYS B 1 139 ? -16.312 13 7.266 1 78.19 139 LYS B C 1
ATOM 2793 O O . LYS B 1 139 ? -15.445 12.219 7.668 1 78.19 139 LYS B O 1
ATOM 2798 N N . ARG B 1 140 ? -17.516 12.578 6.75 1 72.19 140 ARG B N 1
ATOM 2799 C CA . ARG B 1 140 ? -17.703 11.172 6.391 1 72.19 140 ARG B CA 1
ATOM 2800 C C . ARG B 1 140 ? -16.609 10.711 5.426 1 72.19 140 ARG B C 1
ATOM 2802 O O . ARG B 1 140 ? -16.172 11.477 4.566 1 72.19 140 ARG B O 1
ATOM 2809 N N . SER B 1 141 ? -16.078 9.586 5.887 1 67.44 141 SER B N 1
ATOM 2810 C CA . SER B 1 141 ? -15.078 9.047 4.969 1 67.44 141 SER B CA 1
ATOM 2811 C C . SER B 1 141 ? -15.648 8.883 3.564 1 67.44 141 SER B C 1
ATOM 2813 O O . SER B 1 141 ? -16.797 8.453 3.4 1 67.44 141 SER B O 1
ATOM 2815 N N . ASN B 1 142 ? -15.016 9.492 2.746 1 74.56 142 ASN B N 1
ATOM 2816 C CA . ASN B 1 142 ? -15.367 9.227 1.355 1 74.56 142 ASN B CA 1
ATOM 2817 C C . ASN B 1 142 ? -14.766 7.922 0.858 1 74.56 142 ASN B C 1
ATOM 2819 O O . ASN B 1 142 ? -14.07 7.227 1.607 1 74.56 142 ASN B O 1
ATOM 2823 N N . VAL B 1 143 ? -15.125 7.453 -0.138 1 77.88 143 VAL B N 1
ATOM 2824 C CA . VAL B 1 143 ? -14.727 6.184 -0.737 1 77.88 143 VAL B CA 1
ATOM 2825 C C . VAL B 1 143 ? -13.203 6.066 -0.728 1 77.88 143 VAL B C 1
ATOM 2827 O O . VAL B 1 143 ? -12.656 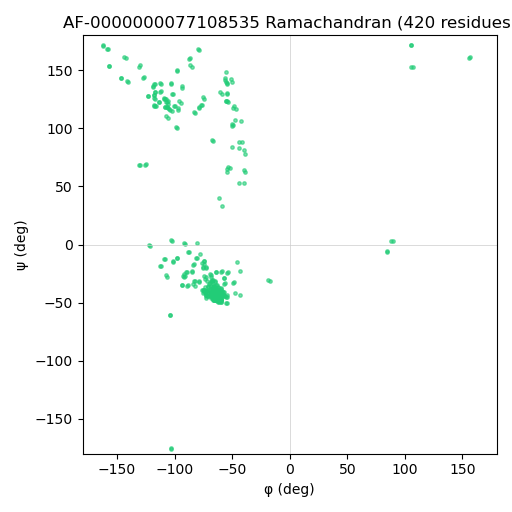5.012 -0.403 1 77.88 143 VAL B O 1
ATOM 2830 N N . SER B 1 144 ? -12.578 7.184 -0.857 1 82.31 144 SER B N 1
ATOM 2831 C CA . SER B 1 144 ? -11.125 7.195 -0.881 1 82.31 144 SER B CA 1
ATOM 2832 C C . SER B 1 144 ? -10.547 6.879 0.495 1 82.31 144 SER B C 1
ATOM 2834 O O . SER B 1 144 ? -9.586 6.109 0.611 1 82.31 144 SER B O 1
ATOM 2836 N N . GLY B 1 145 ? -11.117 7.496 1.494 1 81.06 145 GLY B N 1
ATOM 2837 C CA . GLY B 1 145 ? -10.664 7.238 2.854 1 81.06 145 GLY B CA 1
ATOM 2838 C C . GLY B 1 145 ? -10.898 5.809 3.299 1 81.06 145 GLY B C 1
ATOM 2839 O O . GLY B 1 145 ? -10.039 5.203 3.939 1 81.06 145 GLY B O 1
ATOM 2840 N N . PHE B 1 146 ? -12.055 5.328 2.9 1 81 146 PHE B N 1
ATOM 2841 C CA . PHE B 1 146 ? -12.398 3.957 3.256 1 81 146 PHE B CA 1
ATOM 2842 C C . PHE B 1 146 ? -11.422 2.971 2.623 1 81 146 PHE B C 1
ATOM 2844 O O . PHE B 1 146 ? -10.898 2.084 3.301 1 81 146 PHE B O 1
ATOM 2851 N N . ILE B 1 147 ? -11.102 3.148 1.362 1 87.12 147 ILE B N 1
ATOM 2852 C CA . ILE B 1 147 ? -10.18 2.287 0.624 1 87.12 147 ILE B CA 1
ATOM 2853 C C . ILE B 1 147 ? -8.773 2.412 1.206 1 87.12 147 ILE B C 1
ATOM 2855 O O . ILE B 1 147 ? -8.07 1.412 1.36 1 87.12 147 ILE B O 1
ATOM 2859 N N . ARG B 1 148 ? -8.484 3.588 1.546 1 89 148 ARG B N 1
ATOM 2860 C CA . ARG B 1 148 ? -7.18 3.85 2.143 1 89 148 ARG B CA 1
ATOM 2861 C C . ARG B 1 148 ? -7.027 3.115 3.471 1 89 148 ARG B C 1
ATOM 2863 O O . ARG B 1 148 ? -6 2.475 3.717 1 89 148 ARG B O 1
ATOM 2870 N N . ASP B 1 149 ? -8 3.195 4.25 1 83.56 149 ASP B N 1
ATOM 2871 C CA . ASP B 1 149 ? -7.949 2.564 5.566 1 83.56 149 ASP B CA 1
ATOM 2872 C C . ASP B 1 149 ? -7.887 1.043 5.441 1 83.56 149 ASP B C 1
ATOM 2874 O O . ASP B 1 149 ? -7.199 0.379 6.219 1 83.56 149 ASP B O 1
ATOM 2878 N N . LEU B 1 150 ? -8.531 0.527 4.496 1 86.19 150 LEU B N 1
ATOM 2879 C CA . LEU B 1 150 ? -8.523 -0.916 4.281 1 86.19 150 LEU B CA 1
ATOM 2880 C C . LEU B 1 150 ? -7.172 -1.379 3.748 1 86.19 150 LEU B C 1
ATOM 2882 O O . LEU B 1 150 ? -6.648 -2.412 4.176 1 86.19 150 LEU B O 1
ATOM 2886 N N . HIS B 1 151 ? -6.66 -0.584 2.893 1 93.19 151 HIS B N 1
ATOM 2887 C CA . HIS B 1 151 ? -5.398 -0.966 2.264 1 93.19 151 HIS B CA 1
ATOM 2888 C C . HIS B 1 151 ? -4.23 -0.805 3.23 1 93.19 151 HIS B C 1
ATOM 2890 O O . HIS B 1 151 ? -3.371 -1.685 3.324 1 93.19 151 HIS B O 1
ATOM 2896 N N . ARG B 1 152 ? -4.242 0.246 3.977 1 90.69 152 ARG B N 1
ATOM 2897 C CA . ARG B 1 152 ? -3.1 0.575 4.82 1 90.69 152 ARG B CA 1
ATOM 2898 C C . ARG B 1 152 ? -3.273 0.009 6.227 1 90.69 152 ARG B C 1
ATOM 2900 O O . ARG B 1 152 ? -2.293 -0.227 6.934 1 90.69 152 ARG B O 1
ATOM 2907 N N . GLY B 1 153 ? -4.453 0.003 6.656 1 82.06 153 GLY B N 1
ATOM 2908 C CA . GLY B 1 153 ? -4.766 -0.602 7.941 1 82.06 153 GLY B CA 1
ATOM 2909 C C . GLY B 1 153 ? -4.543 0.335 9.109 1 82.06 153 GLY B C 1
ATOM 2910 O O . GLY B 1 153 ? -4.895 0.014 10.25 1 82.06 153 GLY B O 1
ATOM 2911 N N . LYS B 1 154 ? -4.004 1.511 8.883 1 77.5 154 LYS B N 1
ATOM 2912 C CA . LYS B 1 154 ? -3.584 2.396 9.961 1 77.5 154 LYS B CA 1
ATOM 2913 C C . LYS B 1 154 ? -4.777 2.848 10.797 1 77.5 154 LYS B C 1
ATOM 2915 O O . LYS B 1 154 ? -4.707 2.875 12.031 1 77.5 154 LYS B O 1
ATOM 2920 N N . GLU B 1 155 ? -5.84 3.195 10.141 1 73 155 GLU B N 1
ATOM 2921 C CA . GLU B 1 155 ? -7.004 3.73 10.844 1 73 155 GLU B CA 1
ATOM 2922 C C . GLU B 1 155 ? -8.109 2.682 10.961 1 73 155 GLU B C 1
ATOM 2924 O O . GLU B 1 155 ? -9.227 2.992 11.383 1 73 155 GLU B O 1
ATOM 2929 N N . ALA B 1 156 ? -7.848 1.436 10.5 1 70.56 156 ALA B N 1
ATOM 2930 C CA . ALA B 1 156 ? -8.883 0.403 10.445 1 70.56 156 ALA B CA 1
ATOM 2931 C C . ALA B 1 156 ? -8.883 -0.43 11.727 1 70.56 156 ALA B C 1
ATOM 2933 O O . ALA B 1 156 ? -9.703 -1.344 11.875 1 70.56 156 ALA B O 1
ATOM 2934 N N . GLY B 1 157 ? -7.996 -0.099 12.703 1 70.81 157 GLY B N 1
ATOM 2935 C CA . GLY B 1 157 ? -7.984 -0.822 13.961 1 70.81 157 GLY B CA 1
ATOM 2936 C C . GLY B 1 157 ? -6.812 -1.778 14.094 1 70.81 157 GLY B C 1
ATOM 2937 O O . GLY B 1 157 ? -6.168 -2.111 13.102 1 70.81 157 GLY B O 1
ATOM 2938 N N . LYS B 1 158 ? -6.703 -2.309 15.297 1 75.5 158 LYS B N 1
ATOM 2939 C CA . LYS B 1 158 ? -5.543 -3.141 15.602 1 75.5 158 LYS B CA 1
ATOM 2940 C C . LYS B 1 158 ? -5.672 -4.523 14.969 1 75.5 158 LYS B C 1
ATOM 2942 O O . LYS B 1 158 ? -4.68 -5.102 14.516 1 75.5 158 LYS B O 1
ATOM 2947 N N . VAL B 1 159 ? -6.773 -5.074 14.961 1 78.75 159 VAL B N 1
ATOM 2948 C CA . VAL B 1 159 ? -6.996 -6.414 14.43 1 78.75 159 VAL B CA 1
ATOM 2949 C C . VAL B 1 159 ? -6.723 -6.422 12.922 1 78.75 159 VAL B C 1
ATOM 2951 O O . VAL B 1 159 ? -6.02 -7.301 12.422 1 78.75 159 VAL B O 1
ATOM 2954 N N . TRP B 1 160 ? -7.285 -5.418 12.25 1 84.75 160 TRP B N 1
ATOM 2955 C CA . TRP B 1 160 ? -7.066 -5.355 10.805 1 84.75 160 TRP B CA 1
ATOM 2956 C C . TRP B 1 160 ? -5.59 -5.145 10.484 1 84.75 160 TRP B C 1
ATOM 2958 O O . TRP B 1 160 ? -5.066 -5.73 9.539 1 84.75 160 TRP B O 1
ATOM 2968 N N . ARG B 1 161 ? -4.988 -4.441 11.281 1 85.38 161 ARG B N 1
ATOM 2969 C CA . ARG B 1 161 ? -3.553 -4.246 11.109 1 85.38 161 ARG B CA 1
ATOM 2970 C C . ARG B 1 161 ? -2.799 -5.562 11.25 1 85.38 161 ARG B C 1
ATOM 2972 O O . ARG B 1 161 ? -1.857 -5.828 10.5 1 85.38 161 ARG B O 1
ATOM 2979 N N . PHE B 1 162 ? -3.191 -6.297 12.188 1 86.56 162 PHE B N 1
ATOM 2980 C CA . PHE B 1 162 ? -2.59 -7.605 12.406 1 86.56 162 PHE B CA 1
ATOM 2981 C C . PHE B 1 162 ? -2.854 -8.531 11.219 1 86.56 162 PHE B C 1
ATOM 2983 O O . PHE B 1 162 ? -1.965 -9.266 10.789 1 86.56 162 PHE B O 1
ATOM 2990 N N . VAL B 1 163 ? -4.078 -8.469 10.703 1 89.19 163 VAL B N 1
ATOM 2991 C CA . VAL B 1 163 ? -4.445 -9.273 9.539 1 89.19 163 VAL B CA 1
ATOM 2992 C C . VAL B 1 163 ? -3.549 -8.914 8.359 1 89.19 163 VAL B C 1
ATOM 2994 O O . VAL B 1 163 ? -3.053 -9.797 7.656 1 89.19 163 VAL B O 1
ATOM 2997 N N . ILE B 1 164 ? -3.324 -7.648 8.195 1 92.94 164 ILE B N 1
ATOM 2998 C CA . ILE B 1 164 ? -2.484 -7.188 7.09 1 92.94 164 ILE B CA 1
ATOM 2999 C C . ILE B 1 164 ? -1.062 -7.707 7.277 1 92.94 164 ILE B C 1
ATOM 3001 O O . ILE B 1 164 ? -0.412 -8.117 6.309 1 92.94 164 ILE B O 1
ATOM 3005 N N . ASP B 1 165 ? -0.574 -7.75 8.508 1 92.56 165 ASP B N 1
ATOM 3006 C CA . ASP B 1 165 ? 0.745 -8.312 8.789 1 92.56 165 ASP B CA 1
ATOM 3007 C C . ASP B 1 165 ? 0.822 -9.773 8.367 1 92.56 165 ASP B C 1
ATOM 3009 O O . ASP B 1 165 ? 1.793 -10.195 7.734 1 92.56 165 ASP B O 1
ATOM 3013 N N . VAL B 1 166 ? -0.13 -10.516 8.719 1 93.12 166 VAL B N 1
ATOM 3014 C CA . VAL B 1 166 ? -0.177 -11.938 8.406 1 93.12 166 VAL B CA 1
ATOM 3015 C C . VAL B 1 166 ? -0.202 -12.133 6.891 1 93.12 166 VAL B C 1
ATOM 3017 O O . VAL B 1 166 ? 0.509 -12.984 6.355 1 93.12 166 VAL B O 1
ATOM 3020 N N . ILE B 1 167 ? -1.024 -11.32 6.23 1 94.5 167 ILE B N 1
ATOM 3021 C CA . ILE B 1 167 ? -1.132 -11.391 4.777 1 94.5 167 ILE B CA 1
ATOM 3022 C C . ILE B 1 167 ? 0.221 -11.07 4.141 1 94.5 167 ILE B C 1
ATOM 3024 O O . ILE B 1 167 ? 0.653 -11.758 3.211 1 94.5 167 ILE B O 1
ATOM 3028 N N . ALA B 1 168 ? 0.887 -10.047 4.648 1 96.38 168 ALA B N 1
ATOM 3029 C CA . ALA B 1 168 ? 2.186 -9.656 4.098 1 96.38 168 ALA B CA 1
ATOM 3030 C C . ALA B 1 168 ? 3.195 -10.797 4.227 1 96.38 168 ALA B C 1
ATOM 3032 O O . ALA B 1 168 ? 3.9 -11.117 3.27 1 96.38 168 ALA B O 1
ATOM 3033 N N . VAL B 1 169 ? 3.291 -11.422 5.363 1 95 169 VAL B N 1
ATOM 3034 C CA . VAL B 1 169 ? 4.211 -12.523 5.602 1 95 169 VAL B CA 1
ATOM 3035 C C . VAL B 1 169 ? 3.832 -13.711 4.719 1 95 169 VAL B C 1
ATOM 3037 O O . VAL B 1 169 ? 4.703 -14.383 4.156 1 95 169 VAL B O 1
ATOM 3040 N N . PHE B 1 170 ? 2.543 -13.914 4.652 1 95.25 170 PHE B N 1
ATOM 3041 C CA . PHE B 1 170 ? 2.008 -15.008 3.85 1 95.25 170 PHE B CA 1
ATOM 3042 C C . PHE B 1 170 ? 2.387 -14.844 2.383 1 95.25 170 PHE B C 1
ATOM 3044 O O . PHE B 1 170 ? 2.898 -15.773 1.758 1 95.25 170 PHE B O 1
ATOM 3051 N N . ILE B 1 171 ? 2.172 -13.641 1.856 1 96.12 171 ILE B N 1
ATOM 3052 C CA . ILE B 1 171 ? 2.488 -13.352 0.461 1 96.12 171 ILE B CA 1
ATOM 3053 C C . ILE B 1 171 ? 3.998 -13.445 0.245 1 96.12 171 ILE B C 1
ATOM 3055 O O . ILE B 1 171 ? 4.453 -13.977 -0.771 1 96.12 171 ILE B O 1
ATOM 3059 N N . MET B 1 172 ? 4.77 -12.984 1.149 1 95.25 172 MET B N 1
ATOM 3060 C CA . MET B 1 172 ? 6.223 -13.078 1.07 1 95.25 172 MET B CA 1
ATOM 3061 C C . MET B 1 172 ? 6.672 -14.531 0.986 1 95.25 172 MET B C 1
ATOM 3063 O O . MET B 1 172 ? 7.48 -14.891 0.126 1 95.25 172 MET B O 1
ATOM 3067 N N . THR B 1 173 ? 6.145 -15.359 1.827 1 95.25 173 THR B N 1
ATOM 3068 C CA . THR B 1 173 ? 6.512 -16.781 1.89 1 95.25 173 THR B CA 1
ATOM 3069 C C . THR B 1 173 ? 6.125 -17.484 0.599 1 95.25 173 THR B C 1
ATOM 3071 O O . THR B 1 173 ? 6.945 -18.203 0.006 1 95.25 173 THR B O 1
ATOM 3074 N N . LEU B 1 174 ? 4.902 -17.266 0.151 1 96 174 LEU B N 1
ATOM 3075 C CA . LEU B 1 174 ? 4.434 -17.938 -1.054 1 96 174 LEU B CA 1
ATOM 3076 C C . LEU B 1 174 ? 5.18 -17.438 -2.285 1 96 174 LEU B C 1
ATOM 3078 O O . LEU B 1 174 ? 5.391 -18.188 -3.24 1 96 174 LEU B O 1
ATOM 3082 N N . SER B 1 175 ? 5.57 -16.141 -2.242 1 94.56 175 SER B N 1
ATOM 3083 C CA . SER B 1 175 ? 6.375 -15.609 -3.336 1 94.56 175 SER B CA 1
ATOM 3084 C C . SER B 1 175 ? 7.75 -16.266 -3.381 1 94.56 175 SER B C 1
ATOM 3086 O O . SER B 1 175 ? 8.258 -16.578 -4.461 1 94.56 175 SER B O 1
ATOM 3088 N N . LEU B 1 176 ? 8.328 -16.5 -2.238 1 93.31 176 LEU B N 1
ATOM 3089 C CA . LEU B 1 176 ? 9.609 -17.203 -2.162 1 93.31 176 LEU B CA 1
ATOM 3090 C C . LEU B 1 176 ? 9.477 -18.641 -2.645 1 93.31 176 LEU B C 1
ATOM 3092 O O . LEU B 1 176 ? 10.328 -19.141 -3.385 1 93.31 176 LEU B O 1
ATOM 3096 N N . ILE B 1 177 ? 8.453 -19.297 -2.236 1 93.56 177 ILE B N 1
ATOM 3097 C CA . ILE B 1 177 ? 8.188 -20.656 -2.66 1 93.56 177 ILE B CA 1
ATOM 3098 C C . ILE B 1 177 ? 7.977 -20.703 -4.172 1 93.56 177 ILE B C 1
ATOM 3100 O O . ILE B 1 177 ? 8.547 -21.547 -4.859 1 93.56 177 ILE B O 1
ATOM 3104 N N . GLY B 1 178 ? 7.121 -19.766 -4.68 1 91 178 GLY B N 1
ATOM 3105 C CA . GLY B 1 178 ? 6.922 -19.688 -6.117 1 91 178 GLY B CA 1
ATOM 3106 C C . GLY B 1 178 ? 8.203 -19.438 -6.883 1 91 178 GLY B C 1
ATOM 3107 O O . GLY B 1 178 ? 8.422 -20.016 -7.949 1 91 178 GLY B O 1
ATOM 3108 N N . PHE B 1 179 ? 8.961 -18.516 -6.324 1 87.62 179 PHE B N 1
ATOM 3109 C CA . PHE B 1 179 ? 10.25 -18.219 -6.941 1 87.62 179 PHE B CA 1
ATOM 3110 C C . PHE B 1 179 ? 11.141 -19.453 -6.973 1 87.62 179 PHE B C 1
ATOM 3112 O O . PHE B 1 179 ? 11.812 -19.703 -7.973 1 87.62 179 PHE B O 1
ATOM 3119 N N . PHE B 1 180 ? 11.219 -20.25 -5.957 1 88.81 180 PHE B N 1
ATOM 3120 C CA . PHE B 1 180 ? 11.961 -21.516 -5.902 1 88.81 180 PHE B CA 1
ATOM 3121 C C . PHE B 1 180 ? 11.453 -22.484 -6.965 1 88.81 180 PHE B C 1
ATOM 3123 O O . PHE B 1 180 ? 12.242 -23.078 -7.691 1 88.81 180 PHE B O 1
ATOM 3130 N N . LEU B 1 181 ? 10.133 -22.656 -7.023 1 89.25 181 LEU B N 1
ATOM 3131 C CA . LEU B 1 181 ? 9.539 -23.562 -7.996 1 89.25 181 LEU B CA 1
ATOM 3132 C C . LEU B 1 181 ? 9.852 -23.109 -9.422 1 89.25 181 LEU B C 1
ATOM 3134 O O . LEU B 1 181 ? 10.016 -23.938 -10.312 1 89.25 181 LEU B O 1
ATOM 3138 N N . PHE B 1 182 ? 9.852 -21.844 -9.586 1 85.06 182 PHE B N 1
ATOM 3139 C CA . PHE B 1 182 ? 10.172 -21.281 -10.883 1 85.06 182 PHE B CA 1
ATOM 3140 C C . PHE B 1 182 ? 11.539 -21.75 -11.367 1 85.06 182 PHE B C 1
ATOM 3142 O O . PHE B 1 182 ? 11.727 -22 -12.562 1 85.06 182 PHE B O 1
ATOM 3149 N N . PHE B 1 183 ? 12.453 -21.953 -10.516 1 80 183 PHE B N 1
ATOM 3150 C CA . PHE B 1 183 ? 13.812 -22.344 -10.875 1 80 183 PHE B CA 1
ATOM 3151 C C . PHE B 1 183 ? 13.906 -23.859 -11.062 1 80 183 PHE B C 1
ATOM 3153 O O . PHE B 1 183 ? 14.836 -24.359 -11.695 1 80 183 PHE B O 1
ATOM 3160 N N . THR B 1 184 ? 12.977 -24.547 -10.43 1 74.06 184 THR B N 1
ATOM 3161 C CA . THR B 1 184 ? 13.086 -26 -10.477 1 74.06 184 THR B CA 1
ATOM 3162 C C . THR B 1 184 ? 12.312 -26.562 -11.664 1 74.06 184 THR B C 1
ATOM 3164 O O . THR B 1 184 ? 12.492 -27.719 -12.039 1 74.06 184 THR B O 1
ATOM 3167 N N . MET B 1 185 ? 11.227 -25.656 -12.008 1 60.78 185 MET B N 1
ATOM 3168 C CA . MET B 1 185 ? 10.469 -26.172 -13.141 1 60.78 185 MET B CA 1
ATOM 3169 C C . MET B 1 185 ? 11.383 -26.422 -14.336 1 60.78 185 MET B C 1
ATOM 3171 O O . MET B 1 185 ? 12.453 -25.812 -14.445 1 60.78 185 MET B O 1
ATOM 3175 N N . ARG B 1 186 ? 11.047 -27.453 -14.984 1 53.88 186 ARG B N 1
ATOM 3176 C CA . ARG B 1 186 ? 11.781 -27.953 -16.141 1 53.88 186 ARG B CA 1
ATOM 3177 C C . ARG B 1 186 ? 12.133 -26.828 -17.094 1 53.88 186 ARG B C 1
ATOM 3179 O O . ARG B 1 186 ? 12.656 -27.062 -18.188 1 53.88 186 ARG B O 1
ATOM 3186 N N . PHE B 1 187 ? 11.594 -25.688 -17.031 1 52.62 187 PHE B N 1
ATOM 3187 C CA . PHE B 1 187 ? 12.25 -24.859 -18.047 1 52.62 187 PHE B CA 1
ATOM 3188 C C . PHE B 1 187 ? 13.758 -24.844 -17.812 1 52.62 187 PHE B C 1
ATOM 3190 O O . PHE B 1 187 ? 14.227 -25.078 -16.703 1 52.62 187 PHE B O 1
ATOM 3197 N N . ARG B 1 188 ? 14.406 -24.875 -18.891 1 59.41 188 ARG B N 1
ATOM 3198 C CA . ARG B 1 188 ? 15.859 -24.75 -18.844 1 59.41 188 ARG B CA 1
ATOM 3199 C C . ARG B 1 188 ? 16.281 -23.594 -17.953 1 59.41 188 ARG B C 1
ATOM 3201 O O . ARG B 1 188 ? 15.742 -22.5 -18.047 1 59.41 188 ARG B O 1
ATOM 3208 N N . LEU B 1 189 ? 16.812 -23.984 -16.766 1 62.09 189 LEU B N 1
ATOM 3209 C CA . LEU B 1 189 ? 17.469 -23.078 -15.828 1 62.09 189 LEU B CA 1
ATOM 3210 C C . LEU B 1 189 ? 17.891 -21.781 -16.516 1 62.09 189 LEU B C 1
ATOM 3212 O O . LEU B 1 189 ? 17.75 -20.703 -15.938 1 62.09 189 LEU B O 1
ATOM 3216 N N . VAL B 1 190 ? 18.156 -22.062 -17.75 1 63.66 190 VAL B N 1
ATOM 3217 C CA . VAL B 1 190 ? 18.703 -20.922 -18.484 1 63.66 190 VAL B CA 1
ATOM 3218 C C . VAL B 1 190 ? 17.594 -19.906 -18.75 1 63.66 190 VAL B C 1
ATOM 3220 O O . VAL B 1 190 ? 17.781 -18.703 -18.594 1 63.66 190 VAL B O 1
ATOM 3223 N N . THR B 1 191 ? 16.406 -20.422 -19.109 1 68.19 191 THR B N 1
ATOM 3224 C CA . THR B 1 191 ? 15.305 -19.516 -19.406 1 68.19 191 THR B CA 1
ATOM 3225 C C . THR B 1 191 ? 14.836 -18.797 -18.141 1 68.19 191 THR B C 1
ATOM 3227 O O . THR B 1 191 ? 14.609 -17.578 -18.156 1 68.19 191 THR B O 1
ATOM 3230 N N . SER B 1 192 ? 14.711 -19.625 -17.062 1 68.81 192 SER B N 1
ATOM 3231 C CA . SER B 1 192 ? 14.312 -19.031 -15.797 1 68.81 192 SER B CA 1
ATOM 3232 C C . SER B 1 192 ? 15.297 -17.938 -15.359 1 68.81 192 SER B C 1
ATOM 3234 O O . SER B 1 192 ? 14.883 -16.859 -14.93 1 68.81 192 SER B O 1
ATOM 3236 N N . MET B 1 193 ? 16.531 -18.188 -15.539 1 68.31 193 MET B N 1
ATOM 3237 C CA . MET B 1 193 ? 17.562 -17.25 -15.117 1 68.31 193 MET B CA 1
ATOM 3238 C C . MET B 1 193 ? 17.531 -15.984 -15.961 1 68.31 193 MET B C 1
ATOM 3240 O O . MET B 1 193 ? 17.719 -14.875 -15.445 1 68.31 193 MET B O 1
ATOM 3244 N N . LYS B 1 194 ? 17.297 -16.141 -17.172 1 68.94 194 LYS B N 1
ATOM 3245 C CA . LYS B 1 194 ? 17.203 -14.984 -18.047 1 68.94 194 LYS B CA 1
ATOM 3246 C C . LYS B 1 194 ? 16.016 -14.102 -17.656 1 68.94 194 LYS B C 1
ATOM 3248 O O . LYS B 1 194 ? 16.125 -12.875 -17.641 1 68.94 194 LYS B O 1
ATOM 3253 N N . LEU B 1 195 ? 14.984 -14.758 -17.312 1 70.38 195 LEU B N 1
ATOM 3254 C CA . LEU B 1 195 ? 13.789 -14 -16.984 1 70.38 195 LEU B CA 1
ATOM 3255 C C . LEU B 1 195 ? 13.945 -13.297 -15.633 1 70.38 195 LEU B C 1
ATOM 3257 O O . LEU B 1 195 ? 13.555 -12.133 -15.484 1 70.38 195 LEU B O 1
ATOM 3261 N N . VAL B 1 196 ? 14.477 -14.008 -14.711 1 70.5 196 VAL B N 1
ATOM 3262 C CA . VAL B 1 196 ? 14.711 -13.406 -13.398 1 70.5 196 VAL B CA 1
ATOM 3263 C C . VAL B 1 196 ? 15.703 -12.25 -13.531 1 70.5 196 VAL B C 1
ATOM 3265 O O . VAL B 1 196 ? 15.492 -11.18 -12.961 1 70.5 196 VAL B O 1
ATOM 3268 N N . GLY B 1 197 ? 16.781 -12.547 -14.219 1 70.75 197 GLY B N 1
ATOM 3269 C CA . GLY B 1 197 ? 17.75 -11.484 -14.453 1 70.75 197 GLY B CA 1
ATOM 3270 C C . GLY B 1 197 ? 17.141 -10.25 -15.094 1 70.75 197 GLY B C 1
ATOM 3271 O O . GLY B 1 197 ? 17.406 -9.125 -14.664 1 70.75 197 GLY B O 1
ATOM 3272 N N . ALA B 1 198 ? 16.406 -10.469 -16 1 70.88 198 ALA B N 1
ATOM 3273 C CA . ALA B 1 198 ? 15.719 -9.359 -16.672 1 70.88 198 ALA B CA 1
ATOM 3274 C C . ALA B 1 198 ? 14.805 -8.609 -15.703 1 70.88 198 ALA B C 1
ATOM 3276 O O . ALA B 1 198 ? 14.75 -7.379 -15.719 1 70.88 198 ALA B O 1
ATOM 3277 N N . SER B 1 199 ? 14.164 -9.375 -14.852 1 72.12 199 SER B N 1
ATOM 3278 C CA . SER B 1 199 ? 13.242 -8.766 -13.898 1 72.12 199 SER B CA 1
ATOM 3279 C C . SER B 1 199 ? 13.992 -7.922 -12.875 1 72.12 199 SER B C 1
ATOM 3281 O O . SER B 1 199 ? 13.555 -6.816 -12.539 1 72.12 199 SER B O 1
ATOM 3283 N N . VAL B 1 200 ? 15.062 -8.469 -12.461 1 72.69 200 VAL B N 1
ATOM 3284 C CA . VAL B 1 200 ? 15.859 -7.773 -11.453 1 72.69 200 VAL B CA 1
ATOM 3285 C C . VAL B 1 200 ? 16.438 -6.488 -12.055 1 72.69 200 VAL B C 1
ATOM 3287 O O . VAL B 1 200 ? 16.344 -5.422 -11.438 1 72.69 200 VAL B O 1
ATOM 3290 N N . VAL B 1 201 ? 16.984 -6.617 -13.195 1 69.19 201 VAL B N 1
ATOM 3291 C CA . VAL B 1 201 ? 17.562 -5.461 -13.875 1 69.19 201 VAL B CA 1
ATOM 3292 C C . VAL B 1 201 ? 16.469 -4.41 -14.117 1 69.19 201 VAL B C 1
ATOM 3294 O O . VAL B 1 201 ? 16.703 -3.217 -13.914 1 69.19 201 VAL B O 1
ATOM 3297 N N . PHE B 1 202 ? 15.445 -4.863 -14.539 1 70.12 202 PHE B N 1
ATOM 3298 C CA . PHE B 1 202 ? 14.32 -3.971 -14.805 1 70.12 202 PHE B CA 1
ATOM 3299 C C . PHE B 1 202 ? 13.883 -3.26 -13.531 1 70.12 202 PHE B C 1
ATOM 3301 O O . PHE B 1 202 ? 13.742 -2.035 -13.516 1 70.12 202 PHE B O 1
ATOM 3308 N N . PHE B 1 203 ? 13.719 -4.004 -12.445 1 68.38 203 PHE B N 1
ATOM 3309 C CA . PHE B 1 203 ? 13.227 -3.447 -11.188 1 68.38 203 PHE B CA 1
ATOM 3310 C C . PHE B 1 203 ? 14.25 -2.488 -10.586 1 68.38 203 PHE B C 1
ATOM 3312 O O . PHE B 1 203 ? 13.898 -1.383 -10.172 1 68.38 203 PHE B O 1
ATOM 3319 N N . ILE B 1 204 ? 15.492 -2.887 -10.586 1 67.06 204 ILE B N 1
ATOM 3320 C CA . ILE B 1 204 ? 16.547 -2.041 -10.039 1 67.06 204 ILE B CA 1
ATOM 3321 C C . ILE B 1 204 ? 16.719 -0.808 -10.922 1 67.06 204 ILE B C 1
ATOM 3323 O O . ILE B 1 204 ? 16.922 0.299 -10.422 1 67.06 204 ILE B O 1
ATOM 3327 N N . GLY B 1 205 ? 16.703 -1.053 -12.219 1 68.94 205 GLY B N 1
ATOM 3328 C CA . GLY B 1 205 ? 16.797 0.066 -13.141 1 68.94 205 GLY B CA 1
ATOM 3329 C C . GLY B 1 205 ? 15.742 1.124 -12.922 1 68.94 205 GLY B C 1
ATOM 3330 O O . GLY B 1 205 ? 16.047 2.316 -12.867 1 68.94 205 GLY B O 1
ATOM 3331 N N . ILE B 1 206 ? 14.609 0.695 -12.758 1 69.31 206 ILE B N 1
ATOM 3332 C CA . ILE B 1 206 ? 13.492 1.62 -12.57 1 69.31 206 ILE B CA 1
ATOM 3333 C C . ILE B 1 206 ? 13.648 2.342 -11.234 1 69.31 206 ILE B C 1
ATOM 3335 O O . ILE B 1 206 ? 13.43 3.553 -11.148 1 69.31 206 ILE B O 1
ATOM 3339 N N . LEU B 1 207 ? 14.047 1.607 -10.195 1 66.19 207 LEU B N 1
ATOM 3340 C CA . LEU B 1 207 ? 14.219 2.195 -8.867 1 66.19 207 LEU B CA 1
ATOM 3341 C C . LEU B 1 207 ? 15.328 3.248 -8.883 1 66.19 207 LEU B C 1
ATOM 3343 O O . LEU B 1 207 ? 15.172 4.32 -8.297 1 66.19 207 LEU B O 1
ATOM 3347 N N . THR B 1 208 ? 16.391 2.969 -9.539 1 63.41 208 THR B N 1
ATOM 3348 C CA . THR B 1 208 ? 17.547 3.861 -9.555 1 63.41 208 THR B CA 1
ATOM 3349 C C . THR B 1 208 ? 17.281 5.074 -10.445 1 63.41 208 THR B C 1
ATOM 3351 O O . THR B 1 208 ? 17.656 6.195 -10.102 1 63.41 208 THR B O 1
ATOM 3354 N N . PHE B 1 209 ? 16.641 4.844 -11.523 1 62.81 209 PHE B N 1
ATOM 3355 C CA . PHE B 1 209 ? 16.484 5.914 -12.508 1 62.81 209 PHE B CA 1
ATOM 3356 C C . PHE B 1 209 ? 15.312 6.82 -12.133 1 62.81 209 PHE B C 1
ATOM 3358 O O . PHE B 1 209 ? 15.344 8.023 -12.398 1 62.81 209 PHE B O 1
ATOM 3365 N N . PHE B 1 210 ? 14.336 6.238 -11.516 1 59.03 210 PHE B N 1
ATOM 3366 C CA . PHE B 1 210 ? 13.133 7.059 -11.391 1 59.03 210 PHE B CA 1
ATOM 3367 C C . PHE B 1 210 ? 12.883 7.438 -9.938 1 59.03 210 PHE B C 1
ATOM 3369 O O . PHE B 1 210 ? 12.047 8.289 -9.656 1 59.03 210 PHE B O 1
ATOM 3376 N N . VAL B 1 211 ? 13.43 6.797 -8.969 1 56.94 211 VAL B N 1
ATOM 3377 C CA . VAL B 1 211 ? 13.227 7.152 -7.57 1 56.94 211 VAL B CA 1
ATOM 3378 C C . VAL B 1 211 ? 14.438 7.934 -7.055 1 56.94 211 VAL B C 1
ATOM 3380 O O . VAL B 1 211 ? 14.305 8.773 -6.164 1 56.94 211 VAL B O 1
ATOM 3383 N N . SER B 1 212 ? 15.648 7.988 -7.727 1 49 212 SER B N 1
ATOM 3384 C CA . SER B 1 212 ? 16.812 8.734 -7.262 1 49 212 SER B CA 1
ATOM 3385 C C . SER B 1 212 ? 16.625 10.234 -7.473 1 49 212 SER B C 1
ATOM 3387 O O . SER B 1 212 ? 15.938 10.656 -8.406 1 49 212 SER B O 1
#

Nearest PDB structures (foldseek):
  6mp4-assembly2_E  TM=5.923E-01  e=5.454E-01  Homo sapiens
  3tg9-assembly1_B  TM=3.982E-01  e=3.252E-01  Halalkalibacterium halodurans C-125
  3tg9-assembly1_A  TM=3.999E-01  e=3.648E-01  Halalkalibacterium halodurans C-125
  4net-assembly1_A  TM=2.926E-01  e=6.118E-01  Acinetobacter baumannii
  3n10-assembly1_A  TM=4.293E-01  e=3.055E+00  Yersinia pestis

Foldseek 3Di:
DPPPPPPPPVPPPDPPVNVVVLLVVLVVCLVPVVVVLVVVCVLLVVLVVCLVPVVVFDDPFDKDKDKWAFDLVQLVVLVPDPHSVVSVVVRVVVTDDDDFQWDDWDDDPQWIWTWGFALQWIWIWIAGNVGRMIMIITGGDTPNSNSVCQNCVPRHDDVSVVVVVVSVVSNVVSVVSVLVNLCVPPDDVVVSVVVVVVVVCVVVVCCVVPVD/DPPPPPPPPVPPPDPPVNVVVLLVVLVVCLVPVCVVLVVVCVLLVVLVVCLVPVVVFDDPFDWDKDKWAFDLVQLVVLVPDPHSVVSVVVRVVVTDDDDFQWDDKDDDPQWIWTWGFALQWIWIWIAGNVGRMIMIITGGDTPNSNSVCQNCVPRHDDVSVVVVVVSVVSNVVSVVSVLVNLCVPPPDVVVSVVVVVVVVCVVVVCCVVPVD

Organism: Hirschia baltica (strain ATCC 49814 / DSM 5838 / IFAM 1418) (NCBI:txid582402)

Secondary structure (DSSP, 8-state):
--TT-----------HHHHHHHHHHHHHHHHHHHHHHHHHHHHHHHHHHHHT-GGGT----PPEEEEEE--HHHHHHHHHSS-HHHHHHHHHHHH----SEEEEEEE-SSEEEEEEE-SSEEEEEEEETTT-EEEEEEEEPPHHHHHHHHHH-TTS-HHHHHHHHHHHHHHHHHHHHHHHHHHHSSS-HHHHHHHHHHHHHHHHHHHHHHH-/--TT-----------HHHHHHHHHHHHHHHHHHHHHHHHHHHHHHHHHHHHT-GGGT----PPEEEEEE--HHHHHHHHHSS-HHHHHHHHHHHH----SEEEEEEE-SSEEEEEEE-SSEEEEEEEETTT-EEEEEEEEPPHHHHHHHHHH-TTS-HHHHHHHHHHHHHHHHHHHHHHHHHHHSSS-HHHHHHHHHHHHHHHHHHHHHHH-